Protein AF-A0A9D4IHM1-F1 (afdb_monomer)

Mean predicted aligned error: 22.04 Å

Foldseek 3Di:
DDFDWDWDDDDDDDDDDGDTDGDDDDDDDPVVQADDPDDDDDDDDDPPPNPHRPQDPVNLQVCCCPVLVWHQPWFDDPFQLQVLVLVQVVCVVVVRHDDSLRLLVLLLVLCVVCVCLCCVVPNNCVCVVPPDHPVVVSVQSNDPRRHDDVSSVLSSQQSQVAKEWEQEPPVRDIAIRHPVRDSADDPRHHYWYWYWYDDDPGIHITGIDDDPVSCVVSDVPLPHDDDDDDDDDDPVVVVVVVVVVVVVVVSVVVVVVVVVVVVVVVVVVVVVVVVVVVVVVVVVVVVVVVVVVVVVVVVVVVVVVVVVVVVVVVVVVVVVVVVVVVVVVVVVVVVVVVVVVVVVVVVVVVVVVVVCCCPVVVVVVVVVVVVVVVVVVVVVVVVVVVVVVVVVVVVVVVVVVVVVVVVVVDDPPDPDCVVVVVVVVVVVVVVVVVVPPDD

Nearest PDB structures (foldseek):
  3tmp-assembly1_A  TM=7.043E-01  e=4.354E-06  Homo sapiens
  3phw-assembly1_A  TM=7.995E-01  e=8.489E-05  Crimean-Congo hemorrhagic fever virus strain IbAr10200
  6dx2-assembly2_B  TM=6.493E-01  e=5.601E-05  Orthonairovirus khani
  4boz-assembly1_A  TM=7.228E-01  e=1.632E-04  Homo sapiens
  6k9n-assembly3_C  TM=4.729E-01  e=1.978E-03  Oryza sativa Japonica Group

Radius of gyration: 81.24 Å; Cα contacts (8 Å, |Δi|>4): 295; chains: 1; bounding box: 183×63×241 Å

InterPro domains:
  IPR003323 OTU domain [PF02338] (78-173)
  IPR003323 OTU domain [PS50802] (71-191)
  IPR038765 Papain-like cysteine peptidase superfamily [SSF54001] (73-176)
  IPR050704 Peptidase C85-like [PTHR12419] (59-204)

Solvent-accessible surface area (backbone atoms only — not comparable to full-atom values): 25709 Å² total; per-residue (Å²): 133,70,87,63,78,56,71,68,83,76,79,95,66,94,86,75,81,86,66,76,58,81,64,89,68,91,71,94,66,77,73,86,52,59,88,71,94,71,90,80,94,79,88,92,89,72,94,67,73,86,61,76,73,79,68,47,73,68,54,53,58,44,44,44,34,71,75,63,64,30,50,76,73,41,78,52,67,91,48,28,45,10,56,40,41,26,50,30,56,54,35,43,77,75,72,43,87,47,52,42,68,54,48,51,50,52,38,53,53,48,52,70,75,43,66,63,52,47,22,68,81,58,42,83,64,36,53,83,60,47,101,52,56,61,68,55,51,54,53,50,67,68,38,84,58,41,74,78,57,72,67,58,51,46,42,44,13,44,76,68,52,23,29,39,38,37,40,28,74,85,77,76,44,74,49,67,40,33,53,88,68,46,92,60,73,51,94,88,34,60,76,45,41,37,35,37,42,81,49,96,94,48,78,33,32,25,18,36,44,83,50,76,78,45,49,54,73,76,41,84,65,87,79,56,79,89,83,90,79,84,88,88,90,55,77,68,51,55,55,50,52,49,51,52,52,48,51,53,48,51,51,52,49,50,53,51,52,50,50,49,52,52,49,52,52,50,50,50,53,49,52,52,51,50,51,53,49,52,53,50,50,53,52,49,52,53,50,49,55,52,49,54,54,49,50,53,54,49,52,53,52,51,55,51,50,55,52,52,50,54,51,51,53,52,51,50,51,54,50,52,53,52,49,51,54,50,51,52,51,50,52,54,50,53,51,54,51,51,54,50,52,53,52,50,51,54,51,51,52,51,51,51,52,50,52,46,45,54,53,53,52,47,47,51,52,50,50,54,50,52,51,52,50,53,63,54,48,50,60,50,51,52,48,52,52,50,52,50,50,50,51,52,50,50,50,51,49,52,48,51,49,50,53,49,49,54,66,73,64,64,80,82,73,75,79,79,62,67,63,65,54,53,53,56,51,54,53,50,55,61,58,64,60,69,79,76,73,77,135

pLDDT: mean 74.28, std 19.89, range [27.0, 97.56]

Structure (mmCIF, N/CA/C/O backbone):
data_AF-A0A9D4IHM1-F1
#
_entry.id   AF-A0A9D4IHM1-F1
#
loop_
_atom_site.group_PDB
_atom_site.id
_atom_site.type_symbol
_atom_site.label_atom_id
_atom_site.label_alt_id
_atom_site.label_comp_id
_atom_site.label_asym_id
_atom_site.label_entity_id
_atom_site.label_seq_id
_atom_site.pdbx_PDB_ins_code
_atom_site.Cartn_x
_atom_site.Cartn_y
_atom_site.Cartn_z
_atom_site.occupancy
_atom_site.B_iso_or_equiv
_atom_site.auth_seq_id
_atom_site.auth_comp_id
_atom_site.auth_asym_id
_atom_site.auth_atom_id
_atom_site.pdbx_PDB_model_num
ATOM 1 N N . MET A 1 1 ? -9.282 -9.601 -35.706 1.00 39.19 1 MET A N 1
ATOM 2 C CA . MET A 1 1 ? -10.123 -10.309 -34.712 1.00 39.19 1 MET A CA 1
ATOM 3 C C . MET A 1 1 ? -9.171 -11.171 -33.898 1.00 39.19 1 MET A C 1
ATOM 5 O O . MET A 1 1 ? -8.484 -11.985 -34.499 1.00 39.19 1 MET A O 1
ATOM 9 N N . TYR A 1 2 ? -9.007 -10.913 -32.599 1.00 40.38 2 TYR A N 1
ATOM 10 C CA . TYR A 1 2 ? -7.868 -11.447 -31.838 1.00 40.38 2 TYR A CA 1
ATOM 11 C C . TYR A 1 2 ? -8.322 -12.399 -30.731 1.00 40.38 2 TYR A C 1
ATOM 13 O O . TYR A 1 2 ? -9.306 -12.136 -30.043 1.00 40.38 2 TYR A O 1
ATOM 21 N N . LYS A 1 3 ? -7.601 -13.514 -30.576 1.00 40.50 3 LYS A N 1
ATOM 22 C CA . LYS A 1 3 ? -7.824 -14.530 -29.541 1.00 40.50 3 LYS A CA 1
ATOM 23 C C . LYS A 1 3 ? -6.825 -14.294 -28.411 1.00 40.50 3 LYS A C 1
ATOM 25 O O . LYS A 1 3 ? -5.625 -14.281 -28.663 1.00 40.50 3 LYS A O 1
ATOM 30 N N . ILE A 1 4 ? -7.306 -14.120 -27.182 1.00 42.66 4 ILE A N 1
ATOM 31 C CA . ILE A 1 4 ? -6.452 -13.886 -26.011 1.00 42.66 4 ILE A CA 1
ATOM 32 C C . ILE A 1 4 ? -6.509 -15.124 -25.113 1.00 42.66 4 ILE A C 1
ATOM 34 O O . ILE A 1 4 ? -7.587 -15.581 -24.740 1.00 42.66 4 ILE A O 1
ATOM 38 N N . LYS A 1 5 ? -5.340 -15.666 -24.767 1.00 39.66 5 LYS A N 1
ATOM 39 C CA . LYS A 1 5 ? -5.160 -16.736 -23.781 1.00 39.66 5 LYS A CA 1
ATOM 40 C C . LYS A 1 5 ? -4.326 -16.165 -22.643 1.00 39.66 5 LYS A C 1
ATOM 42 O O . LYS A 1 5 ? -3.256 -15.628 -22.905 1.00 39.66 5 LYS A O 1
ATOM 47 N N . TYR A 1 6 ? -4.799 -16.258 -21.405 1.00 43.09 6 TYR A N 1
ATOM 48 C CA . TYR A 1 6 ? -4.047 -15.767 -20.250 1.00 43.09 6 TYR A CA 1
ATOM 49 C C . TYR A 1 6 ? -3.960 -16.825 -19.151 1.00 43.09 6 TYR A C 1
ATOM 51 O O . TYR A 1 6 ? -4.798 -17.720 -19.041 1.00 43.09 6 TYR A O 1
ATOM 59 N N . ARG A 1 7 ? -2.903 -16.727 -18.342 1.00 37.91 7 ARG A N 1
ATOM 60 C CA . ARG A 1 7 ? -2.666 -17.570 -17.169 1.00 37.91 7 ARG A CA 1
ATOM 61 C C . ARG A 1 7 ? -2.913 -16.715 -15.934 1.00 37.91 7 ARG A C 1
ATOM 63 O O . ARG A 1 7 ? -2.329 -15.642 -15.815 1.00 37.91 7 ARG A O 1
ATOM 70 N N . VAL A 1 8 ? -3.810 -17.146 -15.054 1.00 41.66 8 VAL A N 1
ATOM 71 C CA . VAL A 1 8 ? -4.070 -16.429 -13.801 1.00 41.66 8 VAL A CA 1
ATOM 72 C C . VAL A 1 8 ? -2.894 -16.701 -12.856 1.00 41.66 8 VAL A C 1
ATOM 74 O O . VAL A 1 8 ? -2.606 -17.874 -12.616 1.00 41.66 8 VAL A O 1
ATOM 77 N N . PRO A 1 9 ? -2.191 -15.675 -12.341 1.00 35.34 9 PRO A N 1
ATOM 78 C CA . PRO A 1 9 ? -1.211 -15.887 -11.289 1.00 35.34 9 PRO A CA 1
ATOM 79 C C . PRO A 1 9 ? -1.951 -16.225 -9.993 1.00 35.34 9 PRO A C 1
ATOM 81 O O . PRO A 1 9 ? -2.874 -15.517 -9.584 1.00 35.34 9 PRO A O 1
ATOM 84 N N . GLU A 1 10 ? -1.571 -17.344 -9.388 1.00 42.31 10 GLU A N 1
ATOM 85 C CA . GLU A 1 10 ? -2.156 -17.866 -8.159 1.00 42.31 10 GLU A CA 1
ATOM 86 C C . GLU A 1 10 ? -1.804 -16.944 -6.982 1.00 42.31 10 GLU A C 1
ATOM 88 O O . GLU A 1 10 ? -0.651 -16.551 -6.803 1.00 42.31 10 GLU A O 1
ATOM 93 N N . SER A 1 11 ? -2.796 -16.581 -6.167 1.00 40.78 11 SER A N 1
ATOM 94 C CA . SER A 1 11 ? -2.533 -15.987 -4.856 1.00 40.78 11 SER A CA 1
ATOM 95 C C . SER A 1 11 ? -1.820 -17.030 -3.999 1.00 40.78 11 SER A C 1
ATOM 97 O O . SER A 1 11 ? -2.350 -18.126 -3.828 1.00 40.78 11 SER A O 1
ATOM 99 N N . ALA A 1 12 ? -0.644 -16.689 -3.478 1.00 36.19 12 ALA A N 1
ATOM 100 C CA . ALA A 1 12 ? 0.241 -17.569 -2.723 1.00 36.19 12 ALA A CA 1
ATOM 101 C C . ALA A 1 12 ? -0.472 -18.378 -1.613 1.00 36.19 12 ALA A C 1
ATOM 103 O O . ALA A 1 12 ? -0.604 -17.928 -0.478 1.00 36.19 12 ALA A O 1
ATOM 104 N N . ARG A 1 13 ? -0.892 -19.608 -1.927 1.00 32.47 13 ARG A N 1
ATOM 105 C CA . ARG A 1 13 ? -1.096 -20.707 -0.974 1.00 32.47 13 ARG A CA 1
ATOM 106 C C . ARG A 1 13 ? -0.619 -21.994 -1.635 1.00 32.47 13 ARG A C 1
ATOM 108 O O . ARG A 1 13 ? -1.022 -22.322 -2.743 1.00 32.47 13 ARG A O 1
ATOM 115 N N . ALA A 1 14 ? 0.296 -22.675 -0.955 1.00 38.91 14 ALA A N 1
ATOM 116 C CA . ALA A 1 14 ? 1.036 -23.814 -1.473 1.00 38.91 14 ALA A CA 1
ATOM 117 C C . ALA A 1 14 ? 0.121 -25.000 -1.833 1.00 38.91 14 ALA A C 1
ATOM 119 O O . ALA A 1 14 ? -0.651 -25.458 -0.992 1.00 38.91 14 ALA A O 1
ATOM 120 N N . GLY A 1 15 ? 0.273 -25.533 -3.053 1.00 45.28 15 GLY A N 1
ATOM 121 C CA . GLY A 1 15 ? -0.071 -26.928 -3.353 1.00 45.28 15 GLY A CA 1
ATOM 122 C C . GLY A 1 15 ? -1.061 -27.223 -4.487 1.00 45.28 15 GLY A C 1
ATOM 123 O O . GLY A 1 15 ? -1.446 -28.382 -4.609 1.00 45.28 15 GLY A O 1
ATOM 124 N N . GLN A 1 16 ? -1.474 -26.268 -5.327 1.00 43.84 16 GLN A N 1
ATOM 125 C CA . GLN A 1 16 ? -2.323 -26.566 -6.495 1.00 43.84 16 GLN A CA 1
ATOM 126 C C . GLN A 1 16 ? -1.618 -26.244 -7.822 1.00 43.84 16 GLN A C 1
ATOM 128 O O . GLN A 1 16 ? -0.788 -25.348 -7.911 1.00 43.84 16 GLN A O 1
ATOM 133 N N . SER A 1 17 ? -1.874 -27.052 -8.857 1.00 42.81 17 SER A N 1
ATOM 134 C CA . SER A 1 17 ? -1.281 -26.866 -10.186 1.00 42.81 17 SER A CA 1
ATOM 135 C C . SER A 1 17 ? -2.024 -25.772 -10.958 1.00 42.81 17 SER A C 1
ATOM 137 O O . SER A 1 17 ? -3.235 -25.887 -11.161 1.00 42.81 17 SER A O 1
ATOM 139 N N . ALA A 1 18 ? -1.292 -24.770 -11.453 1.00 42.19 18 ALA A N 1
ATOM 140 C CA . ALA A 1 18 ? -1.814 -23.622 -12.198 1.00 42.19 18 ALA A CA 1
ATOM 141 C C . ALA A 1 18 ? -2.829 -24.001 -13.298 1.00 42.19 18 ALA A C 1
ATOM 143 O O . ALA A 1 18 ? -2.478 -24.633 -14.301 1.00 42.19 18 ALA A O 1
ATOM 144 N N . ARG A 1 19 ? -4.082 -23.554 -13.149 1.00 40.22 19 ARG A N 1
ATOM 145 C CA . ARG A 1 19 ? -5.163 -23.785 -14.119 1.00 40.22 19 ARG A CA 1
ATOM 146 C C . ARG A 1 19 ? -5.193 -22.667 -15.167 1.00 40.22 19 ARG A C 1
ATOM 148 O O . ARG A 1 19 ? -5.276 -21.490 -14.831 1.00 40.22 19 ARG A O 1
ATOM 155 N N . SER A 1 20 ? -5.121 -23.023 -16.450 1.00 42.88 20 SER A N 1
ATOM 156 C CA . SER A 1 20 ? -5.312 -22.076 -17.558 1.00 42.88 20 SER A CA 1
ATOM 157 C C . SER A 1 20 ? -6.798 -21.944 -17.896 1.00 42.88 20 SER A C 1
ATOM 159 O O . SER A 1 20 ? -7.443 -22.958 -18.161 1.00 42.88 20 SER A O 1
ATOM 161 N N . GLU A 1 21 ? -7.324 -20.721 -17.937 1.00 41.19 21 GLU A N 1
ATOM 162 C CA . GLU A 1 21 ? -8.679 -20.435 -18.422 1.00 41.19 21 GLU A CA 1
ATOM 163 C C . GLU A 1 21 ? -8.629 -19.766 -19.803 1.00 41.19 21 GLU A C 1
ATOM 165 O O . GLU A 1 21 ? -7.783 -18.913 -20.066 1.00 41.19 21 GLU A O 1
ATOM 170 N N . GLU A 1 22 ? -9.551 -20.143 -20.692 1.00 43.69 22 GLU A N 1
ATOM 171 C CA . GLU A 1 22 ? -9.725 -19.515 -22.004 1.00 43.69 22 GLU A CA 1
ATOM 172 C C . GLU A 1 22 ? -11.050 -18.743 -22.016 1.00 43.69 22 GLU A C 1
ATOM 174 O O . GLU A 1 22 ? -12.114 -19.323 -21.791 1.00 43.69 22 GLU A O 1
ATOM 179 N N . LYS A 1 23 ? -10.999 -17.429 -22.267 1.00 40.69 23 LYS A N 1
ATOM 180 C CA . LYS A 1 23 ? -12.190 -16.574 -22.396 1.00 40.69 23 LYS A CA 1
ATOM 181 C C . LYS A 1 23 ? -12.124 -15.719 -23.655 1.00 40.69 23 LYS A C 1
ATOM 183 O O . LYS A 1 23 ? -11.059 -15.268 -24.065 1.00 40.69 23 LYS A O 1
ATOM 188 N N . TRP A 1 24 ? -13.293 -15.501 -24.250 1.00 43.12 24 TRP A N 1
ATOM 189 C CA . TRP A 1 24 ? -13.465 -14.812 -25.526 1.00 43.12 24 TRP A CA 1
ATOM 190 C C . TRP A 1 24 ? -13.892 -13.361 -25.304 1.00 43.12 24 TRP A C 1
ATOM 192 O O . TRP A 1 24 ? -14.873 -13.112 -24.607 1.00 43.12 24 TRP A O 1
ATOM 202 N N . TYR A 1 25 ? -13.186 -12.417 -25.931 1.00 43.12 25 TYR A N 1
ATOM 203 C CA . TYR A 1 25 ? -13.532 -10.995 -25.903 1.00 43.12 25 TYR A CA 1
ATOM 204 C C . TYR A 1 25 ? -13.477 -10.392 -27.306 1.00 43.12 25 TYR A C 1
ATOM 206 O O . TYR A 1 25 ? -12.630 -10.754 -28.121 1.00 43.12 25 TYR A O 1
ATOM 214 N N . HIS A 1 26 ? -14.388 -9.457 -27.573 1.00 38.94 26 HIS A N 1
ATOM 215 C CA . HIS A 1 26 ? -14.489 -8.737 -28.838 1.00 38.94 26 HIS A CA 1
ATOM 216 C C . HIS A 1 26 ? -13.795 -7.376 -28.691 1.00 38.94 26 HIS A C 1
ATOM 218 O O . HIS A 1 26 ? -14.210 -6.577 -27.855 1.00 38.94 26 HIS A O 1
ATOM 224 N N . ILE A 1 27 ? -12.736 -7.107 -29.464 1.00 46.62 27 ILE A N 1
ATOM 225 C CA . ILE A 1 27 ? -12.002 -5.829 -29.410 1.00 46.62 27 ILE A CA 1
ATOM 226 C C . ILE A 1 27 ? -11.672 -5.366 -30.834 1.00 46.62 27 ILE A C 1
ATOM 228 O O . ILE A 1 27 ? -11.233 -6.163 -31.666 1.00 46.62 27 ILE A O 1
ATOM 232 N N . SER A 1 28 ? -11.913 -4.081 -31.107 1.00 39.09 28 SER A N 1
ATOM 233 C CA . SER A 1 28 ? -11.763 -3.426 -32.413 1.00 39.09 28 SER A CA 1
ATOM 234 C C . SER A 1 28 ? -10.382 -2.799 -32.659 1.00 39.09 28 SER A C 1
ATOM 236 O O . SER A 1 28 ? -10.038 -2.594 -33.818 1.00 39.09 28 SER A O 1
ATOM 238 N N . ASN A 1 29 ? -9.575 -2.529 -31.622 1.00 37.06 29 ASN A N 1
ATOM 239 C CA . ASN A 1 29 ? -8.208 -2.004 -31.761 1.00 37.06 29 ASN A CA 1
ATOM 240 C C . ASN A 1 29 ? -7.306 -2.411 -30.568 1.00 37.06 29 ASN A C 1
ATOM 242 O O . ASN A 1 29 ? -7.711 -2.268 -29.416 1.00 37.06 29 ASN A O 1
ATOM 246 N N . LEU A 1 30 ? -6.099 -2.927 -30.845 1.00 43.28 30 LEU A N 1
ATOM 247 C CA . LEU A 1 30 ? -5.105 -3.397 -29.859 1.00 43.28 30 LEU A CA 1
ATOM 248 C C . LEU A 1 30 ? -4.355 -2.258 -29.146 1.00 43.28 30 LEU A C 1
ATOM 250 O O . LEU A 1 30 ? -3.851 -2.467 -28.044 1.00 43.28 30 LEU A O 1
ATOM 254 N N . THR A 1 31 ? -4.302 -1.058 -29.733 1.00 40.88 31 THR A N 1
ATOM 255 C CA . THR A 1 31 ? -3.504 0.068 -29.212 1.00 40.88 31 THR A CA 1
ATOM 256 C C . THR A 1 31 ? -4.117 0.767 -28.001 1.00 40.88 31 THR A C 1
ATOM 258 O O . THR A 1 31 ? -3.448 1.558 -27.348 1.00 40.88 31 THR A O 1
ATOM 261 N N . GLN A 1 32 ? -5.363 0.457 -27.626 1.00 39.66 32 GLN A N 1
ATOM 262 C CA . GLN A 1 32 ? -5.984 1.040 -26.426 1.00 39.66 32 GLN A CA 1
ATOM 263 C C . GLN A 1 32 ? -5.416 0.497 -25.101 1.00 39.66 32 GLN A C 1
ATOM 265 O O . GLN A 1 32 ? -5.790 0.989 -24.037 1.00 39.66 32 GLN A O 1
ATOM 270 N N . TYR A 1 33 ? -4.534 -0.510 -25.146 1.00 37.91 33 TYR A N 1
ATOM 271 C CA . TYR A 1 33 ? -3.974 -1.155 -23.952 1.00 37.91 33 TYR A CA 1
ATOM 272 C C . TYR A 1 33 ? -2.464 -1.448 -24.032 1.00 37.91 33 TYR A C 1
ATOM 274 O O . TYR A 1 33 ? -1.927 -2.104 -23.142 1.00 37.91 33 TYR A O 1
ATOM 282 N N . THR A 1 34 ? -1.752 -0.951 -25.047 1.00 34.50 34 THR A N 1
ATOM 283 C CA . THR A 1 34 ? -0.281 -0.901 -25.022 1.00 34.50 34 THR A CA 1
ATOM 284 C C . THR A 1 34 ? 0.152 0.199 -24.053 1.00 34.50 34 THR A C 1
ATOM 286 O O . THR A 1 34 ? -0.230 1.351 -24.234 1.00 34.50 34 THR A O 1
ATOM 289 N N . CYS A 1 35 ? 0.896 -0.155 -22.999 1.00 33.19 35 CYS A N 1
ATOM 290 C CA . CYS A 1 35 ? 1.454 0.804 -22.042 1.00 33.19 35 CYS A CA 1
ATOM 291 C C . CYS A 1 35 ? 2.308 1.853 -22.768 1.00 33.19 35 CYS A C 1
ATOM 293 O O . CYS A 1 35 ? 3.453 1.581 -23.108 1.00 33.19 35 CYS A O 1
ATOM 295 N N . THR A 1 36 ? 1.781 3.061 -22.937 1.00 27.08 36 THR A N 1
ATOM 296 C CA . THR A 1 36 ? 2.586 4.280 -23.018 1.00 27.08 36 THR A CA 1
ATOM 297 C C . THR A 1 36 ? 2.454 4.971 -21.671 1.00 27.08 36 THR A C 1
ATOM 299 O O . THR A 1 36 ? 1.378 5.454 -21.314 1.00 27.08 36 THR A O 1
ATOM 302 N N . SER A 1 37 ? 3.517 4.946 -20.872 1.00 32.78 37 SER A N 1
ATOM 303 C CA . SER A 1 37 ? 3.585 5.711 -19.632 1.00 32.78 37 SER A CA 1
ATOM 304 C C . SER A 1 37 ? 3.861 7.176 -19.958 1.00 32.78 37 SER A C 1
ATOM 306 O O . SER A 1 37 ? 5.013 7.588 -20.001 1.00 32.78 37 SER A O 1
ATOM 308 N N . THR A 1 38 ? 2.810 7.963 -20.165 1.00 27.52 38 THR A N 1
ATOM 309 C CA . THR A 1 38 ? 2.845 9.419 -19.975 1.00 27.52 38 THR A CA 1
ATOM 310 C C . THR A 1 38 ? 1.546 9.844 -19.286 1.00 27.52 38 THR A C 1
ATOM 312 O O . THR A 1 38 ? 0.471 9.308 -19.553 1.00 27.52 38 THR A O 1
ATOM 315 N N . GLY A 1 39 ? 1.694 10.674 -18.252 1.00 35.34 39 GLY A N 1
ATOM 316 C CA . GLY A 1 39 ? 0.800 10.730 -17.096 1.00 35.34 39 GLY A CA 1
ATOM 317 C C . GLY A 1 39 ? -0.610 11.285 -17.315 1.00 35.34 39 GLY A C 1
ATOM 318 O O . GLY A 1 39 ? -0.887 12.043 -18.238 1.00 35.34 39 GLY A O 1
ATOM 319 N N . ALA A 1 40 ? -1.496 10.944 -16.376 1.00 27.00 40 ALA A N 1
ATOM 320 C CA . ALA A 1 40 ? -2.689 11.723 -16.062 1.00 27.00 40 ALA A CA 1
ATOM 321 C C . ALA A 1 40 ? -3.128 11.453 -14.614 1.00 27.00 40 ALA A C 1
ATOM 323 O O . ALA A 1 40 ? -3.485 10.335 -14.235 1.00 27.00 40 ALA A O 1
ATOM 324 N N . SER A 1 41 ? -3.097 12.512 -13.810 1.00 36.06 41 SER A N 1
ATOM 325 C CA . SER A 1 41 ? -3.634 12.582 -12.455 1.00 36.06 41 SER A CA 1
ATOM 326 C C . SER A 1 41 ? -5.166 12.469 -12.470 1.00 36.06 41 SER A C 1
ATOM 328 O O . SER A 1 41 ? -5.829 13.281 -13.112 1.00 36.06 41 SER A O 1
ATOM 330 N N . ASN A 1 42 ? -5.733 11.455 -11.799 1.00 32.09 42 ASN A N 1
ATOM 331 C CA . ASN A 1 42 ? -6.858 11.588 -10.853 1.00 32.09 42 ASN A CA 1
ATOM 332 C C . ASN A 1 42 ? -7.406 10.230 -10.363 1.00 32.09 42 ASN A C 1
ATOM 334 O O . ASN A 1 42 ? -7.562 9.260 -11.104 1.00 32.09 42 ASN A O 1
ATOM 338 N N . LYS A 1 43 ? -7.703 10.184 -9.060 1.00 39.84 43 LYS A N 1
ATOM 339 C CA . LYS A 1 43 ? -8.084 9.012 -8.255 1.00 39.84 43 LYS A CA 1
ATOM 340 C C . LYS A 1 43 ? -9.495 8.461 -8.564 1.00 39.84 43 LYS A C 1
ATOM 342 O O . LYS A 1 43 ? -10.437 9.209 -8.789 1.00 39.84 43 LYS A O 1
ATOM 347 N N . LYS A 1 44 ? -9.627 7.138 -8.350 1.00 36.19 44 LYS A N 1
ATOM 348 C CA . LYS A 1 44 ? -10.843 6.321 -8.082 1.00 36.19 44 LYS A CA 1
ATOM 349 C C . LYS A 1 44 ? -11.748 5.928 -9.265 1.00 36.19 44 LYS A C 1
ATOM 351 O O . LYS A 1 44 ? -12.803 6.511 -9.475 1.00 36.19 44 LYS A O 1
ATOM 356 N N . ARG A 1 45 ? -11.409 4.788 -9.889 1.00 29.48 45 ARG A N 1
ATOM 357 C CA . ARG A 1 45 ? -12.289 3.623 -10.207 1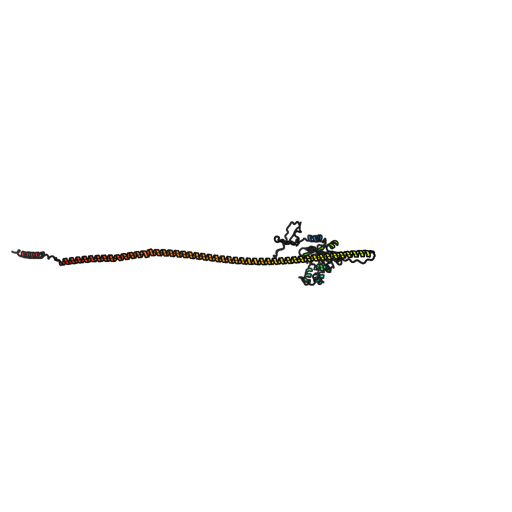.00 29.48 45 ARG A CA 1
ATOM 358 C C . ARG A 1 45 ? -11.782 2.874 -11.436 1.00 29.48 45 ARG A C 1
ATOM 360 O O . ARG A 1 45 ? -12.491 2.777 -12.425 1.00 29.48 45 ARG A O 1
ATOM 367 N N . LEU A 1 46 ? -10.595 2.282 -11.371 1.00 28.28 46 LEU A N 1
ATOM 368 C CA . LEU A 1 46 ? -10.275 1.121 -12.200 1.00 28.28 46 LEU A CA 1
ATOM 369 C C . LEU A 1 46 ? -9.130 0.366 -11.541 1.00 28.28 46 LEU A C 1
ATOM 371 O O . LEU A 1 46 ? -7.971 0.747 -11.620 1.00 28.28 46 LEU A O 1
ATOM 375 N N . HIS A 1 47 ? -9.487 -0.748 -10.917 1.00 29.02 47 HIS A N 1
ATOM 376 C CA . HIS A 1 47 ? -8.606 -1.874 -10.657 1.00 29.02 47 HIS A CA 1
ATOM 377 C C . HIS A 1 47 ? -8.165 -2.479 -12.015 1.00 29.02 47 HIS A C 1
ATOM 379 O O . HIS A 1 47 ? -8.471 -3.626 -12.342 1.00 29.02 47 HIS A O 1
ATOM 385 N N . ARG A 1 48 ? -7.505 -1.678 -12.867 1.00 32.75 48 ARG A N 1
ATOM 386 C CA . ARG A 1 48 ? -6.775 -2.149 -14.045 1.00 32.75 48 ARG A CA 1
ATOM 387 C C . ARG A 1 48 ? -5.436 -2.631 -13.516 1.00 32.75 48 ARG A C 1
ATOM 389 O O . ARG A 1 48 ? -4.477 -1.873 -13.440 1.00 32.75 48 ARG A O 1
ATOM 396 N N . LYS A 1 49 ? -5.392 -3.909 -13.135 1.00 33.00 49 LYS A N 1
ATOM 397 C CA . LYS A 1 49 ? -4.149 -4.680 -13.213 1.00 33.00 49 LYS A CA 1
ATOM 398 C C . LYS A 1 49 ? -3.512 -4.330 -14.564 1.00 33.00 49 LYS A C 1
ATOM 400 O O . LYS A 1 49 ? -4.213 -4.379 -15.573 1.00 33.00 49 LYS A O 1
ATOM 405 N N . GLN A 1 50 ? -2.257 -3.890 -14.572 1.00 31.52 50 GLN A N 1
ATOM 406 C CA . GLN A 1 50 ? -1.489 -3.687 -15.798 1.00 31.52 50 GLN A CA 1
ATOM 407 C C . GLN A 1 50 ? -1.518 -5.001 -16.584 1.00 31.52 50 GLN A C 1
ATOM 409 O O . GLN A 1 50 ? -0.854 -5.970 -16.228 1.00 31.52 50 GLN A O 1
ATOM 414 N N . TYR A 1 51 ? -2.363 -5.074 -17.606 1.00 34.09 51 TYR A N 1
ATOM 415 C CA . TYR A 1 51 ? -2.366 -6.184 -18.540 1.00 34.09 51 TYR A CA 1
ATOM 416 C C . TYR A 1 51 ? -1.411 -5.793 -19.659 1.00 34.09 51 TYR A C 1
ATOM 418 O O . TYR A 1 51 ? -1.830 -5.203 -20.650 1.00 34.09 51 TYR A O 1
ATOM 426 N N . CYS A 1 52 ? -0.121 -6.090 -19.488 1.00 35.25 52 CYS A N 1
ATOM 427 C CA . CYS A 1 52 ? 0.793 -6.127 -20.621 1.00 35.25 52 CYS A CA 1
ATOM 428 C C . CYS A 1 52 ? 0.237 -7.180 -21.582 1.00 35.25 52 CYS A C 1
ATOM 430 O O . CYS A 1 52 ? 0.163 -8.363 -21.239 1.00 35.25 52 CYS A O 1
ATOM 432 N N . ILE A 1 53 ? -0.229 -6.754 -22.753 1.00 39.81 53 ILE A N 1
ATOM 433 C CA . ILE A 1 53 ? -0.599 -7.688 -23.810 1.00 39.81 53 ILE A CA 1
ATOM 434 C C . ILE A 1 53 ? 0.696 -8.402 -24.179 1.00 39.81 53 ILE A C 1
ATOM 436 O O . ILE A 1 53 ? 1.589 -7.788 -24.753 1.00 39.81 53 ILE A O 1
ATOM 440 N N . ALA A 1 54 ? 0.820 -9.674 -23.799 1.00 43.31 54 ALA A N 1
ATOM 441 C CA . ALA A 1 54 ? 1.900 -10.521 -24.273 1.00 43.31 54 ALA A CA 1
ATOM 442 C C . ALA A 1 54 ? 1.755 -10.603 -25.795 1.00 43.31 54 ALA A C 1
ATOM 444 O O . ALA A 1 54 ? 0.883 -11.300 -26.321 1.00 43.31 54 ALA A O 1
ATOM 445 N N . THR A 1 55 ? 2.543 -9.801 -26.501 1.00 57.25 55 THR A N 1
ATOM 446 C CA . THR A 1 55 ? 2.638 -9.829 -27.951 1.00 57.25 55 THR A CA 1
ATOM 447 C C . THR A 1 55 ? 3.041 -11.238 -28.350 1.00 57.25 55 THR A C 1
ATOM 449 O O . THR A 1 55 ? 4.008 -11.808 -27.850 1.00 57.25 55 THR A O 1
ATOM 452 N N . THR A 1 56 ? 2.227 -11.850 -29.206 1.00 67.75 56 THR A N 1
ATOM 453 C CA . THR A 1 56 ? 2.511 -13.201 -29.699 1.00 67.75 56 THR A CA 1
ATOM 454 C C . THR A 1 56 ? 3.851 -13.217 -30.434 1.00 67.75 56 THR A C 1
ATOM 456 O O . THR A 1 56 ? 4.213 -12.215 -31.053 1.00 67.75 56 THR A O 1
ATOM 459 N N . LYS A 1 57 ? 4.548 -14.361 -30.432 1.00 74.38 57 LYS A N 1
ATOM 460 C CA . LYS A 1 57 ? 5.783 -14.572 -31.206 1.00 74.38 57 LYS A CA 1
ATOM 461 C C . LYS A 1 57 ? 5.654 -14.045 -32.641 1.00 74.38 57 LYS A C 1
ATOM 463 O O . LYS A 1 57 ? 6.492 -13.294 -33.118 1.00 74.38 57 LYS A O 1
ATOM 468 N N . SER A 1 58 ? 4.534 -14.347 -33.297 1.00 72.75 58 SER A N 1
ATOM 469 C CA . SER A 1 58 ? 4.231 -13.877 -34.652 1.00 72.75 58 SER A CA 1
ATOM 470 C C . SER A 1 58 ? 4.168 -12.352 -34.770 1.00 72.75 58 SER A C 1
ATOM 472 O O . SER A 1 58 ? 4.649 -11.808 -35.753 1.00 72.75 58 SER A O 1
ATOM 474 N N . SER A 1 59 ? 3.625 -11.655 -33.770 1.00 73.69 59 SER A N 1
ATOM 475 C CA . SER A 1 59 ? 3.598 -10.187 -33.741 1.00 73.69 59 SER A CA 1
ATOM 476 C C . SER A 1 59 ? 4.988 -9.588 -33.536 1.00 73.69 59 SER A C 1
ATOM 478 O O . SER A 1 59 ? 5.277 -8.544 -34.100 1.00 73.69 59 SER A O 1
ATOM 480 N N . GLN A 1 60 ? 5.847 -10.242 -32.749 1.00 77.88 60 GLN A N 1
ATOM 481 C CA . GLN A 1 60 ? 7.226 -9.795 -32.533 1.00 77.88 60 GLN A CA 1
ATOM 482 C C . GLN A 1 60 ? 8.067 -9.934 -33.804 1.00 77.88 60 GLN A C 1
ATOM 484 O O . GLN A 1 60 ? 8.789 -9.017 -34.188 1.00 77.88 60 GLN A O 1
ATOM 489 N N . LEU A 1 61 ? 7.918 -11.061 -34.502 1.00 77.81 61 LEU A N 1
ATOM 490 C CA . LEU A 1 61 ? 8.562 -11.291 -35.793 1.00 77.81 61 LEU A CA 1
ATOM 491 C C . LEU A 1 61 ? 8.050 -10.328 -36.871 1.00 77.81 61 LEU A C 1
ATOM 493 O O . LEU A 1 61 ? 8.832 -9.896 -37.715 1.00 77.81 61 LEU A O 1
ATOM 497 N N . GLU A 1 62 ? 6.760 -9.983 -36.843 1.00 77.50 62 GLU A N 1
ATOM 498 C CA . GLU A 1 62 ? 6.193 -8.996 -37.761 1.00 77.50 62 GLU A CA 1
ATOM 499 C C . GLU A 1 62 ? 6.738 -7.595 -37.472 1.00 77.50 62 GLU A C 1
ATOM 501 O O . GLU A 1 62 ? 7.142 -6.924 -38.412 1.00 77.50 62 GLU A O 1
ATOM 506 N N . ASN A 1 63 ? 6.872 -7.194 -36.202 1.00 74.94 63 ASN A N 1
ATOM 507 C CA . ASN A 1 63 ? 7.477 -5.908 -35.834 1.00 74.94 63 ASN A CA 1
ATOM 508 C C . ASN A 1 63 ? 8.923 -5.793 -36.341 1.00 74.94 63 ASN A C 1
ATOM 510 O O . ASN A 1 63 ? 9.275 -4.792 -36.959 1.00 74.94 63 ASN A O 1
ATOM 514 N N . LEU A 1 64 ? 9.743 -6.842 -36.186 1.00 75.25 64 LEU A N 1
ATOM 515 C CA . LEU A 1 64 ? 11.109 -6.867 -36.739 1.00 75.25 64 LEU A CA 1
ATOM 516 C C . LEU A 1 64 ? 11.130 -6.645 -38.262 1.00 75.25 64 LEU A C 1
ATOM 518 O O . LEU A 1 64 ? 12.032 -5.994 -38.789 1.00 75.25 64 LEU A O 1
ATOM 522 N N . ARG A 1 65 ? 10.113 -7.150 -38.968 1.00 76.38 65 ARG A N 1
ATOM 523 C CA . ARG A 1 65 ? 9.979 -7.002 -40.421 1.00 76.38 65 ARG A CA 1
ATOM 524 C C . ARG A 1 65 ? 9.419 -5.642 -40.826 1.00 76.38 65 ARG A C 1
ATOM 526 O O . ARG A 1 65 ? 9.914 -5.063 -41.785 1.00 76.38 65 ARG A O 1
ATOM 533 N N . SER A 1 66 ? 8.390 -5.147 -40.145 1.00 73.06 66 SER A N 1
ATOM 534 C CA . SER A 1 66 ? 7.660 -3.941 -40.542 1.00 73.06 66 SER A CA 1
ATOM 535 C C . SER A 1 66 ? 8.315 -2.653 -40.056 1.00 73.06 66 SER A C 1
ATOM 537 O O . SER A 1 66 ? 8.266 -1.651 -40.760 1.00 73.06 66 SER A O 1
ATOM 539 N N . GLU A 1 67 ? 8.910 -2.670 -38.863 1.00 70.94 67 GLU A N 1
ATOM 540 C CA . GLU A 1 67 ? 9.506 -1.491 -38.225 1.00 70.94 67 GLU A CA 1
ATOM 541 C C . GLU A 1 67 ? 10.947 -1.278 -38.695 1.00 70.94 67 GLU A C 1
ATOM 543 O O . GLU A 1 67 ? 11.302 -0.189 -39.138 1.00 70.94 67 GLU A O 1
ATOM 548 N N . PHE A 1 68 ? 11.750 -2.346 -38.696 1.00 70.44 68 PHE A N 1
ATOM 549 C CA . PHE A 1 68 ? 13.166 -2.284 -39.071 1.00 70.44 68 PHE A CA 1
ATOM 550 C C . PHE A 1 68 ? 13.437 -2.706 -40.519 1.00 70.44 68 PHE A C 1
ATOM 552 O O . PHE A 1 68 ? 14.549 -2.543 -41.008 1.00 70.44 68 PHE A O 1
ATOM 559 N N . GLY A 1 69 ? 12.454 -3.263 -41.235 1.00 74.31 69 GLY A N 1
ATOM 560 C CA . GLY A 1 69 ? 12.669 -3.750 -42.603 1.00 74.31 69 GLY A CA 1
ATOM 561 C C . GLY A 1 69 ? 13.606 -4.962 -42.689 1.00 74.31 69 GLY A C 1
ATOM 562 O O . GLY A 1 69 ? 14.117 -5.260 -43.771 1.00 74.31 69 GLY A O 1
ATOM 563 N N . LEU A 1 70 ? 13.862 -5.653 -41.572 1.00 79.81 70 LEU A N 1
ATOM 564 C CA . LEU A 1 70 ? 14.810 -6.763 -41.501 1.00 79.81 70 LEU A CA 1
ATOM 565 C C . LEU A 1 70 ? 14.088 -8.111 -41.650 1.00 79.81 70 LEU A C 1
ATOM 567 O O . LEU A 1 70 ? 13.277 -8.486 -40.796 1.00 79.81 70 LEU A O 1
ATOM 571 N N . PRO A 1 71 ? 14.362 -8.892 -42.713 1.00 83.44 71 PRO A N 1
ATOM 572 C CA . PRO A 1 71 ? 13.778 -10.216 -42.852 1.00 83.44 71 PRO A CA 1
ATOM 573 C C . PRO A 1 71 ? 14.354 -11.180 -41.811 1.00 83.44 71 PRO A C 1
ATOM 575 O O . PRO A 1 71 ? 15.562 -11.382 -41.716 1.00 83.44 71 PRO A O 1
ATOM 578 N N . VAL A 1 72 ? 13.475 -11.852 -41.072 1.00 86.69 72 VAL A N 1
ATOM 579 C CA . VAL A 1 72 ? 13.860 -12.985 -40.218 1.00 86.69 72 VAL A CA 1
ATOM 580 C C . VAL A 1 72 ? 14.258 -14.157 -41.115 1.00 86.69 72 VAL A C 1
ATOM 582 O O . VAL A 1 72 ? 13.400 -14.712 -41.806 1.00 86.69 72 VAL A O 1
ATOM 585 N N . VAL A 1 73 ? 15.543 -14.519 -41.102 1.00 88.06 73 VAL A N 1
ATOM 586 C CA . VAL A 1 73 ? 16.117 -15.596 -41.933 1.00 88.06 73 VAL A CA 1
ATOM 587 C C . VAL A 1 73 ? 16.188 -16.932 -41.196 1.00 88.06 73 VAL A C 1
ATOM 589 O O . VAL A 1 73 ? 16.133 -17.979 -41.834 1.00 88.06 73 VAL A O 1
ATOM 592 N N . MET A 1 74 ? 16.248 -16.913 -39.863 1.00 88.88 74 MET A N 1
ATOM 593 C CA . MET A 1 74 ? 16.135 -18.110 -39.030 1.00 88.88 74 MET A CA 1
ATOM 594 C C . MET A 1 74 ? 15.466 -17.762 -37.700 1.00 88.88 74 MET A C 1
ATOM 596 O O . MET A 1 74 ? 15.903 -16.855 -36.996 1.00 88.88 74 MET A O 1
ATOM 600 N N . ASP A 1 75 ? 14.436 -18.525 -37.344 1.00 89.38 75 ASP A N 1
ATOM 601 C CA . ASP A 1 75 ? 13.803 -18.493 -36.027 1.00 89.38 75 ASP A CA 1
ATOM 602 C C . ASP A 1 75 ? 14.074 -19.833 -35.320 1.00 89.38 75 ASP A C 1
ATOM 604 O O . ASP A 1 75 ? 13.442 -20.838 -35.662 1.00 89.38 75 ASP A O 1
ATOM 608 N N . PRO A 1 76 ? 15.061 -19.896 -34.408 1.00 86.56 76 PRO A N 1
ATOM 609 C CA . PRO A 1 76 ? 15.368 -21.118 -33.680 1.00 86.56 76 PRO A CA 1
ATOM 610 C C . PRO A 1 76 ? 14.255 -21.476 -32.686 1.00 86.56 76 PRO A C 1
ATOM 612 O O . PRO A 1 76 ? 13.329 -20.709 -32.418 1.00 86.56 76 PRO A O 1
ATOM 615 N N . ILE A 1 77 ? 14.334 -22.678 -32.117 1.00 81.25 77 ILE A N 1
ATOM 616 C CA . ILE A 1 77 ? 13.420 -23.088 -31.047 1.00 81.25 77 ILE A CA 1
ATOM 617 C C . ILE A 1 77 ? 13.684 -22.195 -29.826 1.00 81.25 77 ILE A C 1
ATOM 619 O O . ILE A 1 77 ? 14.838 -21.997 -29.452 1.00 81.25 77 ILE A O 1
ATOM 623 N N . GLY A 1 78 ? 12.621 -21.666 -29.210 1.00 73.25 78 GLY A N 1
ATOM 624 C CA . GLY A 1 78 ? 12.678 -20.809 -28.018 1.00 73.25 78 GLY A CA 1
ATOM 625 C C . GLY A 1 78 ? 13.053 -21.567 -26.749 1.00 73.25 78 GLY A C 1
ATOM 626 O O . GLY A 1 78 ? 12.245 -21.744 -25.843 1.00 73.25 78 GLY A O 1
ATOM 627 N N . ASN A 1 79 ? 14.283 -22.065 -26.718 1.00 76.75 79 ASN A N 1
ATOM 628 C CA . ASN A 1 79 ? 14.947 -22.636 -25.557 1.00 76.75 79 ASN A CA 1
ATOM 629 C C . ASN A 1 79 ? 16.225 -21.821 -25.274 1.00 76.75 79 ASN A C 1
ATOM 631 O O . ASN A 1 79 ? 16.598 -20.950 -26.063 1.00 76.75 79 ASN A O 1
ATOM 635 N N . GLY A 1 80 ? 16.934 -22.086 -24.175 1.00 78.75 80 GLY A N 1
ATOM 636 C CA . GLY A 1 80 ? 18.136 -21.308 -23.846 1.00 78.75 80 GLY A CA 1
ATOM 637 C C . GLY A 1 80 ? 19.303 -21.435 -24.838 1.00 78.75 80 GLY A C 1
ATOM 638 O O . GLY A 1 80 ? 20.326 -20.801 -24.627 1.00 78.75 80 GLY A O 1
ATOM 639 N N . ASN A 1 81 ? 19.188 -22.207 -25.929 1.00 84.44 81 ASN A N 1
ATOM 640 C CA . ASN A 1 81 ? 20.189 -22.259 -27.002 1.00 84.44 81 ASN A CA 1
ATOM 641 C C . ASN A 1 81 ? 19.877 -21.322 -28.183 1.00 84.44 81 ASN A C 1
ATOM 643 O O . ASN A 1 81 ? 20.711 -21.205 -29.082 1.00 84.44 81 ASN A O 1
ATOM 647 N N . CYS A 1 82 ? 18.729 -20.631 -28.199 1.00 88.31 82 CYS A N 1
ATOM 648 C CA . CYS A 1 82 ? 18.299 -19.793 -29.328 1.00 88.31 82 CYS A CA 1
ATOM 649 C C . CYS A 1 82 ? 19.367 -18.784 -29.796 1.00 88.31 82 CYS A C 1
ATOM 651 O O . CYS A 1 82 ? 19.553 -18.589 -30.996 1.00 88.31 82 CYS A O 1
ATOM 653 N N . GLN A 1 83 ? 20.131 -18.201 -28.868 1.00 90.31 83 GLN A N 1
ATOM 654 C CA . GLN A 1 83 ? 21.215 -17.273 -29.188 1.00 90.31 83 GLN A CA 1
ATOM 655 C C . GLN A 1 83 ? 22.352 -17.953 -29.968 1.00 90.31 83 GLN A C 1
ATOM 657 O O . GLN A 1 83 ? 22.748 -17.478 -31.033 1.00 90.31 83 GLN A O 1
ATOM 662 N N . PHE A 1 84 ? 22.832 -19.103 -29.488 1.00 91.50 84 PHE A N 1
ATOM 663 C CA . PHE A 1 84 ? 23.864 -19.891 -30.166 1.00 91.50 84 PHE A CA 1
ATOM 664 C C . PHE A 1 84 ? 23.383 -20.421 -31.523 1.00 91.50 84 PHE A C 1
ATOM 666 O O . PHE A 1 84 ? 24.165 -20.486 -32.468 1.00 91.50 84 PHE A O 1
ATOM 673 N N . ALA A 1 85 ? 22.099 -20.762 -31.643 1.00 91.00 85 ALA A N 1
ATOM 674 C CA . ALA A 1 85 ? 21.479 -21.204 -32.891 1.00 91.00 85 ALA A CA 1
ATOM 675 C C . ALA A 1 85 ? 21.473 -20.106 -33.956 1.00 91.00 85 ALA A C 1
ATOM 677 O O . ALA A 1 85 ? 21.928 -20.330 -35.081 1.00 91.00 85 ALA A O 1
ATOM 678 N N . ALA A 1 86 ? 21.029 -18.905 -33.584 1.00 92.19 86 ALA A N 1
ATOM 679 C CA . ALA A 1 86 ? 20.994 -17.761 -34.485 1.00 92.19 86 ALA A CA 1
ATOM 680 C C . ALA A 1 86 ? 22.406 -17.355 -34.949 1.00 92.19 86 ALA A C 1
ATOM 682 O O . ALA A 1 86 ? 22.623 -17.096 -36.133 1.00 92.19 86 ALA A O 1
ATOM 683 N N . VAL A 1 87 ? 23.390 -17.371 -34.044 1.00 92.12 87 VAL A N 1
ATOM 684 C CA . VAL A 1 87 ? 24.789 -17.075 -34.391 1.00 92.12 87 VAL A CA 1
ATOM 685 C C . VAL A 1 87 ? 25.412 -18.193 -35.230 1.00 92.12 87 VAL A C 1
ATOM 687 O O . VAL A 1 87 ? 26.052 -17.908 -36.239 1.00 92.12 87 VAL A O 1
ATOM 690 N N . SER A 1 88 ? 25.185 -19.465 -34.884 1.00 93.00 88 SER A N 1
ATOM 691 C CA . SER A 1 88 ? 25.637 -20.622 -35.676 1.00 93.00 88 SER A CA 1
ATOM 692 C C . SER A 1 88 ? 25.146 -20.539 -37.120 1.00 93.00 88 SER A C 1
ATOM 694 O O . SER A 1 88 ? 25.902 -20.829 -38.047 1.00 93.00 88 SER A O 1
ATOM 696 N N . TYR A 1 89 ? 23.900 -20.112 -37.333 1.00 94.00 89 TYR A N 1
ATOM 697 C CA . TYR A 1 89 ? 23.351 -19.924 -38.671 1.00 94.00 89 TYR A CA 1
ATOM 698 C C . TYR A 1 89 ? 24.121 -18.882 -39.483 1.00 94.00 89 TYR A C 1
ATOM 700 O O . TYR A 1 89 ? 24.470 -19.155 -40.632 1.00 94.00 89 TYR A O 1
ATOM 708 N N . HIS A 1 90 ? 24.431 -17.728 -38.889 1.00 92.94 90 HIS A N 1
ATOM 709 C CA . HIS A 1 90 ? 25.218 -16.685 -39.549 1.00 92.94 90 HIS A CA 1
ATOM 710 C C . HIS A 1 90 ? 26.664 -17.114 -39.795 1.00 92.94 90 HIS A C 1
ATOM 712 O O . HIS A 1 90 ? 27.177 -16.937 -40.896 1.00 92.94 90 HIS A O 1
ATOM 718 N N . LEU A 1 91 ? 27.302 -17.769 -38.823 1.00 91.38 91 LEU A N 1
ATOM 719 C CA . LEU A 1 91 ? 28.656 -18.312 -38.973 1.00 91.38 91 LEU A CA 1
ATOM 720 C C . LEU A 1 91 ? 28.757 -19.292 -40.149 1.00 91.38 91 LEU A C 1
ATOM 722 O O . LEU A 1 91 ? 29.736 -19.258 -40.896 1.00 91.38 91 LEU A O 1
ATOM 726 N N . ARG A 1 92 ? 27.719 -20.106 -40.385 1.00 91.44 92 ARG A N 1
ATOM 727 C CA . ARG A 1 92 ? 27.666 -20.994 -41.559 1.00 91.44 92 ARG A CA 1
ATOM 728 C C . ARG A 1 92 ? 27.663 -20.226 -42.879 1.00 91.44 92 ARG A C 1
ATOM 730 O O . ARG A 1 92 ? 28.234 -20.734 -43.839 1.00 91.44 92 ARG A O 1
ATOM 737 N N . GLN A 1 93 ? 27.076 -19.027 -42.937 1.00 87.44 93 GLN A N 1
ATOM 738 C CA . GLN A 1 93 ? 27.115 -18.182 -44.141 1.00 87.44 93 GLN A CA 1
ATOM 739 C C . GLN A 1 93 ? 28.537 -17.693 -44.449 1.00 87.44 93 GLN A C 1
ATOM 741 O O . GLN A 1 93 ? 28.884 -17.502 -45.610 1.00 87.44 93 GLN A O 1
ATOM 746 N N . TYR A 1 94 ? 29.383 -17.574 -43.422 1.00 86.44 94 TYR A N 1
ATOM 747 C CA . TYR A 1 94 ? 30.810 -17.263 -43.547 1.00 86.44 94 TYR A CA 1
ATOM 748 C C . TYR A 1 94 ? 31.706 -18.510 -43.671 1.00 86.44 94 TYR A C 1
ATOM 750 O O . TYR A 1 94 ? 32.928 -18.404 -43.590 1.00 86.44 94 TYR A O 1
ATOM 758 N N . GLY A 1 95 ? 31.129 -19.703 -43.858 1.00 88.25 95 GLY A N 1
ATOM 759 C CA . GLY A 1 95 ? 31.875 -20.962 -43.994 1.00 88.25 95 GLY A CA 1
ATOM 760 C C . GLY A 1 95 ? 32.378 -21.561 -42.674 1.00 88.25 95 GLY A C 1
ATOM 761 O O . GLY A 1 95 ? 33.140 -22.528 -42.682 1.00 88.25 95 GLY A O 1
ATOM 762 N N . ILE A 1 96 ? 31.948 -21.026 -41.528 1.00 90.88 96 ILE A N 1
ATOM 763 C CA . ILE A 1 96 ? 32.323 -21.518 -40.200 1.00 90.88 96 ILE A CA 1
ATOM 764 C C . ILE A 1 96 ? 31.226 -22.458 -39.691 1.00 90.88 96 ILE A C 1
ATOM 766 O O . ILE A 1 96 ? 30.149 -22.047 -39.261 1.00 90.88 96 ILE A O 1
ATOM 770 N N . HIS A 1 97 ? 31.504 -23.761 -39.720 1.00 90.69 97 HIS A N 1
ATOM 771 C CA . HIS A 1 97 ? 30.556 -24.788 -39.291 1.00 90.69 97 HIS A CA 1
ATOM 772 C C . HIS A 1 97 ? 30.772 -25.165 -37.818 1.00 90.69 97 HIS A C 1
ATOM 774 O O . HIS A 1 97 ? 31.656 -25.955 -37.471 1.00 90.69 97 HIS A O 1
ATOM 780 N N . ARG A 1 98 ? 29.937 -24.602 -36.942 1.00 90.94 98 ARG A N 1
ATOM 781 C CA . ARG A 1 98 ? 29.874 -24.920 -35.507 1.00 90.94 98 ARG A CA 1
ATOM 782 C C . ARG A 1 98 ? 28.435 -25.232 -35.111 1.00 90.94 98 ARG A C 1
ATOM 784 O O . ARG A 1 98 ? 27.531 -24.505 -35.514 1.00 90.94 98 ARG A O 1
ATOM 791 N N . SER A 1 99 ? 28.205 -26.321 -34.374 1.00 91.69 99 SER A N 1
ATOM 792 C CA . SER A 1 99 ? 26.888 -26.585 -33.772 1.00 91.69 99 SER A CA 1
ATOM 793 C C . SER A 1 99 ? 26.637 -25.630 -32.603 1.00 91.69 99 SER A C 1
ATOM 795 O O . SER A 1 99 ? 27.575 -25.019 -32.099 1.00 91.69 99 SER A O 1
ATOM 797 N N . GLU A 1 100 ? 25.387 -25.519 -32.163 1.00 90.38 100 GLU A N 1
ATOM 798 C CA . GLU A 1 100 ? 24.985 -24.708 -31.003 1.00 90.38 100 GLU A CA 1
ATOM 799 C C . GLU A 1 100 ? 25.758 -25.107 -29.738 1.00 90.38 100 GLU A C 1
ATOM 801 O O . GLU A 1 100 ? 26.304 -24.257 -29.041 1.00 90.38 100 GLU A O 1
ATOM 806 N N . GLU A 1 101 ? 25.878 -26.414 -29.503 1.00 89.25 101 GLU A N 1
ATOM 807 C CA . GLU A 1 101 ? 26.633 -27.007 -28.394 1.00 89.25 101 GLU A CA 1
ATOM 808 C C . GLU A 1 101 ? 28.134 -26.707 -28.493 1.00 89.25 101 GLU A C 1
ATOM 810 O O . GLU A 1 101 ? 28.758 -26.300 -27.514 1.00 89.25 101 GLU A O 1
ATOM 815 N N . THR A 1 102 ? 28.717 -26.856 -29.690 1.00 91.00 102 THR A N 1
ATOM 816 C CA . THR A 1 102 ? 30.148 -26.582 -29.899 1.00 91.00 102 THR A CA 1
ATOM 817 C C . THR A 1 102 ? 30.438 -25.097 -29.706 1.00 91.00 102 THR A C 1
ATOM 819 O O . THR A 1 102 ? 31.407 -24.739 -29.050 1.00 91.00 102 THR A O 1
ATOM 822 N N . LEU A 1 103 ? 29.567 -24.230 -30.229 1.00 92.00 103 LEU A N 1
ATOM 823 C CA . LEU A 1 103 ? 29.681 -22.783 -30.090 1.00 92.00 103 LEU A CA 1
ATOM 824 C C . LEU A 1 103 ? 29.586 -22.355 -28.617 1.00 92.00 103 LEU A C 1
ATOM 826 O O . LEU A 1 103 ? 30.386 -21.539 -28.161 1.00 92.00 103 LEU A O 1
ATOM 830 N N . ARG A 1 104 ? 28.661 -22.952 -27.852 1.00 91.31 104 ARG A N 1
ATOM 831 C CA . ARG A 1 104 ? 28.551 -22.763 -26.398 1.00 91.31 104 ARG A CA 1
ATOM 832 C C . ARG A 1 104 ? 29.842 -23.153 -25.688 1.00 91.31 104 ARG A C 1
ATOM 834 O O . ARG A 1 104 ? 30.362 -22.373 -24.889 1.00 91.31 104 ARG A O 1
ATOM 841 N N . GLN A 1 105 ? 30.395 -24.317 -26.014 1.00 90.88 105 GLN A N 1
ATOM 842 C CA . GLN A 1 105 ? 31.632 -24.794 -25.405 1.00 90.88 105 GLN A CA 1
ATOM 843 C C . GLN A 1 105 ? 32.844 -23.921 -25.761 1.00 90.88 105 GLN A C 1
ATOM 845 O O . GLN A 1 105 ? 33.664 -23.637 -24.880 1.00 90.88 105 GLN A O 1
ATOM 850 N N . ASP A 1 106 ? 32.946 -23.463 -27.011 1.00 91.50 106 ASP A N 1
ATOM 851 C CA . ASP A 1 106 ? 34.013 -22.569 -27.468 1.00 91.50 106 ASP A CA 1
ATOM 852 C C . ASP A 1 106 ? 33.965 -21.241 -26.684 1.00 91.50 106 ASP A C 1
ATOM 854 O O . ASP A 1 106 ? 34.984 -20.796 -26.151 1.00 91.50 106 ASP A O 1
ATOM 858 N N . VAL A 1 107 ? 32.771 -20.662 -26.504 1.00 89.69 107 VAL A N 1
ATOM 859 C CA . VAL A 1 107 ? 32.553 -19.432 -25.719 1.00 89.69 107 VAL A CA 1
ATOM 860 C C . VAL A 1 107 ? 32.931 -19.608 -24.248 1.00 89.69 107 VAL A C 1
ATOM 862 O O . VAL A 1 107 ? 33.635 -18.773 -23.683 1.00 89.69 107 VAL A O 1
ATOM 865 N N . ILE A 1 108 ? 32.514 -20.702 -23.609 1.00 88.88 108 ILE A N 1
ATOM 866 C CA . ILE A 1 108 ? 32.856 -20.969 -22.202 1.00 88.88 108 ILE A CA 1
ATOM 867 C C . ILE A 1 108 ? 34.362 -21.174 -22.038 1.00 88.88 108 ILE A C 1
ATOM 869 O O . ILE A 1 108 ? 34.954 -20.708 -21.062 1.00 88.88 108 ILE A O 1
ATOM 873 N N . THR A 1 109 ? 34.989 -21.879 -22.979 1.00 90.25 109 THR A N 1
ATOM 874 C CA . THR A 1 109 ? 36.437 -22.111 -22.975 1.00 90.25 109 THR A CA 1
ATOM 875 C C . THR A 1 109 ? 37.191 -20.795 -23.131 1.00 90.25 109 THR A C 1
ATOM 877 O O . THR A 1 109 ? 38.123 -20.535 -22.371 1.00 90.25 109 THR A O 1
ATOM 880 N N . PHE A 1 110 ? 36.734 -19.934 -24.039 1.00 88.19 110 PHE A N 1
ATOM 881 C CA . PHE A 1 110 ? 37.266 -18.590 -24.225 1.00 88.19 110 PHE A CA 1
ATOM 882 C C . PHE A 1 110 ? 37.138 -17.737 -22.953 1.00 88.19 110 PHE A C 1
ATOM 884 O O . PHE A 1 110 ? 38.127 -17.187 -22.477 1.00 88.19 110 PHE A O 1
ATOM 891 N N . LEU A 1 111 ? 35.962 -17.703 -22.319 1.00 84.56 111 LEU A N 1
ATOM 892 C CA . LEU A 1 111 ? 35.748 -16.957 -21.072 1.00 84.56 111 LEU A CA 1
ATOM 893 C C . LEU A 1 111 ? 36.588 -17.488 -19.896 1.00 84.56 111 LEU A C 1
ATOM 895 O O . LEU A 1 111 ? 37.000 -16.715 -19.032 1.00 84.56 111 LEU A O 1
ATOM 899 N N . ARG A 1 112 ? 36.887 -18.796 -19.859 1.00 83.56 112 ARG A N 1
ATOM 900 C CA . ARG A 1 112 ? 37.814 -19.388 -18.874 1.00 83.56 112 ARG A CA 1
ATOM 901 C C . ARG A 1 112 ? 39.257 -18.933 -19.079 1.00 83.56 112 ARG A C 1
ATOM 903 O O . ARG A 1 112 ? 39.984 -18.793 -18.098 1.00 83.56 112 ARG A O 1
ATOM 910 N N . GLN A 1 113 ? 39.676 -18.762 -20.330 1.00 82.69 113 GLN A N 1
ATOM 911 C CA . GLN A 1 113 ? 41.046 -18.391 -20.694 1.00 82.69 113 GLN A CA 1
ATOM 912 C C . GLN A 1 113 ? 41.278 -16.877 -20.647 1.00 82.69 113 GLN A C 1
ATOM 914 O O . GLN A 1 113 ? 42.412 -16.448 -20.435 1.00 82.69 113 GLN A O 1
ATOM 919 N N . THR A 1 114 ? 40.213 -16.079 -20.758 1.00 72.75 114 THR A N 1
ATOM 920 C CA . THR A 1 114 ? 40.296 -14.617 -20.861 1.00 72.75 114 THR A CA 1
ATOM 921 C C . THR A 1 114 ? 39.498 -13.906 -19.747 1.00 72.75 114 THR A C 1
ATOM 923 O O . THR A 1 114 ? 38.551 -13.168 -20.026 1.00 72.75 114 THR A O 1
ATOM 926 N N . PRO A 1 115 ? 39.870 -14.066 -18.457 1.00 62.91 115 PRO A N 1
ATOM 927 C CA . PRO A 1 115 ? 39.122 -13.511 -17.318 1.00 62.91 115 PRO A CA 1
ATOM 928 C C . PRO A 1 115 ? 39.100 -11.971 -17.263 1.00 62.91 115 PRO A C 1
ATOM 930 O O . PRO A 1 115 ? 38.282 -11.391 -16.556 1.00 62.91 115 PRO A O 1
ATOM 933 N N . VAL A 1 116 ? 39.974 -11.294 -18.016 1.00 54.84 116 VAL A N 1
ATOM 934 C CA . VAL A 1 116 ? 40.041 -9.822 -18.094 1.00 54.84 116 VAL A CA 1
ATOM 935 C C . VAL A 1 116 ? 38.868 -9.233 -18.889 1.00 54.84 116 VAL A C 1
ATOM 937 O O . VAL A 1 116 ? 38.482 -8.094 -18.648 1.00 54.84 116 VAL A O 1
ATOM 940 N N . LEU A 1 117 ? 38.231 -10.004 -19.776 1.00 55.62 117 LEU A N 1
ATOM 941 C CA . LEU A 1 117 ? 37.070 -9.532 -20.541 1.00 55.62 117 LEU A CA 1
ATOM 942 C C . LEU A 1 117 ? 35.874 -9.227 -19.652 1.00 55.62 117 LEU A C 1
ATOM 944 O O . LEU A 1 117 ? 35.205 -8.219 -19.846 1.00 55.62 117 LEU A O 1
ATOM 948 N N . GLY A 1 118 ? 35.680 -10.028 -18.609 1.00 52.62 118 GLY A N 1
ATOM 949 C CA . GLY A 1 118 ? 34.715 -9.743 -17.557 1.00 52.62 118 GLY A CA 1
ATOM 950 C C . GLY A 1 118 ? 34.864 -8.367 -16.915 1.00 52.62 118 GLY A C 1
ATOM 951 O O . GLY A 1 118 ? 33.879 -7.716 -16.586 1.00 52.62 118 GLY A O 1
ATOM 952 N N . ASN A 1 119 ? 36.111 -7.919 -16.772 1.00 49.81 119 ASN A N 1
ATOM 953 C CA . ASN A 1 119 ? 36.468 -6.619 -16.212 1.00 49.81 119 ASN A CA 1
ATOM 954 C C . ASN A 1 119 ? 36.379 -5.479 -17.238 1.00 49.81 119 ASN A C 1
ATOM 956 O O . ASN A 1 119 ? 36.236 -4.325 -16.848 1.00 49.81 119 ASN A O 1
ATOM 960 N N . MET A 1 120 ? 36.477 -5.773 -18.536 1.00 47.44 120 MET A N 1
ATOM 961 C CA . MET A 1 120 ? 36.460 -4.762 -19.600 1.00 47.44 120 MET A CA 1
ATOM 962 C C . MET A 1 120 ? 35.040 -4.461 -20.091 1.00 47.44 120 MET A C 1
ATOM 964 O O . MET A 1 120 ? 34.712 -3.311 -20.351 1.00 47.44 120 MET A O 1
ATOM 968 N N . ILE A 1 121 ? 34.183 -5.481 -20.149 1.00 50.81 121 ILE A N 1
ATOM 969 C CA . ILE A 1 121 ? 32.780 -5.370 -20.576 1.00 50.81 121 ILE A CA 1
ATOM 970 C C . ILE A 1 121 ? 31.929 -4.718 -19.481 1.00 50.81 121 ILE A C 1
ATOM 972 O O . ILE A 1 121 ? 30.934 -4.060 -19.768 1.00 50.81 121 ILE A O 1
ATOM 976 N N . CYS A 1 122 ? 32.339 -4.882 -18.221 1.00 48.12 122 CYS A N 1
ATOM 977 C CA . CYS A 1 122 ? 31.498 -4.557 -17.078 1.00 48.12 122 CYS A CA 1
ATOM 978 C C . CYS A 1 122 ? 32.160 -3.651 -16.024 1.00 48.12 122 CYS A C 1
ATOM 980 O O . CYS A 1 122 ? 31.616 -3.466 -14.937 1.00 48.12 122 CYS A O 1
ATOM 982 N N . GLY A 1 123 ? 33.331 -3.084 -16.323 1.00 47.50 123 GLY A N 1
ATOM 983 C CA . GLY A 1 123 ? 34.134 -2.310 -15.375 1.00 47.50 123 GLY A CA 1
ATOM 984 C C . GLY A 1 123 ? 35.016 -3.192 -14.482 1.00 47.50 123 GLY A C 1
ATOM 985 O O . GLY A 1 123 ? 34.641 -4.295 -14.080 1.00 47.50 123 GLY A O 1
ATOM 986 N N . ALA A 1 124 ? 36.214 -2.691 -14.153 1.00 46.34 124 ALA A N 1
ATOM 987 C CA . ALA A 1 124 ? 37.334 -3.462 -13.592 1.00 46.34 124 ALA A CA 1
ATOM 988 C C . ALA A 1 124 ? 37.075 -4.162 -12.238 1.00 46.34 124 ALA A C 1
ATOM 990 O O . ALA A 1 124 ? 37.903 -4.950 -11.782 1.00 46.34 124 ALA A O 1
ATOM 991 N N . ASN A 1 125 ? 35.923 -3.904 -11.614 1.00 50.16 125 ASN A N 1
ATOM 992 C CA . ASN A 1 125 ? 35.551 -4.387 -10.286 1.00 50.16 125 ASN A CA 1
ATOM 993 C C . ASN A 1 125 ? 34.328 -5.324 -10.306 1.00 50.16 125 ASN A C 1
ATOM 995 O O . ASN A 1 125 ? 33.936 -5.824 -9.254 1.00 50.16 125 ASN A O 1
ATOM 999 N N . TRP A 1 126 ? 33.707 -5.564 -11.468 1.00 48.16 126 TRP A N 1
ATOM 1000 C CA . TRP A 1 126 ? 32.409 -6.248 -11.554 1.00 48.16 126 TRP A CA 1
ATOM 1001 C C . TRP A 1 126 ? 32.510 -7.768 -11.676 1.00 48.16 126 TRP A C 1
ATOM 1003 O O . TRP A 1 126 ? 31.683 -8.478 -11.112 1.00 48.16 126 TRP A O 1
ATOM 1013 N N . TRP A 1 127 ? 33.574 -8.296 -12.294 1.00 50.94 127 TRP A N 1
ATOM 1014 C CA . TRP A 1 127 ? 33.835 -9.744 -12.333 1.00 50.94 127 TRP A CA 1
ATOM 1015 C C . TRP A 1 127 ? 34.011 -10.348 -10.928 1.00 50.94 127 TRP A C 1
ATOM 1017 O O . TRP A 1 127 ? 33.676 -11.507 -10.698 1.00 50.94 127 TRP A O 1
ATOM 1027 N N . ASN A 1 128 ? 34.479 -9.541 -9.968 1.00 51.72 128 ASN A N 1
ATOM 1028 C CA . ASN A 1 128 ? 34.568 -9.902 -8.550 1.00 51.72 128 ASN A CA 1
ATOM 1029 C C . ASN A 1 128 ? 33.289 -9.571 -7.742 1.00 51.72 128 ASN A C 1
ATOM 1031 O O . ASN A 1 128 ? 33.183 -10.024 -6.605 1.00 51.72 128 ASN A O 1
ATOM 1035 N N . SER A 1 129 ? 32.344 -8.806 -8.309 1.00 49.06 129 SER A N 1
ATOM 1036 C CA . SER A 1 129 ? 31.129 -8.275 -7.652 1.00 49.06 129 SER A CA 1
ATOM 1037 C C . SER A 1 129 ? 29.809 -8.816 -8.216 1.00 49.06 129 SER A C 1
ATOM 1039 O O . SER A 1 129 ? 28.744 -8.337 -7.826 1.00 49.06 129 SER A O 1
ATOM 1041 N N . LEU A 1 130 ? 29.828 -9.811 -9.110 1.00 50.50 130 LEU A N 1
ATOM 1042 C CA . LEU A 1 130 ? 28.608 -10.556 -9.424 1.00 50.50 130 LEU A CA 1
ATOM 1043 C C . LEU A 1 130 ? 27.992 -11.081 -8.112 1.00 50.50 130 LEU A C 1
ATOM 1045 O O . LEU A 1 130 ? 28.703 -11.587 -7.243 1.00 50.50 130 LEU A O 1
ATOM 1049 N N . LEU A 1 131 ? 26.658 -11.075 -8.017 1.00 48.50 131 LEU A N 1
ATOM 1050 C CA . LEU A 1 131 ? 25.895 -11.819 -6.997 1.00 48.50 131 LEU A CA 1
ATOM 1051 C C . LEU A 1 131 ? 26.226 -13.340 -6.993 1.00 48.50 131 LEU A C 1
ATOM 1053 O O . LEU A 1 131 ? 25.721 -14.084 -6.156 1.00 48.50 131 LEU A O 1
ATOM 1057 N N . GLU A 1 132 ? 27.077 -13.800 -7.921 1.00 55.22 132 GLU A N 1
ATOM 1058 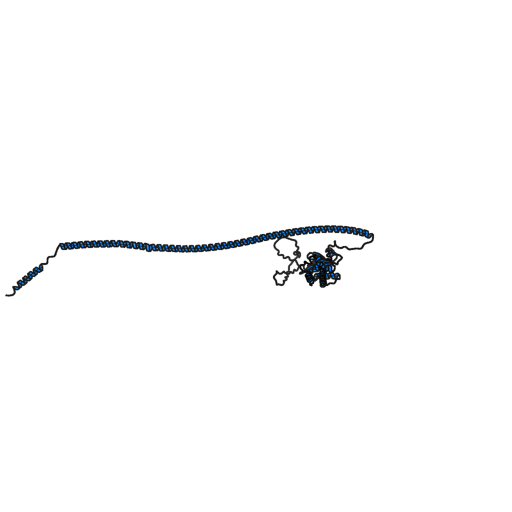C CA . GLU A 1 132 ? 27.493 -15.171 -8.194 1.00 55.22 132 GLU A CA 1
ATOM 1059 C C . GLU A 1 132 ? 28.989 -15.220 -8.621 1.00 55.22 132 GLU A C 1
ATOM 1061 O O . GLU A 1 132 ? 29.411 -14.501 -9.518 1.00 55.22 132 GLU A O 1
ATOM 1066 N N . GLN A 1 133 ? 29.832 -16.069 -8.011 1.00 65.00 133 GLN A N 1
ATOM 1067 C CA . GLN A 1 133 ? 31.268 -16.145 -8.362 1.00 65.00 133 GLN A CA 1
ATOM 1068 C C . GLN A 1 133 ? 31.486 -16.533 -9.847 1.00 65.00 133 GLN A C 1
ATOM 1070 O O . GLN A 1 133 ? 30.742 -17.377 -10.350 1.00 65.00 133 GLN A O 1
ATOM 1075 N N . PRO A 1 134 ? 32.554 -16.070 -10.537 1.00 69.19 134 PRO A N 1
ATOM 1076 C CA . PRO A 1 134 ? 32.815 -16.385 -11.954 1.00 69.19 134 PRO A CA 1
ATOM 1077 C C . PRO A 1 134 ? 32.780 -17.879 -12.309 1.00 69.19 134 PRO A C 1
ATOM 1079 O O . PRO A 1 134 ? 32.369 -18.267 -13.401 1.00 69.19 134 PRO A O 1
ATOM 1082 N N . ARG A 1 135 ? 33.180 -18.750 -11.373 1.00 73.31 135 ARG A N 1
ATOM 1083 C CA . ARG A 1 135 ? 33.092 -20.209 -11.549 1.00 73.31 135 ARG A CA 1
ATOM 1084 C C . ARG A 1 135 ? 31.652 -20.715 -11.616 1.00 73.31 135 ARG A C 1
ATOM 1086 O O . ARG A 1 135 ? 31.381 -21.623 -12.395 1.00 73.31 135 ARG A O 1
ATOM 1093 N N . ASN A 1 136 ? 30.756 -20.135 -10.826 1.00 80.19 136 ASN A N 1
ATOM 1094 C CA . ASN A 1 136 ? 29.345 -20.505 -10.792 1.00 80.19 136 ASN A CA 1
ATOM 1095 C C . ASN A 1 136 ? 28.646 -20.041 -12.073 1.00 80.19 136 ASN A C 1
ATOM 1097 O O . ASN A 1 136 ? 27.971 -20.845 -12.707 1.00 80.19 136 ASN A O 1
ATOM 1101 N N . TYR A 1 137 ? 28.938 -18.820 -12.538 1.00 81.75 137 TYR A N 1
ATOM 1102 C CA . TYR A 1 137 ? 28.471 -18.328 -13.837 1.00 81.75 137 TYR A CA 1
ATOM 1103 C C . TYR A 1 137 ? 28.896 -19.250 -14.992 1.00 81.75 137 TYR A C 1
ATOM 1105 O O . TYR A 1 137 ? 28.064 -19.699 -15.777 1.00 81.75 137 TYR A O 1
ATOM 1113 N N . LEU A 1 138 ? 30.185 -19.605 -15.068 1.00 83.44 138 LEU A N 1
ATOM 1114 C CA . LEU A 1 138 ? 30.693 -20.505 -16.111 1.00 83.44 138 LEU A CA 1
ATOM 1115 C C . LEU A 1 138 ? 30.109 -21.920 -16.007 1.00 83.44 138 LEU A C 1
ATOM 1117 O O . LEU A 1 138 ? 29.933 -22.579 -17.029 1.00 83.44 138 LEU A O 1
ATOM 1121 N N . SER A 1 139 ? 29.817 -22.393 -14.793 1.00 84.75 139 SER A N 1
ATOM 1122 C CA . SER A 1 139 ? 29.141 -23.674 -14.571 1.00 84.75 139 SER A CA 1
ATOM 1123 C C . SER A 1 139 ? 27.690 -23.626 -15.053 1.00 84.75 139 SER A C 1
ATOM 1125 O O . SER A 1 139 ? 27.242 -24.541 -15.743 1.00 84.75 139 SER A O 1
ATOM 1127 N N . ARG A 1 140 ? 26.969 -22.544 -14.751 1.00 86.69 140 ARG A N 1
ATOM 1128 C CA . ARG A 1 140 ? 25.589 -22.320 -15.190 1.00 86.69 140 ARG A CA 1
ATOM 1129 C C . ARG A 1 140 ? 25.512 -22.219 -16.713 1.00 86.69 140 ARG A C 1
ATOM 1131 O O . ARG A 1 140 ? 24.807 -23.007 -17.332 1.00 86.69 140 ARG A O 1
ATOM 1138 N N . MET A 1 141 ? 26.349 -21.380 -17.326 1.00 83.81 141 MET A N 1
ATOM 1139 C CA . MET A 1 141 ? 26.410 -21.216 -18.785 1.00 83.81 141 MET A CA 1
ATOM 1140 C C . MET A 1 141 ? 26.863 -22.478 -19.534 1.00 83.81 141 MET A C 1
ATOM 1142 O O . MET A 1 141 ? 26.516 -22.642 -20.704 1.00 83.81 141 MET A O 1
ATOM 1146 N N . SER A 1 142 ? 27.586 -23.392 -18.871 1.00 86.00 142 SER A N 1
ATOM 1147 C CA . SER A 1 142 ? 27.921 -24.714 -19.427 1.00 86.00 142 SER A CA 1
ATOM 1148 C C . SER A 1 142 ? 26.772 -25.709 -19.465 1.00 86.00 142 SER A C 1
ATOM 1150 O O . SER A 1 142 ? 26.879 -26.724 -20.147 1.00 86.00 142 SER A O 1
ATOM 1152 N N . THR A 1 143 ? 25.668 -25.412 -18.785 1.00 87.12 143 THR A N 1
ATOM 1153 C CA . THR A 1 143 ? 24.466 -26.238 -18.843 1.00 87.12 143 THR A CA 1
ATOM 1154 C C . THR A 1 143 ? 23.722 -25.950 -20.145 1.00 87.12 143 THR A C 1
ATOM 1156 O O . THR A 1 143 ? 23.501 -24.793 -20.511 1.00 87.12 143 THR A O 1
ATOM 1159 N N . GLU A 1 144 ? 23.344 -27.001 -20.871 1.00 79.06 144 GLU A N 1
ATOM 1160 C CA . GLU A 1 144 ? 22.499 -26.857 -22.057 1.00 79.06 144 GLU A CA 1
ATOM 1161 C C . GLU A 1 144 ? 21.152 -26.223 -21.694 1.00 79.06 144 GLU A C 1
ATOM 1163 O O . GLU A 1 144 ? 20.616 -26.455 -20.611 1.00 79.06 144 GLU A O 1
ATOM 1168 N N . TYR A 1 145 ? 20.589 -25.443 -22.622 1.00 80.12 145 TYR A N 1
ATOM 1169 C CA . TYR A 1 145 ? 19.303 -24.753 -22.456 1.00 80.12 145 TYR A CA 1
ATOM 1170 C C . TYR A 1 145 ? 19.273 -23.664 -21.379 1.00 80.12 145 TYR A C 1
ATOM 1172 O O . TYR A 1 145 ? 18.203 -23.115 -21.112 1.00 80.12 145 TYR A O 1
ATOM 1180 N N . GLU A 1 146 ? 20.425 -23.293 -20.822 1.00 83.75 146 GLU A N 1
ATOM 1181 C CA . GLU A 1 146 ? 20.544 -22.099 -19.996 1.00 83.75 146 GLU A CA 1
ATOM 1182 C C . GLU A 1 146 ? 20.522 -20.845 -20.876 1.00 83.75 146 GLU A C 1
ATOM 1184 O O . GLU A 1 146 ? 21.277 -20.763 -21.854 1.00 83.75 146 GLU A O 1
ATOM 1189 N N . TYR A 1 147 ? 19.670 -19.879 -20.516 1.00 81.00 147 TYR A N 1
ATOM 1190 C CA . TYR A 1 147 ? 19.539 -18.614 -21.236 1.00 81.00 147 TYR A CA 1
ATOM 1191 C C . TYR A 1 147 ? 20.828 -17.801 -21.175 1.00 81.00 147 TYR A C 1
ATOM 1193 O O . TYR A 1 147 ? 21.440 -17.623 -20.122 1.00 81.00 147 TYR A O 1
ATOM 1201 N N . CYS A 1 148 ? 21.207 -17.301 -22.341 1.00 77.94 148 CYS A N 1
ATOM 1202 C CA . CYS A 1 148 ? 22.426 -16.550 -22.557 1.00 77.94 148 CYS A CA 1
ATOM 1203 C C . CYS A 1 148 ? 22.220 -15.057 -22.296 1.00 77.94 148 CYS A C 1
ATOM 1205 O O . CYS A 1 148 ? 21.093 -14.572 -22.210 1.00 77.94 148 CYS A O 1
ATOM 1207 N N . ASP A 1 149 ? 23.322 -14.323 -22.211 1.00 81.56 149 ASP A N 1
ATOM 1208 C CA . ASP A 1 149 ? 23.330 -12.893 -21.925 1.00 81.56 149 ASP A CA 1
ATOM 1209 C C . ASP A 1 149 ? 24.271 -12.128 -22.873 1.00 81.56 149 ASP A C 1
ATOM 1211 O O . ASP A 1 149 ? 24.810 -12.664 -23.848 1.00 81.56 149 ASP A O 1
ATOM 1215 N N . GLN A 1 150 ? 24.471 -10.843 -22.601 1.00 79.00 150 GLN A N 1
ATOM 1216 C CA . GLN A 1 150 ? 25.345 -9.991 -23.403 1.00 79.00 150 GLN A CA 1
ATOM 1217 C C . GLN A 1 150 ? 26.830 -10.390 -23.305 1.00 79.00 150 GLN A C 1
ATOM 1219 O O . GLN A 1 150 ? 27.577 -10.189 -24.263 1.00 79.00 150 GLN A O 1
ATOM 1224 N N . ILE A 1 151 ? 27.260 -11.016 -22.201 1.00 80.62 151 ILE A N 1
ATOM 1225 C CA . ILE A 1 151 ? 28.645 -11.476 -22.008 1.00 80.62 151 ILE A CA 1
ATOM 1226 C C . ILE A 1 151 ? 28.957 -12.576 -23.020 1.00 80.62 151 ILE A C 1
ATOM 1228 O O . ILE A 1 151 ? 30.011 -12.566 -23.658 1.00 80.62 151 ILE A O 1
ATOM 1232 N N . THR A 1 152 ? 28.024 -13.511 -23.206 1.00 86.50 152 THR A N 1
ATOM 1233 C CA . THR A 1 152 ? 28.184 -14.577 -24.202 1.00 86.50 152 THR A CA 1
ATOM 1234 C C . THR A 1 152 ? 28.256 -14.048 -25.640 1.00 86.50 152 THR A C 1
ATOM 1236 O O . THR A 1 152 ? 29.071 -14.549 -26.413 1.00 86.50 152 THR A O 1
ATOM 1239 N N . LEU A 1 153 ? 27.516 -12.988 -25.993 1.00 88.31 153 LEU A N 1
ATOM 1240 C CA . LEU A 1 153 ? 27.611 -12.355 -27.319 1.00 88.31 153 LEU A CA 1
ATOM 1241 C C . LEU A 1 153 ? 28.935 -11.627 -27.532 1.00 88.31 153 LEU A C 1
ATOM 1243 O O . LEU A 1 153 ? 29.543 -11.775 -28.590 1.00 88.31 153 LEU A O 1
ATOM 1247 N N . GLN A 1 154 ? 29.420 -10.889 -26.534 1.00 85.75 154 GLN A N 1
ATOM 1248 C CA . GLN A 1 154 ? 30.730 -10.246 -26.621 1.00 85.75 154 GLN A CA 1
ATOM 1249 C C . GLN A 1 154 ? 31.858 -11.278 -26.753 1.00 85.75 154 GLN A C 1
ATOM 1251 O O . GLN A 1 154 ? 32.785 -11.097 -27.542 1.00 85.75 154 GLN A O 1
ATOM 1256 N N . ALA A 1 155 ? 31.760 -12.395 -26.030 1.00 87.06 155 ALA A N 1
ATOM 1257 C CA . ALA A 1 155 ? 32.700 -13.498 -26.169 1.00 87.06 155 ALA A CA 1
ATOM 1258 C C . ALA A 1 155 ? 32.683 -14.100 -27.583 1.00 87.06 155 ALA A C 1
ATOM 1260 O O . ALA A 1 155 ? 33.747 -14.340 -28.146 1.00 87.06 155 ALA A O 1
ATOM 1261 N N . MET A 1 156 ? 31.505 -14.296 -28.191 1.00 90.31 156 MET A N 1
ATOM 1262 C CA . MET A 1 156 ? 31.397 -14.750 -29.587 1.00 90.31 156 MET A CA 1
ATOM 1263 C C . MET A 1 156 ? 31.972 -13.734 -30.570 1.00 90.31 156 MET A C 1
ATOM 1265 O O . MET A 1 156 ? 32.692 -14.116 -31.490 1.00 90.31 156 MET A O 1
ATOM 1269 N N . SER A 1 157 ? 31.654 -12.453 -30.373 1.00 89.50 157 SER A N 1
ATOM 1270 C CA . SER A 1 157 ? 32.145 -11.345 -31.189 1.00 89.50 157 SER A CA 1
ATOM 1271 C C . SER A 1 157 ? 33.673 -11.369 -31.272 1.00 89.50 157 SER A C 1
ATOM 1273 O O . SER A 1 157 ? 34.237 -11.361 -32.363 1.00 89.50 157 SER A O 1
ATOM 1275 N N . GLN A 1 158 ? 34.352 -11.535 -30.139 1.00 88.00 158 GLN A N 1
ATOM 1276 C CA . GLN A 1 158 ? 35.812 -11.625 -30.085 1.00 88.00 158 GLN A CA 1
ATOM 1277 C C . GLN A 1 158 ? 36.377 -12.945 -30.594 1.00 88.00 158 GLN A C 1
ATOM 1279 O O . GLN A 1 158 ? 37.341 -12.948 -31.356 1.00 88.00 158 GLN A O 1
ATOM 1284 N N . LEU A 1 159 ? 35.777 -14.065 -30.193 1.00 90.31 159 LEU A N 1
ATOM 1285 C CA . LEU A 1 159 ? 36.243 -15.398 -30.564 1.00 90.31 159 LEU A CA 1
ATOM 1286 C C . LEU A 1 159 ? 36.230 -15.615 -32.086 1.00 90.31 159 LEU A C 1
ATOM 1288 O O . LEU A 1 159 ? 37.139 -16.249 -32.618 1.00 90.31 159 LEU A O 1
ATOM 1292 N N . TYR A 1 160 ? 35.220 -15.081 -32.779 1.00 91.31 160 TYR A N 1
ATOM 1293 C CA . TYR A 1 160 ? 35.079 -15.189 -34.236 1.00 91.31 160 TYR A CA 1
ATOM 1294 C C . TYR A 1 160 ? 35.408 -13.892 -34.980 1.00 91.31 160 TYR A C 1
ATOM 1296 O O . TYR A 1 160 ? 35.228 -13.831 -36.194 1.00 91.31 160 TYR A O 1
ATOM 1304 N N . ASN A 1 161 ? 35.919 -12.880 -34.272 1.00 89.62 161 ASN A N 1
ATOM 1305 C CA . ASN A 1 161 ? 36.327 -11.592 -34.824 1.00 89.62 161 ASN A CA 1
ATOM 1306 C C . ASN A 1 161 ? 35.240 -10.941 -35.701 1.00 89.62 161 ASN A C 1
ATOM 1308 O O . ASN A 1 161 ? 35.491 -10.562 -36.844 1.00 89.62 161 ASN A O 1
ATOM 1312 N N . MET A 1 162 ? 34.019 -10.861 -35.171 1.00 89.94 162 MET A N 1
ATOM 1313 C CA . MET A 1 162 ? 32.818 -10.400 -35.869 1.00 89.94 162 MET A CA 1
ATOM 1314 C C . MET A 1 162 ? 32.047 -9.360 -35.055 1.00 89.94 162 MET A C 1
ATOM 1316 O O . MET A 1 162 ? 32.051 -9.384 -33.825 1.00 89.94 162 MET A O 1
ATOM 1320 N N . GLN A 1 163 ? 31.337 -8.476 -35.743 1.00 88.06 163 GLN A N 1
ATOM 1321 C CA . GLN A 1 163 ? 30.422 -7.510 -35.144 1.00 88.06 163 GLN A CA 1
ATOM 1322 C C . GLN A 1 163 ? 29.013 -8.087 -35.073 1.00 88.06 163 GLN A C 1
ATOM 1324 O O . GLN A 1 163 ? 28.550 -8.731 -36.015 1.00 88.06 163 GLN A O 1
ATOM 1329 N N . ILE A 1 164 ? 28.322 -7.839 -33.964 1.00 89.94 164 ILE A N 1
ATOM 1330 C CA . ILE A 1 164 ? 26.953 -8.299 -33.732 1.00 89.94 164 ILE A CA 1
ATOM 1331 C C . ILE A 1 164 ? 26.071 -7.081 -33.480 1.00 89.94 164 ILE A C 1
ATOM 1333 O O . ILE A 1 164 ? 26.200 -6.417 -32.454 1.00 89.94 164 ILE A O 1
ATOM 1337 N N . LEU A 1 165 ? 25.157 -6.803 -34.405 1.00 88.00 165 LEU A N 1
ATOM 1338 C CA . LEU A 1 165 ? 24.114 -5.800 -34.226 1.00 88.00 165 LEU A CA 1
ATOM 1339 C C . LEU A 1 165 ? 22.854 -6.473 -33.680 1.00 88.00 165 LEU A C 1
ATOM 1341 O O . LEU A 1 165 ? 22.300 -7.380 -34.300 1.00 88.00 165 LEU A O 1
ATOM 1345 N N . ILE A 1 166 ? 22.396 -6.030 -32.518 1.00 86.81 166 ILE A N 1
ATOM 1346 C CA . ILE A 1 166 ? 21.192 -6.529 -31.857 1.00 86.81 166 ILE A CA 1
ATOM 1347 C C . ILE A 1 166 ? 20.077 -5.517 -32.065 1.00 86.81 166 ILE A C 1
ATOM 1349 O O . ILE A 1 166 ? 20.251 -4.341 -31.759 1.00 86.81 166 ILE A O 1
ATOM 1353 N N . VAL A 1 167 ? 18.924 -5.981 -32.535 1.00 84.81 167 VAL A N 1
ATOM 1354 C CA . VAL A 1 167 ? 17.711 -5.176 -32.695 1.00 84.81 167 VAL A CA 1
ATOM 1355 C C . VAL A 1 167 ? 16.648 -5.699 -31.739 1.00 84.81 167 VAL A C 1
ATOM 1357 O O . VAL A 1 167 ? 16.201 -6.841 -31.861 1.00 84.81 167 VAL A O 1
ATOM 1360 N N . SER A 1 168 ? 16.255 -4.880 -30.766 1.00 81.06 168 SER A N 1
ATOM 1361 C CA . SER A 1 168 ? 15.299 -5.260 -29.727 1.00 81.06 168 SER A CA 1
ATOM 1362 C C . SER A 1 168 ? 13.913 -4.697 -30.007 1.00 81.06 168 SER A C 1
ATOM 1364 O O . SER A 1 168 ? 13.744 -3.486 -30.134 1.00 81.06 168 SER A O 1
ATOM 1366 N N . THR A 1 169 ? 12.891 -5.553 -29.996 1.00 73.38 169 THR A N 1
ATOM 1367 C CA . THR A 1 169 ? 11.490 -5.115 -30.143 1.00 73.38 169 THR A CA 1
ATOM 1368 C C . THR A 1 169 ? 10.875 -4.582 -28.849 1.00 73.38 169 THR A C 1
ATOM 1370 O O . THR A 1 169 ? 9.738 -4.115 -28.857 1.00 73.38 169 THR A O 1
ATOM 1373 N N . ARG A 1 170 ? 11.581 -4.677 -27.710 1.00 65.19 170 ARG A N 1
ATOM 1374 C CA . ARG A 1 170 ? 11.060 -4.218 -26.411 1.00 65.19 170 ARG A CA 1
ATOM 1375 C C . ARG A 1 170 ? 11.035 -2.689 -26.321 1.00 65.19 170 ARG A C 1
ATOM 1377 O O . ARG A 1 170 ? 10.064 -2.144 -25.812 1.00 65.19 170 ARG A O 1
ATOM 1384 N N . ASN A 1 171 ? 12.079 -2.033 -26.836 1.00 59.59 171 ASN A N 1
ATOM 1385 C CA . ASN A 1 171 ? 12.275 -0.578 -26.757 1.00 59.59 171 ASN A CA 1
ATOM 1386 C C . ASN A 1 171 ? 12.619 0.046 -28.124 1.00 59.59 171 ASN A C 1
ATOM 1388 O O . ASN A 1 171 ? 13.107 1.170 -28.167 1.00 59.59 171 ASN A O 1
ATOM 1392 N N . SER A 1 172 ? 12.479 -0.716 -29.213 1.00 66.50 172 SER A N 1
ATOM 1393 C CA . SER A 1 172 ? 12.959 -0.346 -30.553 1.00 66.50 172 SER A CA 1
ATOM 1394 C C . SER A 1 172 ? 14.439 0.074 -30.588 1.00 66.50 172 SER A C 1
ATOM 1396 O O . SER A 1 172 ? 14.856 0.881 -31.412 1.00 66.50 172 SER A O 1
ATOM 1398 N N . ALA A 1 173 ? 15.241 -0.474 -29.670 1.00 66.62 173 ALA A N 1
ATOM 1399 C CA . ALA A 1 173 ? 16.634 -0.101 -29.471 1.00 66.62 173 ALA A CA 1
ATOM 1400 C C . ALA A 1 173 ? 17.577 -1.025 -30.244 1.00 66.62 173 ALA A C 1
ATOM 1402 O O . ALA A 1 173 ? 17.376 -2.245 -30.296 1.00 66.62 173 ALA A O 1
ATOM 1403 N N . THR A 1 174 ? 18.643 -0.439 -30.782 1.00 77.06 174 THR A N 1
ATOM 1404 C CA . THR A 1 174 ? 19.746 -1.147 -31.430 1.00 77.06 174 THR A CA 1
ATOM 1405 C C . THR A 1 174 ? 20.987 -1.118 -30.550 1.00 77.06 174 THR A C 1
ATOM 1407 O O . THR A 1 174 ? 21.306 -0.098 -29.943 1.00 77.06 174 THR A O 1
ATOM 1410 N N . SER A 1 175 ? 21.715 -2.225 -30.473 1.00 81.75 175 SER A N 1
ATOM 1411 C CA . SER A 1 175 ? 22.974 -2.299 -29.726 1.00 81.75 175 SER A CA 1
ATOM 1412 C C . SER A 1 175 ? 24.031 -3.003 -30.558 1.00 81.75 175 SER A C 1
ATOM 1414 O O . SER A 1 175 ? 23.783 -4.091 -31.072 1.00 81.75 175 SER A O 1
ATOM 1416 N N . LEU A 1 176 ? 25.202 -2.385 -30.692 1.00 84.25 176 LEU A N 1
ATOM 1417 C CA . LEU A 1 176 ? 26.330 -2.955 -31.418 1.00 84.25 176 LEU A CA 1
ATOM 1418 C C . LEU A 1 176 ? 27.338 -3.552 -30.436 1.00 84.25 176 LEU A C 1
ATOM 1420 O O . LEU A 1 176 ? 27.708 -2.928 -29.445 1.00 84.25 176 LEU A O 1
ATOM 1424 N N . ILE A 1 177 ? 27.775 -4.767 -30.738 1.00 84.31 177 ILE A N 1
ATOM 1425 C CA . ILE A 1 177 ? 28.808 -5.498 -30.013 1.00 84.31 177 ILE A CA 1
ATOM 1426 C C . ILE A 1 177 ? 29.951 -5.732 -30.995 1.00 84.31 177 ILE A C 1
ATOM 1428 O O . ILE A 1 177 ? 29.822 -6.534 -31.925 1.00 84.31 177 ILE A O 1
ATOM 1432 N N . SER A 1 178 ? 31.056 -5.021 -30.787 1.00 84.25 178 SER A N 1
ATOM 1433 C CA . SER A 1 178 ? 32.272 -5.149 -31.591 1.00 84.25 178 SER A CA 1
ATOM 1434 C C . SER A 1 178 ? 33.377 -5.900 -30.837 1.00 84.25 178 SER A C 1
ATOM 1436 O O . SER A 1 178 ? 33.475 -5.782 -29.608 1.00 84.25 178 SER A O 1
ATOM 1438 N N . PRO A 1 179 ? 34.268 -6.624 -31.545 1.00 83.81 179 PRO A N 1
ATOM 1439 C CA . PRO A 1 179 ? 35.344 -7.390 -30.912 1.00 83.81 179 PRO A CA 1
ATOM 1440 C C . PRO A 1 179 ? 36.268 -6.525 -30.044 1.00 83.81 179 PRO A C 1
ATOM 1442 O O . PRO A 1 179 ? 36.686 -6.922 -28.957 1.00 83.81 179 PRO A O 1
ATOM 1445 N N . ASP A 1 180 ? 36.553 -5.315 -30.509 1.00 79.19 180 ASP A N 1
ATOM 1446 C CA . ASP A 1 180 ? 37.412 -4.324 -29.858 1.00 79.19 180 ASP A CA 1
ATOM 1447 C C . ASP A 1 180 ? 36.656 -3.377 -28.910 1.00 79.19 180 ASP A C 1
ATOM 1449 O O . ASP A 1 180 ? 37.267 -2.487 -28.322 1.00 79.19 180 ASP A O 1
ATOM 1453 N N . GLY A 1 181 ? 35.345 -3.574 -28.736 1.00 73.75 181 GLY A N 1
ATOM 1454 C CA . GLY A 1 181 ? 34.495 -2.706 -27.920 1.00 73.75 181 GLY A CA 1
ATOM 1455 C C . GLY A 1 181 ? 34.168 -1.363 -28.574 1.00 73.75 181 GLY A C 1
ATOM 1456 O O . GLY A 1 181 ? 33.658 -0.473 -27.898 1.00 73.75 181 GLY A O 1
ATOM 1457 N N . SER A 1 182 ? 34.450 -1.199 -29.870 1.00 74.25 182 SER A N 1
ATOM 1458 C CA . SER A 1 182 ? 34.022 -0.017 -30.614 1.00 74.25 182 SER A CA 1
ATOM 1459 C C . SER A 1 182 ? 32.494 0.090 -30.657 1.00 74.25 182 SER A C 1
ATOM 1461 O O . SER A 1 182 ? 31.779 -0.889 -30.861 1.00 74.25 182 SER A O 1
ATOM 1463 N N . SER A 1 183 ? 31.978 1.308 -30.506 1.00 70.75 183 SER A N 1
ATOM 1464 C CA . SER A 1 183 ? 30.549 1.631 -30.639 1.00 70.75 183 SER A CA 1
ATOM 1465 C C . SER A 1 183 ? 30.108 1.780 -32.102 1.00 70.75 183 SER A C 1
ATOM 1467 O O . SER A 1 183 ? 29.093 2.401 -32.403 1.00 70.75 183 SER A O 1
ATOM 1469 N N . CYS A 1 184 ? 30.915 1.264 -33.025 1.00 70.56 184 CYS A N 1
ATOM 1470 C CA . CYS A 1 184 ? 31.053 1.768 -34.377 1.00 70.56 184 CYS A CA 1
ATOM 1471 C C . CYS A 1 184 ? 31.137 0.624 -35.378 1.00 70.56 184 CYS A C 1
ATOM 1473 O O . CYS A 1 184 ? 31.926 -0.295 -35.163 1.00 70.56 184 CYS A O 1
ATOM 1475 N N . LEU A 1 185 ? 30.380 0.682 -36.478 1.00 76.50 185 LEU A N 1
ATOM 1476 C CA . LEU A 1 185 ? 30.534 -0.314 -37.536 1.00 76.50 185 LEU A CA 1
ATOM 1477 C C . LEU A 1 185 ? 31.883 -0.134 -38.234 1.00 76.50 185 LEU A C 1
ATOM 1479 O O . LEU A 1 185 ? 32.187 0.934 -38.749 1.00 76.50 185 LEU A O 1
ATOM 1483 N N . SER A 1 186 ? 32.663 -1.205 -38.301 1.00 75.12 186 SER A N 1
ATOM 1484 C CA . SER A 1 186 ? 33.920 -1.258 -39.042 1.00 75.12 186 SER A CA 1
ATOM 1485 C C . SER A 1 186 ? 33.822 -2.221 -40.221 1.00 75.12 186 SER A C 1
ATOM 1487 O O . SER A 1 186 ? 33.339 -3.341 -40.076 1.00 75.12 186 SER A O 1
ATOM 1489 N N . SER A 1 187 ? 34.367 -1.848 -41.379 1.00 76.25 187 SER A N 1
ATOM 1490 C CA . SER A 1 187 ? 34.545 -2.773 -42.510 1.00 76.25 187 SER A CA 1
ATOM 1491 C C . SER A 1 187 ? 35.568 -3.884 -42.223 1.00 76.25 187 SER A C 1
ATOM 1493 O O . SER A 1 187 ? 35.635 -4.868 -42.957 1.00 76.25 187 SER A O 1
ATOM 1495 N N . ARG A 1 188 ? 36.347 -3.753 -41.138 1.00 79.69 188 ARG A N 1
ATOM 1496 C CA . ARG A 1 188 ? 37.373 -4.714 -40.714 1.00 79.69 188 ARG A CA 1
ATOM 1497 C C . ARG A 1 188 ? 36.797 -6.049 -40.246 1.00 79.69 188 ARG A C 1
ATOM 1499 O O . ARG A 1 188 ? 37.480 -7.066 -40.356 1.00 79.69 188 ARG A O 1
ATOM 1506 N N . TYR A 1 189 ? 35.576 -6.054 -39.713 1.00 82.25 189 TYR A N 1
ATOM 1507 C CA . TYR A 1 189 ? 34.959 -7.248 -39.138 1.00 82.25 189 TYR A CA 1
ATOM 1508 C C . TYR A 1 189 ? 33.637 -7.574 -39.848 1.00 82.25 189 TYR A C 1
ATOM 1510 O O . TYR A 1 189 ? 32.833 -6.666 -40.071 1.00 82.25 189 TYR A O 1
ATOM 1518 N N . PRO A 1 190 ? 33.351 -8.852 -40.160 1.00 87.06 190 PRO A N 1
ATOM 1519 C CA . PRO A 1 190 ? 32.048 -9.259 -40.680 1.00 87.06 190 PRO A CA 1
ATOM 1520 C C . PRO A 1 190 ? 30.927 -8.890 -39.699 1.00 87.06 190 PRO A C 1
ATOM 1522 O O . PRO A 1 190 ? 31.113 -8.980 -38.486 1.00 87.06 190 PRO A O 1
ATOM 1525 N N . LEU A 1 191 ? 29.769 -8.485 -40.224 1.00 87.31 191 LEU A N 1
ATOM 1526 C CA . LEU A 1 191 ? 28.609 -8.055 -39.442 1.00 87.31 191 LEU A CA 1
ATOM 1527 C C . LEU A 1 191 ? 27.501 -9.108 -39.478 1.00 87.31 191 LEU A C 1
ATOM 1529 O O . LEU A 1 191 ? 27.050 -9.504 -40.550 1.00 87.31 191 LEU A O 1
ATOM 1533 N N . ILE A 1 192 ? 26.998 -9.483 -38.306 1.00 90.62 192 ILE A N 1
ATOM 1534 C CA . ILE A 1 192 ? 25.782 -10.284 -38.161 1.00 90.62 192 ILE A CA 1
ATOM 1535 C C . ILE A 1 192 ? 24.701 -9.482 -37.448 1.00 90.62 192 ILE A C 1
ATOM 1537 O O . ILE A 1 192 ? 25.003 -8.643 -36.600 1.00 90.62 192 ILE A O 1
ATOM 1541 N N . ILE A 1 193 ? 23.435 -9.762 -37.766 1.00 89.94 193 ILE A N 1
ATOM 1542 C CA . ILE A 1 193 ? 22.298 -9.100 -37.123 1.00 89.94 193 ILE A CA 1
ATOM 1543 C C . ILE A 1 193 ? 21.419 -10.121 -36.410 1.00 89.94 193 ILE A C 1
ATOM 1545 O O . ILE A 1 193 ? 21.013 -11.137 -36.989 1.00 89.94 193 ILE A O 1
ATOM 1549 N N . LEU A 1 194 ? 21.113 -9.830 -35.150 1.00 90.62 194 LEU A N 1
ATOM 1550 C CA . LEU A 1 194 ? 20.238 -10.619 -34.297 1.00 90.62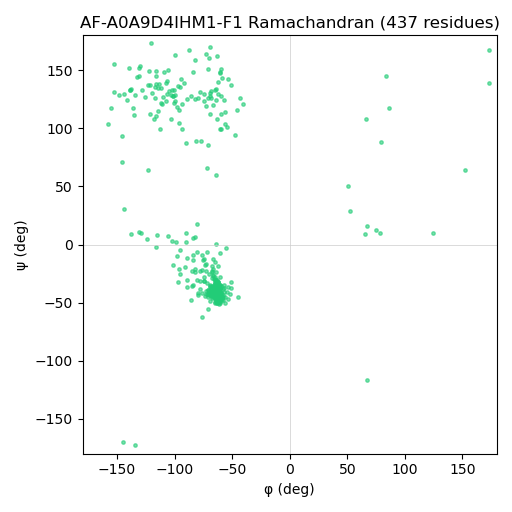 194 LEU A CA 1
ATOM 1551 C C . LEU A 1 194 ? 19.012 -9.797 -33.899 1.00 90.62 194 LEU A C 1
ATOM 1553 O O . LEU A 1 194 ? 19.122 -8.633 -33.525 1.00 90.62 194 LEU A O 1
ATOM 1557 N N . GLY A 1 195 ? 17.839 -10.416 -33.963 1.00 88.06 195 GLY A N 1
ATOM 1558 C CA . GLY A 1 195 ? 16.604 -9.869 -33.415 1.00 88.06 195 GLY A CA 1
ATOM 1559 C C . GLY A 1 195 ? 16.375 -10.421 -32.018 1.00 88.06 195 GLY A C 1
ATOM 1560 O O . GLY A 1 195 ? 16.532 -11.622 -31.816 1.00 88.06 195 GLY A O 1
ATOM 1561 N N . HIS A 1 196 ? 15.987 -9.567 -31.080 1.00 86.12 196 HIS A N 1
ATOM 1562 C CA . HIS A 1 196 ? 15.814 -9.915 -29.674 1.00 86.12 196 HIS A CA 1
ATOM 1563 C C . HIS A 1 196 ? 14.415 -9.529 -29.183 1.00 86.12 196 HIS A C 1
ATOM 1565 O O . HIS A 1 196 ? 14.000 -8.373 -29.314 1.00 86.12 196 HIS A O 1
ATOM 1571 N N . TYR A 1 197 ? 13.688 -10.480 -28.593 1.00 83.19 197 TYR A N 1
ATOM 1572 C CA . TYR A 1 197 ? 12.375 -10.228 -27.997 1.00 83.19 197 TYR A CA 1
ATOM 1573 C C . TYR A 1 197 ? 12.045 -11.206 -26.858 1.00 83.19 197 TYR A C 1
ATOM 1575 O O . TYR A 1 197 ? 12.533 -12.335 -26.855 1.00 83.19 197 TYR A O 1
ATOM 1583 N N . PRO A 1 198 ? 11.169 -10.820 -25.912 1.00 75.44 198 PRO A N 1
ATOM 1584 C CA . PRO A 1 198 ? 10.753 -11.718 -24.839 1.00 75.44 198 PRO A CA 1
ATOM 1585 C C . PRO A 1 198 ? 9.887 -12.873 -25.356 1.00 75.44 198 PRO A C 1
ATOM 1587 O O . PRO A 1 198 ? 8.868 -12.638 -26.013 1.00 75.44 198 PRO A O 1
ATOM 1590 N N . GLU A 1 199 ? 10.221 -14.111 -24.982 1.00 70.81 199 GLU A N 1
ATOM 1591 C CA . GLU A 1 199 ? 9.404 -15.298 -25.256 1.00 70.81 199 GLU A CA 1
ATOM 1592 C C . GLU A 1 199 ? 9.315 -16.200 -24.012 1.00 70.81 199 GLU A C 1
ATOM 1594 O O . GLU A 1 199 ? 10.298 -16.747 -23.515 1.00 70.81 199 GLU A O 1
ATOM 1599 N N . GLY A 1 200 ? 8.100 -16.378 -23.484 1.00 67.81 200 GLY A N 1
ATOM 1600 C CA . GLY A 1 200 ? 7.876 -17.213 -22.303 1.00 67.81 200 GLY A CA 1
ATOM 1601 C C . GLY A 1 200 ? 8.509 -16.630 -21.034 1.00 67.81 200 GLY A C 1
ATOM 1602 O O . GLY A 1 200 ? 8.074 -15.585 -20.560 1.00 67.81 200 GLY A O 1
ATOM 1603 N N . ALA A 1 201 ? 9.474 -17.349 -20.452 1.00 54.25 201 ALA A N 1
ATOM 1604 C CA . ALA A 1 201 ? 10.166 -16.970 -19.213 1.00 54.25 201 ALA A CA 1
ATOM 1605 C C . ALA A 1 201 ? 11.576 -16.390 -19.446 1.00 54.25 201 ALA A C 1
ATOM 1607 O O . ALA A 1 201 ? 12.268 -16.100 -18.473 1.00 54.25 201 ALA A O 1
ATOM 1608 N N . GLY A 1 202 ? 12.004 -16.238 -20.703 1.00 65.88 202 GLY A N 1
ATOM 1609 C CA . GLY A 1 202 ? 13.332 -15.740 -21.053 1.00 65.88 202 GLY A CA 1
ATOM 1610 C C . GLY A 1 202 ? 13.332 -14.876 -22.312 1.00 65.88 202 GLY A C 1
ATOM 1611 O O . GLY A 1 202 ? 12.284 -14.473 -22.822 1.00 65.88 202 GLY A O 1
ATOM 1612 N N . GLU A 1 203 ? 14.534 -14.572 -22.787 1.00 76.44 203 GLU A N 1
ATOM 1613 C CA . GLU A 1 203 ? 14.765 -13.780 -23.993 1.00 76.44 203 GLU A CA 1
ATOM 1614 C C . GLU A 1 203 ? 15.018 -14.708 -25.191 1.00 76.44 203 GLU A C 1
ATOM 1616 O O . GLU A 1 203 ? 15.761 -15.688 -25.078 1.00 76.44 203 GLU A O 1
ATOM 1621 N N . HIS A 1 204 ? 14.406 -14.404 -26.337 1.00 85.31 204 HIS A N 1
ATOM 1622 C CA . HIS A 1 204 ? 14.534 -15.176 -27.571 1.00 85.31 204 HIS A CA 1
ATOM 1623 C C . HIS A 1 204 ? 15.295 -14.396 -28.633 1.00 85.31 204 HIS A C 1
ATOM 1625 O O . HIS A 1 204 ? 15.027 -13.217 -28.873 1.00 85.31 204 HIS A O 1
ATOM 1631 N N . ASN A 1 205 ? 16.236 -15.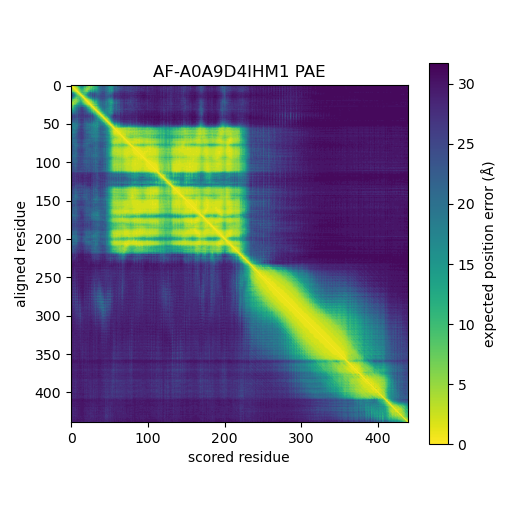079 -29.285 1.00 88.69 205 ASN A N 1
ATOM 1632 C CA . ASN A 1 205 ? 17.072 -14.503 -30.330 1.00 88.69 205 ASN A CA 1
ATOM 1633 C C . ASN A 1 205 ? 16.784 -15.161 -31.679 1.00 88.69 205 ASN A C 1
ATOM 1635 O O . ASN A 1 205 ? 16.731 -16.385 -31.787 1.00 88.69 205 ASN A O 1
ATOM 1639 N N . VAL A 1 206 ? 16.649 -14.338 -32.715 1.00 90.31 206 VAL A N 1
ATOM 1640 C CA . VAL A 1 206 ? 16.436 -14.768 -34.102 1.00 90.31 206 VAL A CA 1
ATOM 1641 C C . VAL A 1 206 ? 17.528 -14.221 -35.007 1.00 90.31 206 VAL A C 1
ATOM 1643 O O . VAL A 1 206 ? 18.060 -13.139 -34.767 1.00 90.31 206 VAL A O 1
ATOM 1646 N N . ALA A 1 207 ? 17.860 -14.948 -36.071 1.00 90.81 207 ALA A N 1
ATOM 1647 C CA . ALA A 1 207 ? 18.796 -14.457 -37.072 1.00 90.81 207 ALA A CA 1
ATOM 1648 C C . ALA A 1 207 ? 18.055 -13.536 -38.047 1.00 90.81 207 ALA A C 1
ATOM 1650 O O . ALA A 1 207 ? 17.052 -13.934 -38.656 1.00 90.81 207 ALA A O 1
ATOM 1651 N N . LEU A 1 208 ? 18.561 -12.316 -38.210 1.00 89.12 208 LEU A N 1
ATOM 1652 C CA . LEU A 1 208 ? 18.038 -11.339 -39.157 1.00 89.12 208 LEU A CA 1
ATOM 1653 C C . LEU A 1 208 ? 18.966 -11.236 -40.364 1.00 89.12 208 LEU A C 1
ATOM 1655 O O . LEU A 1 208 ? 20.184 -11.139 -40.229 1.00 89.12 208 LEU A O 1
ATOM 1659 N N . GLY A 1 209 ? 18.377 -11.279 -41.553 1.00 83.19 209 GLY A N 1
ATOM 1660 C CA . GLY A 1 209 ? 19.057 -10.915 -42.785 1.00 83.19 209 GLY A CA 1
ATOM 1661 C C . GLY A 1 209 ? 19.031 -9.406 -42.961 1.00 83.19 209 GLY A C 1
ATOM 1662 O O . GLY A 1 209 ? 18.171 -8.722 -42.406 1.00 83.19 209 GLY A O 1
ATOM 1663 N N . TYR A 1 210 ? 19.950 -8.890 -43.766 1.00 77.44 210 TYR A N 1
ATOM 1664 C CA . TYR A 1 210 ? 19.988 -7.474 -44.088 1.00 77.44 210 TYR A CA 1
ATOM 1665 C C . TYR A 1 210 ? 20.310 -7.238 -45.551 1.00 77.44 210 TYR A C 1
ATOM 1667 O O . TYR A 1 210 ? 21.004 -8.020 -46.197 1.00 77.44 210 TYR A O 1
ATOM 1675 N N . ASN A 1 211 ? 19.811 -6.112 -46.047 1.00 69.25 211 ASN A N 1
ATOM 1676 C CA . ASN A 1 211 ? 20.250 -5.511 -47.294 1.00 69.25 211 ASN A CA 1
ATOM 1677 C C . ASN A 1 211 ? 21.023 -4.239 -46.954 1.00 69.25 211 ASN A C 1
ATOM 1679 O O . ASN A 1 211 ? 20.707 -3.571 -45.970 1.00 69.25 211 ASN A O 1
ATOM 1683 N N . ARG A 1 212 ? 22.010 -3.884 -47.778 1.00 66.19 212 ARG A N 1
ATOM 1684 C CA . ARG A 1 212 ? 22.874 -2.714 -47.552 1.00 66.19 212 ARG A CA 1
ATOM 1685 C C . ARG A 1 212 ? 22.078 -1.423 -47.293 1.00 66.19 212 ARG A C 1
ATOM 1687 O O . ARG A 1 212 ? 22.355 -0.735 -46.325 1.00 66.19 212 ARG A O 1
ATOM 1694 N N . HIS A 1 213 ? 21.010 -1.187 -48.055 1.00 62.59 213 HIS A N 1
ATOM 1695 C CA . HIS A 1 213 ? 20.131 -0.018 -47.887 1.00 62.59 213 HIS A CA 1
ATOM 1696 C C . HIS A 1 213 ? 19.314 -0.022 -46.583 1.00 62.59 213 HIS A C 1
ATOM 1698 O O . HIS A 1 213 ? 18.837 1.018 -46.145 1.00 62.59 213 HIS A O 1
ATOM 1704 N N . VAL A 1 214 ? 19.095 -1.191 -45.971 1.00 65.31 214 VAL A N 1
ATOM 1705 C CA . VAL A 1 214 ? 18.400 -1.302 -44.677 1.00 65.31 214 VAL A CA 1
ATOM 1706 C C . VAL A 1 214 ? 19.384 -1.066 -43.531 1.00 65.31 214 VAL A C 1
ATOM 1708 O O . VAL A 1 214 ? 19.019 -0.428 -42.551 1.00 65.31 214 VAL A O 1
ATOM 1711 N N . LEU A 1 215 ? 20.644 -1.494 -43.675 1.00 67.81 215 LEU A N 1
ATOM 1712 C CA . LEU A 1 215 ? 21.706 -1.164 -42.718 1.00 67.81 215 LEU A CA 1
ATOM 1713 C C . LEU A 1 215 ? 21.933 0.347 -42.600 1.00 67.81 215 LEU A C 1
ATOM 1715 O O . LEU A 1 215 ? 22.037 0.837 -41.484 1.00 67.81 215 LEU A O 1
ATOM 1719 N N . GLU A 1 216 ? 21.928 1.067 -43.724 1.00 63.66 216 GLU A N 1
ATOM 1720 C CA . GLU A 1 216 ? 22.062 2.537 -43.796 1.00 63.66 216 GLU A CA 1
ATOM 1721 C C . GLU A 1 216 ? 20.935 3.303 -43.090 1.00 63.66 216 GLU A C 1
ATOM 1723 O O . GLU A 1 216 ? 21.105 4.470 -42.766 1.00 63.66 216 GLU A O 1
ATOM 1728 N N . ARG A 1 217 ? 19.789 2.658 -42.829 1.00 65.00 217 ARG A N 1
ATOM 1729 C CA . ARG A 1 217 ? 18.667 3.247 -42.078 1.00 65.00 217 ARG A CA 1
ATOM 1730 C C . ARG A 1 217 ? 18.659 2.891 -40.594 1.00 65.00 217 ARG A C 1
ATOM 1732 O O . ARG A 1 217 ? 17.948 3.531 -39.829 1.00 65.00 217 ARG A O 1
ATOM 1739 N N . ILE A 1 218 ? 19.342 1.811 -40.219 1.00 63.28 218 ILE A N 1
ATOM 1740 C CA . ILE A 1 218 ? 19.367 1.280 -38.847 1.00 63.28 218 ILE A CA 1
ATOM 1741 C C . ILE A 1 218 ? 20.607 1.770 -38.107 1.00 63.28 218 ILE A C 1
ATOM 1743 O O . ILE A 1 218 ? 20.573 1.964 -36.896 1.00 63.28 218 ILE A O 1
ATOM 1747 N N . VAL A 1 219 ? 21.703 1.955 -38.832 1.00 62.72 219 VAL A N 1
ATOM 1748 C CA . VAL A 1 219 ? 22.920 2.574 -38.334 1.00 62.72 219 VAL A CA 1
ATOM 1749 C C . VAL A 1 219 ? 23.038 3.905 -39.059 1.00 62.72 219 VAL A C 1
ATOM 1751 O O . VAL A 1 219 ? 23.051 3.906 -40.286 1.00 62.72 219 VAL A O 1
ATOM 1754 N N . ASP A 1 220 ? 23.092 5.023 -38.333 1.00 54.22 220 ASP A N 1
ATOM 1755 C CA . ASP A 1 220 ? 23.439 6.321 -38.923 1.00 54.22 220 ASP A CA 1
ATOM 1756 C C . ASP A 1 220 ? 24.850 6.207 -39.523 1.00 54.22 220 ASP A C 1
ATOM 1758 O O . ASP A 1 220 ? 25.861 6.201 -38.818 1.00 54.22 220 ASP A O 1
ATOM 1762 N N . ILE A 1 221 ? 24.915 6.002 -40.842 1.00 44.84 221 ILE A N 1
ATOM 1763 C CA . ILE A 1 221 ? 26.143 5.664 -41.577 1.00 44.84 221 ILE A CA 1
ATOM 1764 C C . ILE A 1 221 ? 26.999 6.900 -41.917 1.00 44.84 221 ILE A C 1
ATOM 1766 O O . ILE A 1 221 ? 28.037 6.763 -42.556 1.00 44.84 221 ILE A O 1
ATOM 1770 N N . SER A 1 222 ? 26.670 8.102 -41.436 1.00 42.50 222 SER A N 1
ATOM 1771 C CA . SER A 1 222 ? 27.478 9.297 -41.730 1.00 42.50 222 SER A CA 1
ATOM 1772 C C . SER A 1 222 ? 28.823 9.361 -40.995 1.00 42.50 222 SER A C 1
ATOM 1774 O O . SER A 1 222 ? 29.700 10.094 -41.434 1.00 42.50 222 SER A O 1
ATOM 1776 N N . ALA A 1 223 ? 29.059 8.588 -39.928 1.00 42.25 223 ALA A N 1
ATOM 1777 C CA . ALA A 1 223 ? 30.247 8.828 -39.100 1.00 42.25 223 ALA A CA 1
ATOM 1778 C C . ALA A 1 223 ? 31.456 7.885 -39.316 1.00 42.25 223 ALA A C 1
ATOM 1780 O O . ALA A 1 223 ? 32.525 8.197 -38.793 1.00 42.25 223 ALA A O 1
ATOM 1781 N N . GLN A 1 224 ? 31.344 6.696 -39.946 1.00 42.25 224 GLN A N 1
ATOM 1782 C CA . GLN A 1 224 ? 32.275 5.590 -39.581 1.00 42.25 224 GLN A CA 1
ATOM 1783 C C . GLN A 1 224 ? 32.774 4.639 -40.687 1.00 42.25 224 GLN A C 1
ATOM 1785 O O . GLN A 1 224 ? 33.070 3.478 -40.401 1.00 42.25 224 GLN A O 1
ATOM 1790 N N . VAL A 1 225 ? 32.922 5.076 -41.942 1.00 38.75 225 VAL A N 1
ATOM 1791 C CA . VAL A 1 225 ? 33.554 4.239 -42.986 1.00 38.75 225 VAL A CA 1
ATOM 1792 C C . VAL A 1 225 ? 34.557 5.052 -43.804 1.00 38.75 225 VAL A C 1
ATOM 1794 O O . VAL A 1 225 ? 34.157 5.890 -44.600 1.00 38.75 225 VAL A O 1
ATOM 1797 N N . THR A 1 226 ? 35.855 4.763 -43.668 1.00 37.47 226 THR A N 1
ATOM 1798 C CA . THR A 1 226 ? 36.886 5.216 -44.616 1.00 37.47 226 THR A CA 1
ATOM 1799 C C . THR A 1 226 ? 37.260 4.066 -45.554 1.00 37.47 226 THR A C 1
ATOM 1801 O O . THR A 1 226 ? 37.545 2.948 -45.117 1.00 37.47 226 THR A O 1
ATOM 1804 N N . TRP A 1 227 ? 37.208 4.317 -46.860 1.00 37.59 227 TRP A N 1
ATOM 1805 C CA . TRP A 1 227 ? 37.719 3.430 -47.906 1.00 37.59 227 TRP A CA 1
ATOM 1806 C C . TRP A 1 227 ? 39.057 3.997 -48.394 1.00 37.59 227 TRP A C 1
ATOM 1808 O O . TRP A 1 227 ? 39.187 5.195 -48.607 1.00 37.59 227 TRP A O 1
ATOM 1818 N N . GLU A 1 228 ? 40.075 3.149 -48.504 1.00 40.31 228 GLU A N 1
ATOM 1819 C CA . GLU A 1 228 ? 41.438 3.543 -48.875 1.00 40.31 228 GLU A CA 1
ATOM 1820 C C . GLU A 1 228 ? 41.643 3.220 -50.367 1.00 40.31 228 GLU A C 1
ATOM 1822 O O . GLU A 1 228 ? 41.458 2.069 -50.772 1.00 40.31 228 GLU A O 1
ATOM 1827 N N . THR A 1 229 ? 41.970 4.220 -51.194 1.00 43.59 229 THR A N 1
ATOM 1828 C CA . THR A 1 229 ? 42.282 4.050 -52.629 1.00 43.59 229 THR A CA 1
ATOM 1829 C C . THR A 1 229 ? 43.672 4.598 -52.976 1.00 43.59 229 THR A C 1
ATOM 1831 O O . THR A 1 229 ? 44.064 5.660 -52.500 1.00 43.59 229 THR A O 1
ATOM 1834 N N . ASP A 1 230 ? 44.400 3.837 -53.802 1.00 38.38 230 ASP A N 1
ATOM 1835 C CA . ASP A 1 230 ? 45.780 4.039 -54.290 1.00 38.38 230 ASP A CA 1
ATOM 1836 C C . ASP A 1 230 ? 45.989 5.317 -55.157 1.00 38.38 230 ASP A C 1
ATOM 1838 O O . ASP A 1 230 ? 45.012 5.864 -55.671 1.00 38.38 230 ASP A O 1
ATOM 1842 N N . PRO A 1 231 ? 47.240 5.810 -55.364 1.00 44.19 231 PRO A N 1
ATOM 1843 C CA . PRO A 1 231 ? 47.498 7.173 -55.853 1.00 44.19 231 PRO A CA 1
ATOM 1844 C C . PRO A 1 231 ? 47.424 7.331 -57.393 1.00 44.19 231 PRO A C 1
ATOM 1846 O O . PRO A 1 231 ? 47.831 6.412 -58.111 1.00 44.19 231 PRO A O 1
ATOM 1849 N N . PRO A 1 232 ? 47.000 8.504 -57.921 1.00 44.12 232 PRO A N 1
ATOM 1850 C CA . PRO A 1 232 ? 46.783 8.713 -59.356 1.00 44.12 232 PRO A CA 1
ATOM 1851 C C . PRO A 1 232 ? 47.950 9.440 -60.068 1.00 44.12 232 PRO A C 1
ATOM 1853 O O . PRO A 1 232 ? 48.810 10.054 -59.431 1.00 44.12 232 PRO A O 1
ATOM 1856 N N . THR A 1 233 ? 48.005 9.360 -61.407 1.00 45.66 233 THR A N 1
ATOM 1857 C CA . THR A 1 233 ? 49.053 9.973 -62.253 1.00 45.66 233 THR A CA 1
ATOM 1858 C C . THR A 1 233 ? 48.512 10.455 -63.617 1.00 45.66 233 THR A C 1
ATOM 1860 O O . THR A 1 233 ? 48.538 9.670 -64.566 1.00 45.66 233 THR A O 1
ATOM 1863 N N . SER A 1 234 ? 48.102 11.731 -63.750 1.00 52.16 234 SER A N 1
ATOM 1864 C CA . SER A 1 234 ? 47.966 12.534 -64.998 1.00 52.16 234 SER A CA 1
ATOM 1865 C C . SER A 1 234 ? 47.293 13.911 -64.753 1.00 52.16 234 SER A C 1
ATOM 1867 O O . SER A 1 234 ? 46.739 14.134 -63.690 1.00 52.16 234 SER A O 1
ATOM 1869 N N . ASP A 1 235 ? 47.325 14.852 -65.713 1.00 52.41 235 ASP A N 1
ATOM 1870 C CA . ASP A 1 235 ? 46.751 16.217 -65.572 1.00 52.41 235 ASP A CA 1
ATOM 1871 C C . ASP A 1 235 ? 45.205 16.265 -65.456 1.00 52.41 235 ASP A C 1
ATOM 1873 O O . ASP A 1 235 ? 44.678 17.230 -64.904 1.00 52.41 235 ASP A O 1
ATOM 1877 N N . ASP A 1 236 ? 44.474 15.232 -65.901 1.00 53.88 236 ASP A N 1
ATOM 1878 C CA . ASP A 1 236 ? 43.043 15.071 -65.568 1.00 53.88 236 ASP A C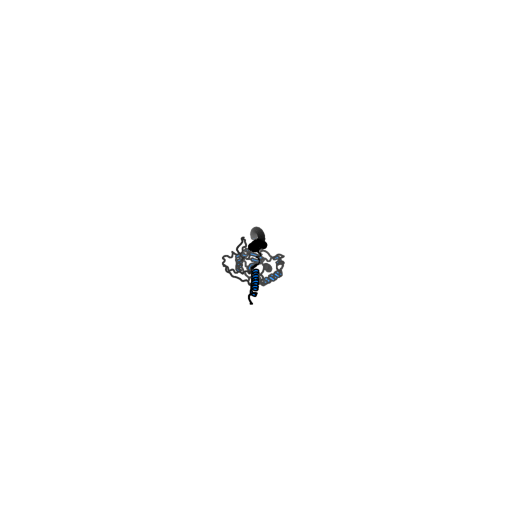A 1
ATOM 1879 C C . ASP A 1 236 ? 42.861 14.809 -64.057 1.00 53.88 236 ASP A C 1
ATOM 1881 O O . ASP A 1 236 ? 41.886 15.273 -63.469 1.00 53.88 236 ASP A O 1
ATOM 1885 N N . ASP A 1 237 ? 43.845 14.188 -63.391 1.00 47.38 237 ASP A N 1
ATOM 1886 C CA . ASP A 1 237 ? 43.839 13.954 -61.938 1.00 47.38 237 ASP A CA 1
ATOM 1887 C C . ASP A 1 237 ? 44.104 15.230 -61.122 1.00 47.38 237 ASP A C 1
ATOM 1889 O O . ASP A 1 237 ? 43.798 15.266 -59.936 1.00 47.38 237 ASP A O 1
ATOM 1893 N N . LEU A 1 238 ? 44.654 16.297 -61.718 1.00 51.00 238 LEU A N 1
ATOM 1894 C CA . LEU A 1 238 ? 44.787 17.594 -61.035 1.00 51.00 238 LEU A CA 1
ATOM 1895 C C . LEU A 1 238 ? 43.466 18.365 -61.006 1.00 51.00 238 LEU A C 1
ATOM 1897 O O . LEU A 1 238 ? 43.224 19.114 -60.062 1.00 51.00 238 LEU A O 1
ATOM 1901 N N . ASN A 1 239 ? 42.625 18.191 -62.028 1.00 57.00 239 ASN A N 1
ATOM 1902 C CA . ASN A 1 239 ? 41.296 18.791 -62.066 1.00 57.00 239 ASN A CA 1
ATOM 1903 C C . ASN A 1 239 ? 40.315 17.968 -61.216 1.00 57.00 239 ASN A C 1
ATOM 1905 O O . ASN A 1 239 ? 39.610 18.543 -60.398 1.00 57.00 239 ASN A O 1
ATOM 1909 N N . VAL A 1 240 ? 40.382 16.631 -61.301 1.00 58.62 240 VAL A N 1
ATOM 1910 C CA . VAL A 1 240 ? 39.679 15.720 -60.377 1.00 58.62 240 VAL A CA 1
ATOM 1911 C C . VAL A 1 240 ? 40.146 15.932 -58.937 1.00 58.62 240 VAL A C 1
ATOM 1913 O O . VAL A 1 240 ? 39.319 16.041 -58.051 1.00 58.62 240 VAL A O 1
ATOM 1916 N N . GLY A 1 241 ? 41.446 16.111 -58.689 1.00 60.25 241 GLY A N 1
ATOM 1917 C CA . GLY A 1 241 ? 41.960 16.418 -57.352 1.00 60.25 241 GLY A CA 1
ATOM 1918 C C . GLY A 1 241 ? 41.548 17.798 -56.825 1.00 60.25 241 GLY A C 1
ATOM 1919 O O . GLY A 1 241 ? 41.537 18.004 -55.615 1.00 60.25 241 GLY A O 1
ATOM 1920 N N . GLY A 1 242 ? 41.217 18.746 -57.709 1.00 68.44 242 GLY A N 1
ATOM 1921 C CA . GLY A 1 242 ? 40.621 20.034 -57.348 1.00 68.44 242 GLY A CA 1
ATOM 1922 C C . GLY A 1 242 ? 39.139 19.910 -56.992 1.00 68.44 242 GLY A C 1
ATOM 1923 O O . GLY A 1 242 ? 38.711 20.503 -56.002 1.00 68.44 242 GLY A O 1
ATOM 1924 N N . ASP A 1 243 ? 38.397 19.106 -57.754 1.00 72.56 243 ASP A N 1
ATOM 1925 C CA . ASP A 1 243 ? 37.003 18.757 -57.467 1.00 72.56 243 ASP A CA 1
ATOM 1926 C C . ASP A 1 243 ? 36.909 17.948 -56.155 1.00 72.56 243 ASP A C 1
ATOM 1928 O O . ASP A 1 243 ? 36.151 18.329 -55.272 1.00 72.56 243 ASP A O 1
ATOM 1932 N N . ASP A 1 244 ? 37.785 16.961 -55.931 1.00 69.31 244 ASP A N 1
ATOM 1933 C CA . ASP A 1 244 ? 37.886 16.181 -54.684 1.00 69.31 244 ASP A CA 1
ATOM 1934 C C . ASP A 1 244 ? 38.222 17.060 -53.462 1.00 69.31 244 ASP A C 1
ATOM 1936 O O . ASP A 1 244 ? 37.766 16.805 -52.347 1.00 69.31 244 ASP A O 1
ATOM 1940 N N . LEU A 1 245 ? 39.038 18.106 -53.642 1.00 70.69 245 LEU A N 1
ATOM 1941 C CA . LEU A 1 245 ? 39.350 19.077 -52.583 1.00 70.69 245 LEU A CA 1
ATOM 1942 C C . LEU A 1 245 ? 38.164 19.994 -52.273 1.00 70.69 245 LEU A C 1
ATOM 1944 O O . LEU A 1 245 ? 38.010 20.412 -51.124 1.00 70.69 245 LEU A O 1
ATOM 1948 N N . SER A 1 246 ? 37.358 20.324 -53.285 1.00 76.00 246 SER A N 1
ATOM 1949 C CA . SER A 1 246 ? 36.110 21.067 -53.109 1.00 76.00 246 SER A CA 1
ATOM 1950 C C . SER A 1 246 ? 35.076 20.208 -52.388 1.00 76.00 246 SER A C 1
ATOM 1952 O O . SER A 1 246 ? 34.543 20.645 -51.372 1.00 76.00 246 SER A O 1
ATOM 1954 N N . ASP A 1 247 ? 34.876 18.972 -52.845 1.00 77.00 247 ASP A N 1
ATOM 1955 C CA . ASP A 1 247 ? 33.967 17.999 -52.241 1.00 77.00 247 ASP A CA 1
ATOM 1956 C C . ASP A 1 247 ? 34.382 17.698 -50.792 1.00 77.00 247 ASP A C 1
ATOM 1958 O O . ASP A 1 247 ? 33.559 17.752 -49.884 1.00 77.00 247 ASP A O 1
ATOM 1962 N N . GLY A 1 248 ? 35.681 17.518 -50.528 1.00 77.56 248 GLY A N 1
ATOM 1963 C CA . GLY A 1 248 ? 36.201 17.363 -49.167 1.00 77.56 248 GLY A CA 1
ATOM 1964 C C . GLY A 1 248 ? 36.025 18.609 -48.284 1.00 77.56 248 GLY A C 1
ATOM 1965 O O . GLY A 1 248 ? 35.926 18.496 -47.061 1.00 77.56 248 GLY A O 1
ATOM 1966 N N . GLY A 1 249 ? 35.982 19.805 -48.880 1.00 81.81 249 GLY A N 1
ATOM 1967 C CA . GLY A 1 249 ? 35.663 21.054 -48.187 1.00 81.81 249 GLY A CA 1
ATOM 1968 C C . GLY A 1 249 ? 34.180 21.164 -47.826 1.00 81.81 249 GLY A C 1
ATOM 1969 O O . GLY A 1 249 ? 33.855 21.554 -46.701 1.00 81.81 249 GLY A O 1
ATOM 1970 N N . ASP A 1 250 ? 33.300 20.775 -48.746 1.00 85.62 250 ASP A N 1
ATOM 1971 C CA . ASP A 1 250 ? 31.854 20.723 -48.531 1.00 85.62 250 ASP A CA 1
ATOM 1972 C C . ASP A 1 250 ? 31.488 19.649 -47.492 1.00 85.62 250 ASP A C 1
ATOM 1974 O O . ASP A 1 250 ? 30.715 19.927 -46.572 1.00 85.62 250 ASP A O 1
ATOM 1978 N N . ASP A 1 251 ? 32.127 18.478 -47.544 1.00 80.44 251 ASP A N 1
ATOM 1979 C CA . ASP A 1 251 ? 31.984 17.407 -46.549 1.00 80.44 251 ASP A CA 1
ATOM 1980 C C . ASP A 1 251 ? 32.440 17.853 -45.153 1.00 80.44 251 ASP A C 1
ATOM 1982 O O . ASP A 1 251 ? 31.791 17.551 -44.149 1.00 80.44 251 ASP A O 1
ATOM 1986 N N . LEU A 1 252 ? 33.542 18.608 -45.060 1.00 81.81 252 LEU A N 1
ATOM 1987 C CA . LEU A 1 252 ? 34.009 19.156 -43.785 1.00 81.81 252 LEU A CA 1
ATOM 1988 C C . LEU A 1 252 ? 33.032 20.199 -43.225 1.00 81.81 252 LEU A C 1
ATOM 1990 O O . LEU A 1 252 ? 32.817 20.245 -42.011 1.00 81.81 252 LEU A O 1
ATOM 1994 N N . SER A 1 253 ? 32.441 21.027 -44.090 1.00 86.56 253 SER A N 1
ATOM 1995 C CA . SER A 1 253 ? 31.405 21.984 -43.691 1.00 86.56 253 SER A CA 1
ATOM 1996 C C . SER A 1 253 ? 30.153 21.263 -43.193 1.00 86.56 253 SER A C 1
ATOM 1998 O O . SER A 1 253 ? 29.658 21.591 -42.117 1.00 86.56 253 SER A O 1
ATOM 2000 N N . ALA A 1 254 ? 29.686 20.247 -43.923 1.00 84.69 254 ALA A N 1
ATOM 2001 C CA . ALA A 1 254 ? 28.547 19.425 -43.527 1.00 84.69 254 ALA A CA 1
ATOM 2002 C C . ALA A 1 254 ? 28.807 18.699 -42.197 1.00 84.69 254 ALA A C 1
ATOM 2004 O O . ALA A 1 254 ? 27.974 18.744 -41.296 1.00 84.69 254 ALA A O 1
ATOM 2005 N N . GLY A 1 255 ? 30.000 18.124 -42.015 1.00 85.38 255 GLY A N 1
ATOM 2006 C CA . GLY A 1 255 ? 30.403 17.517 -40.745 1.00 85.38 255 GLY A CA 1
ATOM 2007 C C . GLY A 1 255 ? 30.468 18.521 -39.586 1.00 85.38 255 GLY A C 1
ATOM 2008 O O . GLY A 1 255 ? 30.181 18.168 -38.442 1.00 85.38 255 GLY A O 1
ATOM 2009 N N . GLY A 1 256 ? 30.814 19.782 -39.864 1.00 87.69 256 GLY A N 1
ATOM 2010 C CA . GLY A 1 256 ? 30.761 20.876 -38.892 1.00 87.69 256 GLY A CA 1
ATOM 2011 C C . GLY A 1 256 ? 29.332 21.244 -38.480 1.00 87.69 256 GLY A C 1
ATOM 2012 O O . GLY A 1 256 ? 29.068 21.434 -37.290 1.00 87.69 256 GLY A O 1
ATOM 2013 N N . ASP A 1 257 ? 28.409 21.298 -39.439 1.00 90.88 257 ASP A N 1
ATOM 2014 C CA . ASP A 1 257 ? 26.986 21.542 -39.183 1.00 90.88 257 ASP A CA 1
ATOM 2015 C C . ASP A 1 257 ? 26.348 20.383 -38.402 1.00 90.88 257 ASP A C 1
ATOM 2017 O O . ASP A 1 257 ? 25.628 20.621 -37.429 1.00 90.88 257 ASP A O 1
ATOM 2021 N N . ASP A 1 258 ? 26.688 19.137 -38.740 1.00 87.31 258 ASP A N 1
ATOM 2022 C CA . ASP A 1 258 ? 26.245 17.941 -38.017 1.00 87.31 258 ASP A CA 1
ATOM 2023 C C . ASP A 1 258 ? 26.766 17.916 -36.574 1.00 87.31 258 ASP A C 1
ATOM 2025 O O . ASP A 1 258 ? 26.028 17.571 -35.647 1.00 87.31 258 ASP A O 1
ATOM 2029 N N . LEU A 1 259 ? 28.023 18.318 -36.348 1.00 86.81 259 LEU A N 1
ATOM 2030 C CA . LEU A 1 259 ? 28.587 18.427 -35.001 1.00 86.81 259 LEU A CA 1
ATOM 2031 C C . LEU A 1 259 ? 27.842 19.481 -34.169 1.00 86.81 259 LEU A C 1
ATOM 2033 O O . LEU A 1 259 ? 27.540 19.235 -33.000 1.00 86.81 259 LEU A O 1
ATOM 2037 N N . ASN A 1 260 ? 27.527 20.636 -34.764 1.00 89.12 260 ASN A N 1
ATOM 2038 C CA . ASN A 1 260 ? 26.739 21.676 -34.103 1.00 89.12 260 ASN A CA 1
ATOM 2039 C C . ASN A 1 260 ? 25.328 21.174 -33.773 1.00 89.12 260 ASN A C 1
ATOM 2041 O O . ASN A 1 260 ? 24.895 21.306 -32.631 1.00 89.12 260 ASN A O 1
ATOM 2045 N N . ALA A 1 261 ? 24.651 20.517 -34.719 1.00 89.38 261 ALA A N 1
ATOM 2046 C CA . ALA A 1 261 ? 23.336 19.922 -34.488 1.00 89.38 261 ALA A CA 1
ATOM 2047 C C . ALA A 1 261 ? 23.374 18.840 -33.392 1.00 89.38 261 ALA A C 1
ATOM 2049 O O . ALA A 1 261 ? 22.480 18.763 -32.548 1.00 89.38 261 ALA A O 1
ATOM 2050 N N . GLY A 1 262 ? 24.432 18.025 -33.356 1.00 87.81 262 GLY A N 1
ATOM 2051 C CA . GLY A 1 262 ? 24.682 17.065 -32.282 1.00 87.81 262 GLY A CA 1
ATOM 2052 C C . GLY A 1 262 ? 24.894 17.736 -30.922 1.00 87.81 262 GLY A C 1
ATOM 2053 O O . GLY A 1 262 ? 24.372 17.258 -29.914 1.00 87.81 262 GLY A O 1
ATOM 2054 N N . GLY A 1 263 ? 25.611 18.863 -30.892 1.00 89.19 263 GLY A N 1
ATOM 2055 C CA . GLY A 1 263 ? 25.796 19.694 -29.702 1.00 89.19 263 GLY A CA 1
ATOM 2056 C C . GLY A 1 263 ? 24.486 20.290 -29.184 1.00 89.19 263 GLY A C 1
ATOM 2057 O O . GLY A 1 263 ? 24.203 20.187 -27.989 1.00 89.19 263 GLY A O 1
ATOM 2058 N N . ASP A 1 264 ? 23.657 20.832 -30.076 1.00 93.25 264 ASP A N 1
ATOM 2059 C CA . ASP A 1 264 ? 22.341 21.382 -29.738 1.00 93.25 264 ASP A CA 1
ATOM 2060 C C . ASP A 1 264 ? 21.403 20.294 -29.194 1.00 93.25 264 ASP A C 1
ATOM 2062 O O . ASP A 1 264 ? 20.756 20.485 -28.163 1.00 93.25 264 ASP A O 1
ATOM 2066 N N . ASN A 1 265 ? 21.388 19.113 -29.822 1.00 89.50 265 ASN A N 1
ATOM 2067 C CA . ASN A 1 265 ? 20.611 17.966 -29.346 1.00 89.50 265 ASN A CA 1
ATOM 2068 C C . ASN A 1 265 ? 21.081 17.472 -27.972 1.00 89.50 265 ASN A C 1
ATOM 2070 O O . ASN A 1 265 ? 20.256 17.119 -27.129 1.00 89.50 265 ASN A O 1
ATOM 2074 N N . LEU A 1 266 ? 22.395 17.450 -27.722 1.00 88.31 266 LEU A N 1
ATOM 2075 C CA . LEU A 1 266 ? 22.939 17.085 -26.415 1.00 88.31 266 LEU A CA 1
ATOM 2076 C C . LEU A 1 266 ? 22.556 18.112 -25.343 1.00 88.31 266 LEU A C 1
ATOM 2078 O O . LEU A 1 266 ? 22.210 17.719 -24.229 1.00 88.31 266 LEU A O 1
ATOM 2082 N N . SER A 1 267 ? 22.586 19.405 -25.679 1.00 92.44 267 SER A N 1
ATOM 2083 C CA . SER A 1 267 ? 22.133 20.473 -24.783 1.00 92.44 267 SER A CA 1
ATOM 2084 C C . SER A 1 267 ? 20.650 20.317 -24.449 1.00 92.44 267 SER A C 1
ATOM 2086 O O . SER A 1 267 ? 20.298 20.308 -23.274 1.00 92.44 267 SER A O 1
ATOM 2088 N N . ALA A 1 268 ? 19.798 20.102 -25.457 1.00 91.00 268 ALA A N 1
ATOM 2089 C CA . ALA A 1 268 ? 18.369 19.871 -25.259 1.00 91.00 268 ALA A CA 1
ATOM 2090 C C . ALA A 1 268 ? 18.100 18.621 -24.402 1.00 91.00 268 ALA A C 1
ATOM 2092 O O . ALA A 1 268 ? 17.296 18.666 -23.477 1.00 91.00 268 ALA A O 1
ATOM 2093 N N . GLY A 1 269 ? 18.829 17.525 -24.641 1.00 88.75 269 GLY A N 1
ATOM 2094 C CA . GLY A 1 269 ? 18.743 16.327 -23.802 1.00 88.75 269 GLY A CA 1
ATOM 2095 C C . GLY A 1 269 ? 19.205 16.563 -22.357 1.00 88.75 269 GLY A C 1
ATOM 2096 O O . GLY A 1 269 ? 18.670 15.954 -21.431 1.00 88.75 269 GLY A O 1
ATOM 2097 N N . GLY A 1 270 ? 20.177 17.456 -22.149 1.00 90.62 270 GLY A N 1
ATOM 2098 C CA . GLY A 1 270 ? 20.603 17.909 -20.824 1.00 90.62 270 GLY A CA 1
ATOM 2099 C C . GLY A 1 270 ? 19.521 18.713 -20.099 1.00 90.62 270 GLY A C 1
ATOM 2100 O O . GLY A 1 270 ? 19.268 18.462 -18.920 1.00 90.62 270 GLY A O 1
ATOM 2101 N N . ASP A 1 271 ? 18.849 19.619 -20.810 1.00 95.12 271 ASP A N 1
ATOM 2102 C CA . ASP A 1 271 ? 17.732 20.406 -20.280 1.00 95.12 271 ASP A CA 1
ATOM 2103 C C . ASP A 1 271 ? 16.536 19.507 -19.922 1.00 95.12 271 ASP A C 1
ATOM 2105 O O . ASP A 1 271 ? 15.985 19.624 -18.825 1.00 95.12 271 ASP A O 1
ATOM 2109 N N . ASP A 1 272 ? 16.192 18.545 -20.786 1.00 91.38 272 ASP A N 1
ATOM 2110 C CA . ASP A 1 272 ? 15.140 17.552 -20.530 1.00 91.38 272 ASP A CA 1
ATOM 2111 C C . ASP A 1 272 ? 15.460 16.682 -19.305 1.00 91.38 272 ASP A C 1
ATOM 2113 O O . ASP A 1 272 ? 14.583 16.396 -18.485 1.00 91.38 272 ASP A O 1
ATOM 2117 N N . LEU A 1 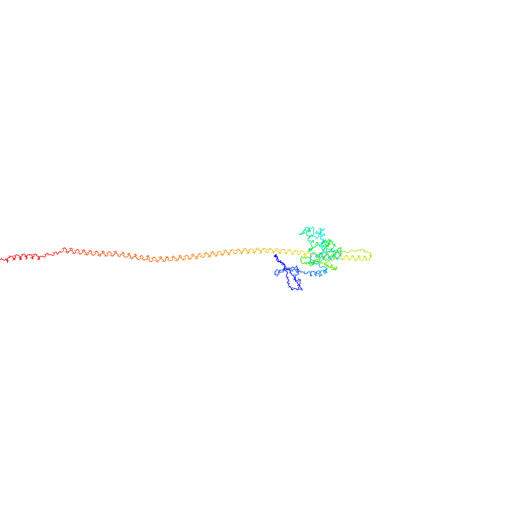273 ? 16.723 16.270 -19.145 1.00 89.06 273 LEU A N 1
ATOM 2118 C CA . LEU A 1 273 ? 17.161 15.508 -17.976 1.00 89.06 273 LEU A CA 1
ATOM 2119 C C . LEU A 1 273 ? 17.084 16.348 -16.695 1.00 89.06 273 LEU A C 1
ATOM 2121 O O . LEU A 1 273 ? 16.671 15.828 -15.657 1.00 89.06 273 LEU A O 1
ATOM 2125 N N . SER A 1 274 ? 17.455 17.630 -16.762 1.00 93.00 274 SER A N 1
ATOM 2126 C CA . SER A 1 274 ? 17.323 18.557 -15.635 1.00 93.00 274 SER A CA 1
ATOM 2127 C C . SER A 1 274 ? 15.858 18.734 -15.238 1.00 93.00 274 SER A C 1
ATOM 2129 O O . SER A 1 274 ? 15.529 18.584 -14.064 1.00 93.00 274 SER A O 1
ATOM 2131 N N . ALA A 1 275 ? 14.969 18.960 -16.210 1.00 92.38 275 ALA A N 1
ATOM 2132 C CA . ALA A 1 275 ? 13.532 19.073 -15.973 1.00 92.38 275 ALA A CA 1
ATOM 2133 C C . ALA A 1 275 ? 12.947 17.783 -15.374 1.00 92.38 275 ALA A C 1
ATOM 2135 O O . ALA A 1 275 ? 12.184 17.833 -14.412 1.00 92.38 275 ALA A O 1
ATOM 2136 N N . GLY A 1 276 ? 13.361 16.613 -15.874 1.00 90.94 276 GLY A N 1
ATOM 2137 C CA . GLY A 1 276 ? 12.976 15.325 -15.293 1.00 90.94 276 GLY A CA 1
ATOM 2138 C C . GLY A 1 276 ? 13.482 15.128 -13.857 1.00 90.94 276 GLY A C 1
ATOM 2139 O O . GLY A 1 276 ? 12.804 14.498 -13.044 1.00 90.94 276 GLY A O 1
ATOM 2140 N N . GLY A 1 277 ? 14.655 15.677 -13.527 1.00 91.81 277 GLY A N 1
ATOM 2141 C CA . GLY A 1 277 ? 15.194 15.713 -12.167 1.00 91.81 277 GLY A CA 1
ATOM 2142 C C . GLY A 1 277 ? 14.367 16.591 -11.226 1.00 91.81 277 GLY A C 1
ATOM 2143 O O . GLY A 1 277 ? 14.044 16.157 -10.117 1.00 91.81 277 GLY A O 1
ATOM 2144 N N . ASP A 1 278 ? 13.968 17.777 -11.685 1.00 96.06 278 ASP A N 1
ATOM 2145 C CA . ASP A 1 278 ? 13.111 18.697 -10.931 1.00 96.06 278 ASP A CA 1
ATOM 2146 C C . ASP A 1 278 ? 11.716 18.095 -10.691 1.00 96.06 278 ASP A C 1
ATOM 2148 O O . ASP A 1 278 ? 11.218 18.110 -9.561 1.00 96.06 278 ASP A O 1
ATOM 2152 N N . ASP A 1 279 ? 11.121 17.469 -11.712 1.00 94.31 279 ASP A N 1
ATOM 2153 C CA . ASP A 1 279 ? 9.843 16.753 -11.605 1.00 94.31 279 ASP A CA 1
ATOM 2154 C C . ASP A 1 279 ? 9.920 15.590 -10.605 1.00 94.31 279 ASP A C 1
ATOM 2156 O O . ASP A 1 279 ? 8.995 15.367 -9.816 1.00 94.31 279 ASP A O 1
ATOM 2160 N N . LEU A 1 280 ? 11.030 14.841 -10.608 1.00 91.19 280 LEU A N 1
ATOM 2161 C CA . LEU A 1 280 ? 11.252 13.756 -9.654 1.00 91.19 280 LEU A CA 1
ATOM 2162 C C . LEU A 1 280 ? 11.392 14.289 -8.223 1.00 91.19 280 LEU A C 1
ATOM 2164 O O . LEU A 1 280 ? 10.828 13.694 -7.303 1.00 91.19 280 LEU A O 1
ATOM 2168 N N . SER A 1 281 ? 12.103 15.406 -8.036 1.00 94.38 281 SER A N 1
ATOM 2169 C CA . SER A 1 281 ? 12.236 16.065 -6.733 1.00 94.38 281 SER A CA 1
ATOM 2170 C C . SER A 1 281 ? 10.876 16.529 -6.211 1.00 94.38 281 SER A C 1
ATOM 2172 O O . SER A 1 281 ? 10.498 16.174 -5.097 1.00 94.38 281 SER A O 1
ATOM 2174 N N . ALA A 1 282 ? 10.090 17.222 -7.041 1.00 94.06 282 ALA A N 1
ATOM 2175 C CA . ALA A 1 282 ? 8.744 17.666 -6.684 1.00 94.06 282 ALA A CA 1
ATOM 2176 C C . ALA A 1 282 ? 7.804 16.485 -6.378 1.00 94.06 282 ALA A C 1
ATOM 2178 O O . ALA A 1 282 ? 6.990 16.538 -5.453 1.00 94.06 282 ALA A O 1
ATOM 2179 N N . GLY A 1 283 ? 7.929 15.381 -7.123 1.00 92.75 283 GLY A N 1
ATOM 2180 C CA . GLY A 1 283 ? 7.222 14.134 -6.832 1.00 92.75 283 GLY A CA 1
ATOM 2181 C C . GLY A 1 283 ? 7.613 13.523 -5.481 1.00 92.75 283 GLY A C 1
ATOM 2182 O O . GLY A 1 283 ? 6.748 12.997 -4.776 1.00 92.75 283 GLY A O 1
ATOM 2183 N N . GLY A 1 284 ? 8.893 13.615 -5.108 1.00 93.69 284 GLY A N 1
ATOM 2184 C CA . GLY A 1 284 ? 9.410 13.217 -3.799 1.00 93.69 284 GLY A CA 1
ATOM 2185 C C . GLY A 1 284 ? 8.832 14.055 -2.659 1.00 93.69 284 GLY A C 1
ATOM 2186 O O . GLY A 1 284 ? 8.327 13.485 -1.690 1.00 93.69 284 GLY A O 1
ATOM 2187 N N . ASP A 1 285 ? 8.815 15.379 -2.811 1.00 96.25 285 ASP A N 1
ATOM 2188 C CA . ASP A 1 285 ? 8.244 16.306 -1.827 1.00 96.25 285 ASP A CA 1
ATOM 2189 C C . ASP A 1 285 ? 6.744 16.043 -1.623 1.00 96.25 285 ASP A C 1
ATOM 2191 O O . ASP A 1 285 ? 6.283 15.858 -0.497 1.00 96.25 285 ASP A O 1
ATOM 2195 N N . HIS A 1 286 ? 5.984 15.878 -2.712 1.00 94.62 286 HIS A N 1
ATOM 2196 C CA . HIS A 1 286 ? 4.564 15.517 -2.636 1.00 94.62 286 HIS A CA 1
ATOM 2197 C C . HIS A 1 286 ? 4.308 14.174 -1.945 1.00 94.62 286 HIS A C 1
ATOM 2199 O O . HIS A 1 286 ? 3.278 14.001 -1.284 1.00 94.62 286 HIS A O 1
ATOM 2205 N N . LEU A 1 287 ? 5.205 13.199 -2.118 1.00 91.88 287 LEU A N 1
ATOM 2206 C CA . LEU A 1 287 ? 5.097 11.918 -1.431 1.00 91.88 287 LEU A CA 1
ATOM 2207 C C . LEU A 1 287 ? 5.372 12.068 0.069 1.00 91.88 287 LEU A C 1
ATOM 2209 O O . LEU A 1 287 ? 4.662 11.452 0.865 1.00 91.88 287 LEU A O 1
ATOM 2213 N N . SER A 1 288 ? 6.354 12.894 0.439 1.00 95.19 288 SER A N 1
ATOM 2214 C CA . SER A 1 288 ? 6.671 13.217 1.833 1.00 95.19 288 SER A CA 1
ATOM 2215 C C . SER A 1 288 ? 5.493 13.906 2.523 1.00 95.19 288 SER A C 1
ATOM 2217 O O . SER A 1 288 ? 5.007 13.397 3.531 1.00 95.19 288 SER A O 1
ATOM 2219 N N . ASP A 1 289 ? 4.943 14.964 1.919 1.00 94.88 289 ASP A N 1
ATOM 2220 C CA . ASP A 1 289 ? 3.760 15.673 2.428 1.00 94.88 289 ASP A CA 1
ATOM 2221 C C . ASP A 1 289 ? 2.560 14.727 2.594 1.00 94.88 289 ASP A C 1
ATOM 2223 O O . ASP A 1 289 ? 1.813 14.776 3.575 1.00 94.88 289 ASP A O 1
ATOM 2227 N N . GLY A 1 290 ? 2.366 13.822 1.628 1.00 94.00 290 GLY A N 1
ATOM 2228 C CA . GLY A 1 290 ? 1.338 12.789 1.700 1.00 94.00 290 GLY A CA 1
ATOM 2229 C C . GLY A 1 290 ? 1.548 11.813 2.863 1.00 94.00 290 GLY A C 1
ATOM 2230 O O . GLY A 1 290 ? 0.570 11.393 3.484 1.00 94.00 290 GLY A O 1
ATOM 2231 N N . GLY A 1 291 ? 2.801 11.462 3.164 1.00 94.44 291 GLY A N 1
ATOM 2232 C CA . GLY A 1 291 ? 3.180 10.650 4.321 1.00 94.44 291 GLY A CA 1
ATOM 2233 C C . GLY A 1 291 ? 2.894 11.355 5.646 1.00 94.44 291 GLY A C 1
ATOM 2234 O O . GLY A 1 291 ? 2.275 10.761 6.529 1.00 94.44 291 GLY A O 1
ATOM 2235 N N . ASP A 1 292 ? 3.245 12.635 5.753 1.00 96.44 292 ASP A N 1
ATOM 2236 C CA . ASP A 1 292 ? 2.995 13.441 6.951 1.00 96.44 292 ASP A CA 1
ATOM 2237 C C . ASP A 1 292 ? 1.494 13.613 7.216 1.00 96.44 292 ASP A C 1
ATOM 2239 O O . ASP A 1 292 ? 1.029 13.417 8.341 1.00 96.44 292 ASP A O 1
ATOM 2243 N N . HIS A 1 293 ? 0.695 13.866 6.175 1.00 95.19 293 HIS A N 1
ATOM 2244 C CA . HIS A 1 293 ? -0.764 13.906 6.298 1.00 95.19 293 HIS A CA 1
ATOM 2245 C C . HIS A 1 293 ? -1.373 12.573 6.752 1.00 95.19 293 HIS A C 1
ATOM 2247 O O . HIS A 1 293 ? -2.352 12.570 7.502 1.00 95.19 293 HIS A O 1
ATOM 2253 N N . LEU A 1 294 ? -0.825 11.440 6.301 1.00 92.88 294 LEU A N 1
ATOM 2254 C CA . LEU A 1 294 ? -1.278 10.122 6.748 1.00 92.88 294 LEU A CA 1
ATOM 2255 C C . LEU A 1 294 ? -0.926 9.865 8.215 1.00 92.88 294 LEU A C 1
ATOM 2257 O O . LEU A 1 294 ? -1.754 9.294 8.921 1.00 92.88 294 LEU A O 1
ATOM 2261 N N . ASN A 1 295 ? 0.248 10.306 8.674 1.00 94.94 295 ASN A N 1
ATOM 2262 C CA . ASN A 1 295 ? 0.638 10.201 10.080 1.00 94.94 295 ASN A CA 1
ATOM 2263 C C . ASN A 1 295 ? -0.303 11.014 10.977 1.00 94.94 295 ASN A C 1
ATOM 2265 O O . ASN A 1 295 ? -0.869 10.454 11.909 1.00 94.94 295 ASN A O 1
ATOM 2269 N N . VAL A 1 296 ? -0.569 12.280 10.629 1.00 95.81 296 VAL A N 1
ATOM 2270 C CA . VAL A 1 296 ? -1.527 13.126 11.367 1.00 95.81 296 VAL A CA 1
ATOM 2271 C C . VAL A 1 296 ? -2.916 12.482 11.411 1.00 95.81 296 VAL A C 1
ATOM 2273 O O . VAL A 1 296 ? -3.527 12.392 12.471 1.00 95.81 296 VAL A O 1
ATOM 2276 N N . GLY A 1 297 ? -3.404 11.963 10.279 1.00 94.25 297 GLY A N 1
ATOM 2277 C CA . GLY A 1 297 ? -4.686 11.256 10.246 1.00 94.25 297 GLY A CA 1
ATOM 2278 C C . GLY A 1 297 ? -4.699 9.971 11.087 1.00 94.25 297 GLY A C 1
ATOM 2279 O O . GLY A 1 297 ? -5.742 9.606 11.626 1.00 94.25 297 GLY A O 1
ATOM 2280 N N . GLY A 1 298 ? -3.561 9.283 11.210 1.00 94.88 298 GLY A N 1
ATOM 2281 C CA . GLY A 1 298 ? -3.394 8.134 12.101 1.00 94.88 298 GLY A CA 1
ATOM 2282 C C . GLY A 1 298 ? -3.486 8.521 13.577 1.00 94.88 298 GLY A C 1
ATOM 2283 O O . GLY A 1 298 ? -4.214 7.870 14.329 1.00 94.88 298 GLY A O 1
ATOM 2284 N N . ASP A 1 299 ? -2.816 9.607 13.965 1.00 96.38 299 ASP A N 1
ATOM 2285 C CA . ASP A 1 299 ? -2.845 10.145 15.329 1.00 96.38 299 ASP A CA 1
ATOM 2286 C C . ASP A 1 299 ? -4.261 10.601 15.724 1.00 96.38 299 ASP A C 1
ATOM 2288 O O . ASP A 1 299 ? -4.746 10.250 16.803 1.00 96.38 299 ASP A O 1
ATOM 2292 N N . ASP A 1 300 ? -4.973 11.289 14.823 1.00 96.50 300 ASP A N 1
ATOM 2293 C CA . ASP A 1 300 ? -6.364 11.718 15.033 1.00 96.50 300 ASP A CA 1
ATOM 2294 C C . ASP A 1 300 ? -7.310 10.527 15.264 1.00 96.50 300 ASP A C 1
ATOM 2296 O O . ASP A 1 300 ? -8.183 10.564 16.136 1.00 96.50 300 ASP A O 1
ATOM 2300 N N . VAL A 1 301 ? -7.140 9.442 14.497 1.00 94.88 301 VAL A N 1
ATOM 2301 C CA . VAL A 1 301 ? -7.934 8.214 14.667 1.00 94.88 301 VAL A CA 1
ATOM 2302 C C . VAL A 1 301 ? -7.628 7.545 16.006 1.00 94.88 301 VAL A C 1
ATOM 2304 O O . VAL A 1 301 ? -8.561 7.094 16.673 1.00 94.88 301 VAL A O 1
ATOM 2307 N N . SER A 1 302 ? -6.358 7.501 16.418 1.00 95.62 302 SER A N 1
ATOM 2308 C CA . SER A 1 302 ? -5.966 6.956 17.723 1.00 95.62 302 SER A CA 1
ATOM 2309 C C . SER A 1 302 ? -6.604 7.750 18.863 1.00 95.62 302 SER A C 1
ATOM 2311 O O . SER A 1 302 ? -7.274 7.168 19.713 1.00 95.62 302 SER A O 1
ATOM 2313 N N . ALA A 1 303 ? -6.497 9.082 18.826 1.00 95.00 303 ALA A N 1
ATOM 2314 C CA . ALA A 1 303 ? -7.109 9.961 19.820 1.00 95.00 303 ALA A CA 1
ATOM 2315 C C . ALA A 1 303 ? -8.644 9.831 19.849 1.00 95.00 303 ALA A C 1
ATOM 2317 O O . ALA A 1 303 ? -9.265 9.858 20.914 1.00 95.00 303 ALA A O 1
ATOM 2318 N N . GLY A 1 304 ? -9.278 9.653 18.685 1.00 95.81 304 GLY A N 1
ATOM 2319 C CA . GLY A 1 304 ? -10.707 9.353 18.589 1.00 95.81 304 GLY A CA 1
ATOM 2320 C C . GLY A 1 304 ? -11.090 8.024 19.250 1.00 95.81 304 GLY A C 1
ATOM 2321 O O . GLY A 1 304 ? -12.121 7.951 19.921 1.00 95.81 304 GLY A O 1
ATOM 2322 N N . GLY A 1 305 ? -10.255 6.991 19.098 1.00 95.81 305 GLY A N 1
ATOM 2323 C CA . GLY A 1 305 ? -10.419 5.697 19.763 1.00 95.81 305 GLY A CA 1
ATOM 2324 C C . GLY A 1 305 ? -10.329 5.798 21.287 1.00 95.81 305 GLY A C 1
ATOM 2325 O O . GLY A 1 305 ? -11.207 5.285 21.982 1.00 95.81 305 GLY A O 1
ATOM 2326 N N . ASP A 1 306 ? -9.334 6.524 21.797 1.00 96.69 306 ASP A N 1
ATOM 2327 C CA . ASP A 1 306 ? -9.147 6.743 23.237 1.00 96.69 306 ASP A CA 1
ATOM 2328 C C . ASP A 1 306 ? -10.334 7.500 23.852 1.00 96.69 306 ASP A C 1
ATOM 2330 O O . ASP A 1 306 ? -10.873 7.098 24.887 1.00 96.69 306 ASP A O 1
ATOM 2334 N N . ASN A 1 307 ? -10.817 8.548 23.174 1.00 96.56 307 ASN A N 1
ATOM 2335 C CA . ASN A 1 307 ? -12.002 9.297 23.602 1.00 96.56 307 ASN A CA 1
ATOM 2336 C C . ASN A 1 307 ? -13.266 8.427 23.634 1.00 96.56 307 ASN A C 1
ATOM 2338 O O . ASN A 1 307 ? -14.085 8.560 24.545 1.00 96.56 307 ASN A O 1
ATOM 2342 N N . LEU A 1 308 ? -13.442 7.536 22.653 1.00 95.19 308 LEU A N 1
ATOM 2343 C CA . LEU A 1 308 ? -14.578 6.617 22.627 1.00 95.19 308 LEU A CA 1
ATOM 2344 C C . LEU A 1 308 ? -14.510 5.610 23.781 1.00 95.19 308 LEU A C 1
ATOM 2346 O O . LEU A 1 308 ? -15.536 5.344 24.405 1.00 95.19 308 LEU A O 1
ATOM 2350 N N . SER A 1 309 ? -13.317 5.089 24.088 1.00 96.12 309 SER A N 1
ATOM 2351 C CA . SER A 1 309 ? -13.107 4.194 25.231 1.00 96.12 309 SER A CA 1
ATOM 2352 C C . SER A 1 309 ? -13.467 4.887 26.544 1.00 96.12 309 SER A C 1
ATOM 2354 O O . SER A 1 309 ? -14.288 4.371 27.297 1.00 96.12 309 SER A O 1
ATOM 2356 N N . ALA A 1 310 ? -12.947 6.098 26.771 1.00 95.31 310 ALA A N 1
ATOM 2357 C CA . ALA A 1 310 ? -13.265 6.884 27.962 1.00 95.31 310 ALA A CA 1
ATOM 2358 C C . ALA A 1 310 ? -14.768 7.206 28.068 1.00 95.31 310 ALA A C 1
ATOM 2360 O O . ALA A 1 310 ? -15.344 7.186 29.155 1.00 95.31 310 ALA A O 1
ATOM 2361 N N . GLY A 1 311 ? -15.432 7.476 26.938 1.00 96.25 311 GLY A N 1
ATOM 2362 C CA . GLY A 1 311 ? -16.885 7.640 26.887 1.00 96.25 311 GLY A CA 1
ATOM 2363 C C . GLY A 1 311 ? -17.648 6.372 27.288 1.00 96.25 311 GLY A C 1
ATOM 2364 O O . GLY A 1 311 ? -18.643 6.466 28.004 1.00 96.25 311 GLY A O 1
ATOM 2365 N N . GLY A 1 312 ? -17.172 5.197 26.864 1.00 95.88 312 GLY A N 1
ATOM 2366 C CA . GLY A 1 312 ? -17.722 3.901 27.268 1.00 95.88 312 GLY A CA 1
ATOM 2367 C C . GLY A 1 312 ? -17.560 3.627 28.764 1.00 95.88 312 GLY A C 1
ATOM 2368 O O . GLY A 1 312 ? -18.521 3.215 29.412 1.00 95.88 312 GLY A O 1
ATOM 2369 N N . ASP A 1 313 ? -16.389 3.928 29.324 1.00 96.94 313 ASP A N 1
ATOM 2370 C CA . ASP A 1 313 ? -16.120 3.772 30.758 1.00 96.94 313 ASP A CA 1
ATOM 2371 C C . ASP A 1 313 ? -17.022 4.684 31.604 1.00 96.94 313 ASP A C 1
ATOM 2373 O O . ASP A 1 313 ? -17.627 4.234 32.577 1.00 96.94 313 ASP A O 1
ATOM 2377 N N . ASN A 1 314 ? -17.197 5.943 31.187 1.00 96.50 314 ASN A N 1
ATOM 2378 C CA . ASN A 1 314 ? -18.109 6.880 31.850 1.00 96.50 314 ASN A CA 1
ATOM 2379 C C . ASN A 1 314 ? -19.573 6.419 31.788 1.00 96.50 314 ASN A C 1
ATOM 2381 O O . ASN A 1 314 ? -20.318 6.602 32.749 1.00 96.50 314 ASN A O 1
ATOM 2385 N N . LEU A 1 315 ? -20.001 5.836 30.663 1.00 95.81 315 LEU A N 1
ATOM 2386 C CA . LEU A 1 315 ? -21.359 5.314 30.521 1.00 95.81 315 LEU A CA 1
ATOM 2387 C C . LEU A 1 315 ? -21.599 4.119 31.451 1.00 95.81 315 LEU A C 1
ATOM 2389 O O . LEU A 1 315 ? -22.659 4.047 32.068 1.00 95.81 315 LEU A O 1
ATOM 2393 N N . ASN A 1 316 ? -20.623 3.214 31.568 1.00 95.88 316 ASN A N 1
ATOM 2394 C CA . ASN A 1 316 ? -20.699 2.091 32.502 1.00 95.88 316 ASN A CA 1
ATOM 2395 C C . ASN A 1 316 ? -20.789 2.583 33.949 1.00 95.88 316 ASN A C 1
ATOM 2397 O O . ASN A 1 316 ? -21.704 2.179 34.656 1.00 95.88 316 ASN A O 1
ATOM 2401 N N . ALA A 1 317 ? -19.922 3.519 34.349 1.00 94.88 317 ALA A N 1
ATOM 2402 C CA . ALA A 1 317 ? -19.963 4.104 35.689 1.00 94.88 317 ALA A CA 1
ATOM 2403 C C . ALA A 1 317 ? -21.323 4.761 35.993 1.00 94.88 317 ALA A C 1
ATOM 2405 O O . ALA A 1 317 ? -21.902 4.524 37.047 1.00 94.88 317 ALA A O 1
ATOM 2406 N N . GLY A 1 318 ? -21.888 5.519 35.045 1.00 95.88 318 GLY A N 1
ATOM 2407 C CA . GLY A 1 318 ? -23.227 6.092 35.206 1.00 95.88 318 GLY A CA 1
ATOM 2408 C C . GLY A 1 318 ? -24.347 5.044 35.276 1.00 95.88 318 GLY A C 1
ATOM 2409 O O . GLY A 1 318 ? -25.360 5.270 35.935 1.00 95.88 318 GLY A O 1
ATOM 2410 N N . GLY A 1 319 ? -24.179 3.899 34.609 1.00 96.12 319 GLY A N 1
ATOM 2411 C CA . GLY A 1 319 ? -25.083 2.754 34.728 1.00 96.12 319 GLY A CA 1
ATOM 2412 C C . GLY A 1 319 ? -25.025 2.101 36.110 1.00 96.12 319 GLY A C 1
ATOM 2413 O O . GLY A 1 319 ? -26.075 1.804 36.681 1.00 96.12 319 GLY A O 1
ATOM 2414 N N . ASP A 1 320 ? -23.821 1.940 36.660 1.00 97.19 320 ASP A N 1
ATOM 2415 C CA . ASP A 1 320 ? -23.604 1.412 38.010 1.00 97.19 320 ASP A CA 1
ATOM 2416 C C . ASP A 1 320 ? -24.194 2.352 39.075 1.00 97.19 320 ASP A C 1
ATOM 2418 O O . ASP A 1 320 ? -24.932 1.899 39.951 1.00 97.19 320 ASP A O 1
ATOM 2422 N N . ASP A 1 321 ? -23.967 3.666 38.950 1.00 97.44 321 ASP A N 1
ATOM 2423 C CA . ASP A 1 321 ? -24.548 4.686 39.838 1.00 97.44 321 ASP A CA 1
ATOM 2424 C C . ASP A 1 321 ? -26.085 4.667 39.803 1.00 97.44 321 ASP A C 1
ATOM 2426 O O . ASP A 1 321 ? -26.746 4.767 40.839 1.00 97.44 321 ASP A O 1
ATOM 2430 N N . LEU A 1 322 ? -26.677 4.516 38.612 1.00 96.19 322 LEU A N 1
ATOM 2431 C CA . LEU A 1 322 ? -28.130 4.423 38.462 1.00 96.19 322 LEU A CA 1
ATOM 2432 C C . LEU A 1 322 ? -28.686 3.147 39.106 1.00 96.19 322 LEU A C 1
ATOM 2434 O O . LEU A 1 322 ? -29.757 3.194 39.712 1.00 96.19 322 LEU A O 1
ATOM 2438 N N . SER A 1 323 ? -27.975 2.023 38.979 1.00 96.88 323 SER A N 1
ATOM 2439 C CA . SER A 1 323 ? -28.354 0.768 39.636 1.00 96.88 323 SER A CA 1
ATOM 2440 C C . SER A 1 323 ? -28.331 0.922 41.154 1.00 96.88 323 SER A C 1
ATOM 2442 O O . SER A 1 323 ? -29.317 0.589 41.804 1.00 96.88 323 SER A O 1
ATOM 2444 N N . ALA A 1 324 ? -27.255 1.494 41.703 1.00 95.19 324 ALA A N 1
ATOM 2445 C CA . ALA A 1 324 ? -27.127 1.738 43.137 1.00 95.19 324 ALA A CA 1
ATOM 2446 C C . ALA A 1 324 ? -28.241 2.659 43.664 1.00 95.19 324 ALA A C 1
ATOM 2448 O O . ALA A 1 324 ? -28.881 2.345 44.661 1.00 95.19 324 ALA A O 1
ATOM 2449 N N . GLY A 1 325 ? -28.551 3.747 42.950 1.00 96.19 325 GLY A N 1
ATOM 2450 C CA . GLY A 1 325 ? -29.666 4.624 43.317 1.00 96.19 325 GLY A CA 1
ATOM 2451 C C . GLY A 1 325 ? -31.038 3.937 43.249 1.00 96.19 325 GLY A C 1
ATOM 2452 O O . GLY A 1 325 ? -31.937 4.279 44.015 1.00 96.19 325 GLY A O 1
ATOM 2453 N N . GLY A 1 326 ? -31.214 2.963 42.350 1.00 96.81 326 GLY A N 1
ATOM 2454 C CA . GLY A 1 326 ? -32.411 2.120 42.298 1.00 96.81 326 GLY A CA 1
ATOM 2455 C C . GLY A 1 326 ? -32.528 1.183 43.502 1.00 96.81 326 GLY A C 1
ATOM 2456 O O . GLY A 1 326 ? -33.620 1.037 44.053 1.00 96.81 326 GLY A O 1
ATOM 2457 N N . ASP A 1 327 ? -31.413 0.597 43.934 1.00 97.38 327 ASP A N 1
ATOM 2458 C CA . ASP A 1 327 ? -31.353 -0.247 45.130 1.00 97.38 327 ASP A CA 1
ATOM 2459 C C . ASP A 1 327 ? -31.642 0.566 46.403 1.00 97.38 327 ASP A C 1
ATOM 2461 O O . ASP A 1 327 ? -32.463 0.146 47.220 1.00 97.38 327 ASP A O 1
ATOM 2465 N N . ASP A 1 328 ? -31.066 1.767 46.528 1.00 97.56 328 ASP A N 1
ATOM 2466 C CA . ASP A 1 328 ? -31.334 2.693 47.638 1.00 97.56 328 ASP A CA 1
ATOM 2467 C C . ASP A 1 328 ? -32.815 3.107 47.696 1.00 97.56 328 ASP A C 1
ATOM 2469 O O . ASP A 1 328 ? -33.412 3.178 48.772 1.00 97.56 328 ASP A O 1
ATOM 2473 N N . LEU A 1 329 ? -33.435 3.366 46.537 1.00 96.38 329 LEU A N 1
ATOM 2474 C CA . LEU A 1 329 ? -34.854 3.718 46.459 1.00 96.38 329 LEU A CA 1
ATOM 2475 C C . LEU A 1 329 ? -35.754 2.554 46.899 1.00 96.38 329 LEU A C 1
ATOM 2477 O O . LEU A 1 329 ? -36.740 2.782 47.599 1.00 96.38 329 LEU A O 1
ATOM 2481 N N . ASN A 1 330 ? -35.424 1.323 46.500 1.00 96.69 330 ASN 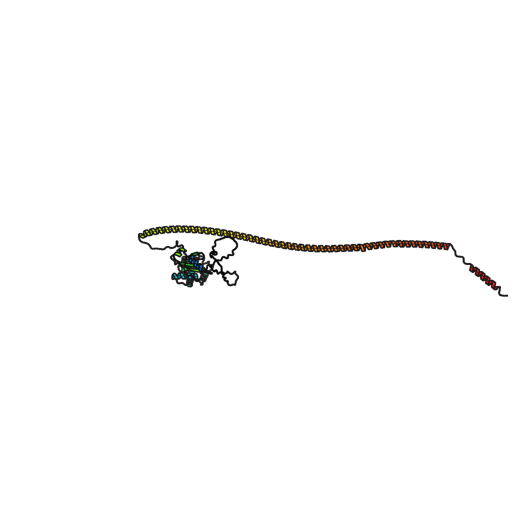A N 1
ATOM 2482 C CA . ASN A 1 330 ? -36.157 0.135 46.938 1.00 96.69 330 ASN A CA 1
ATOM 2483 C C . ASN A 1 330 ? -36.038 -0.052 48.453 1.00 96.69 330 ASN A C 1
ATOM 2485 O O . ASN A 1 330 ? -37.059 -0.220 49.112 1.00 96.69 330 ASN A O 1
ATOM 2489 N N . ALA A 1 331 ? -34.827 0.063 49.005 1.00 95.69 331 ALA A N 1
ATOM 2490 C CA . ALA A 1 331 ? -34.603 -0.038 50.445 1.00 95.69 331 ALA A CA 1
ATOM 2491 C C . ALA A 1 331 ? -35.404 1.018 51.226 1.00 95.69 331 ALA A C 1
ATOM 2493 O O . ALA A 1 331 ? -36.099 0.684 52.180 1.00 95.69 331 ALA A O 1
ATOM 2494 N N . GLY A 1 332 ? -35.397 2.277 50.775 1.00 96.50 332 GLY A N 1
ATOM 2495 C CA . GLY A 1 332 ? -36.211 3.326 51.395 1.00 96.50 332 GLY A CA 1
ATOM 2496 C C . GLY A 1 332 ? -37.724 3.091 51.267 1.00 96.50 332 GLY A C 1
ATOM 2497 O O . GLY A 1 332 ? -38.489 3.509 52.134 1.00 96.50 332 GLY A O 1
ATOM 2498 N N . GLY A 1 333 ? -38.171 2.422 50.200 1.00 96.88 333 GLY A N 1
ATOM 2499 C CA . GLY A 1 333 ? -39.559 1.984 50.044 1.00 96.88 333 GLY A CA 1
ATOM 2500 C C . GLY A 1 333 ? -39.948 0.885 51.035 1.00 96.88 333 GLY A C 1
ATOM 2501 O O . GLY A 1 333 ? -41.036 0.951 51.609 1.00 96.88 333 GLY A O 1
ATOM 2502 N N . ASP A 1 334 ? -39.057 -0.080 51.261 1.00 97.12 334 ASP A N 1
ATOM 2503 C CA . ASP A 1 334 ? -39.240 -1.149 52.248 1.00 97.12 334 ASP A CA 1
ATOM 2504 C C . ASP A 1 334 ? -39.280 -0.582 53.678 1.00 97.12 334 ASP A C 1
ATOM 2506 O O . ASP A 1 334 ? -40.191 -0.916 54.438 1.00 97.12 334 ASP A O 1
ATOM 2510 N N . ASP A 1 335 ? -38.368 0.338 54.016 1.00 97.50 335 ASP A N 1
ATOM 2511 C CA . ASP A 1 335 ? -38.347 1.034 55.312 1.00 97.50 335 ASP A CA 1
ATOM 2512 C C . ASP A 1 335 ? -39.651 1.811 55.552 1.00 97.50 335 ASP A C 1
ATOM 2514 O O . ASP A 1 335 ? -40.276 1.686 56.604 1.00 97.50 335 ASP A O 1
ATOM 2518 N N . LEU A 1 336 ? -40.122 2.567 54.551 1.00 96.06 336 LEU A N 1
ATOM 2519 C CA . LEU A 1 336 ? -41.378 3.315 54.655 1.00 96.06 336 LEU A CA 1
ATOM 2520 C C . LEU A 1 336 ? -42.593 2.391 54.835 1.00 96.06 336 LEU A C 1
ATOM 2522 O O . LEU A 1 336 ? -43.551 2.758 55.518 1.00 96.06 336 LEU A O 1
ATOM 2526 N N . SER A 1 337 ? -42.577 1.209 54.212 1.00 96.75 337 SER A N 1
ATOM 2527 C CA . SER A 1 337 ? -43.625 0.206 54.412 1.00 96.75 337 SER A CA 1
ATOM 2528 C C . SER A 1 337 ? -43.620 -0.316 55.847 1.00 96.75 337 SER A C 1
ATOM 2530 O O . SER A 1 337 ? -44.686 -0.404 56.452 1.00 96.75 337 SER A O 1
ATOM 2532 N N . ALA A 1 338 ? -42.440 -0.617 56.399 1.00 95.38 338 ALA A N 1
ATOM 2533 C CA . ALA A 1 338 ? -42.295 -1.083 57.776 1.00 95.38 338 ALA A CA 1
ATOM 2534 C C . ALA A 1 338 ? -42.750 -0.022 58.794 1.00 95.38 338 ALA A C 1
ATOM 2536 O O . ALA A 1 338 ? -43.533 -0.333 59.688 1.00 95.38 338 ALA A O 1
ATOM 2537 N N . A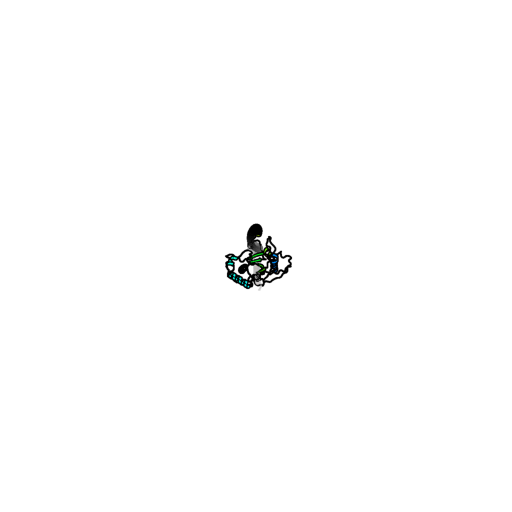SP A 1 339 ? -42.358 1.242 58.606 1.00 95.00 339 ASP A N 1
ATOM 2538 C CA . ASP A 1 339 ? -42.824 2.361 59.439 1.00 95.00 339 ASP A CA 1
ATOM 2539 C C . ASP A 1 339 ? -44.357 2.523 59.382 1.00 95.00 339 ASP A C 1
ATOM 2541 O O . ASP A 1 339 ? -45.000 2.883 60.371 1.00 95.00 339 ASP A O 1
ATOM 2545 N N . GLY A 1 340 ? -44.961 2.265 58.216 1.00 96.19 340 GLY A N 1
ATOM 2546 C CA . GLY A 1 340 ? -46.413 2.262 58.041 1.00 96.19 340 GLY A CA 1
ATOM 2547 C C . GLY A 1 340 ? -47.109 1.156 58.840 1.00 96.19 340 GLY A C 1
ATOM 2548 O O . GLY A 1 340 ? -48.142 1.417 59.465 1.00 96.19 340 GLY A O 1
ATOM 2549 N N . ASP A 1 341 ? -46.532 -0.046 58.854 1.00 96.06 341 ASP A N 1
ATOM 2550 C CA . ASP A 1 341 ? -47.026 -1.179 59.642 1.00 96.06 341 ASP A CA 1
ATOM 2551 C C . ASP A 1 341 ? -46.904 -0.901 61.151 1.00 96.06 341 ASP A C 1
ATOM 2553 O O . ASP A 1 341 ? -47.871 -1.098 61.893 1.00 96.06 341 ASP A O 1
ATOM 2557 N N . ASP A 1 342 ? -45.768 -0.356 61.599 1.00 96.12 342 ASP A N 1
ATOM 2558 C CA . ASP A 1 342 ? -45.538 0.038 62.996 1.00 96.12 342 ASP A CA 1
ATOM 2559 C C . ASP A 1 342 ? -46.515 1.134 63.449 1.00 96.12 342 ASP A C 1
ATOM 2561 O O . ASP A 1 342 ? -47.072 1.074 64.551 1.00 96.12 342 ASP A O 1
ATOM 2565 N N . LEU A 1 343 ? -46.777 2.128 62.593 1.00 95.12 343 LEU A N 1
ATOM 2566 C CA . LEU A 1 343 ? -47.757 3.176 62.878 1.00 95.12 343 LEU A CA 1
ATOM 2567 C C . LEU A 1 343 ? -49.178 2.608 62.988 1.00 95.12 343 LEU A C 1
ATOM 2569 O O . LEU A 1 343 ? -49.940 3.040 63.857 1.00 95.12 343 LEU A O 1
ATOM 2573 N N . SER A 1 344 ? -49.538 1.649 62.129 1.00 95.44 344 SER A N 1
ATOM 2574 C CA . SER A 1 344 ? -50.829 0.960 62.209 1.00 95.44 344 SER A CA 1
ATOM 2575 C C . SER A 1 344 ? -50.957 0.193 63.525 1.00 95.44 344 SER A C 1
ATOM 2577 O O . SER A 1 344 ? -51.963 0.346 64.214 1.00 95.44 344 SER A O 1
ATOM 2579 N N . ALA A 1 345 ? -49.925 -0.564 63.909 1.00 94.50 345 ALA A N 1
ATOM 2580 C CA . ALA A 1 345 ? -49.902 -1.312 65.163 1.00 94.50 345 ALA A CA 1
ATOM 2581 C C . ALA A 1 345 ? -50.021 -0.389 66.388 1.00 94.50 345 ALA A C 1
ATOM 2583 O O . ALA A 1 345 ? -50.829 -0.643 67.277 1.00 94.50 345 ALA A O 1
ATOM 2584 N N . GLY A 1 346 ? -49.296 0.735 66.408 1.00 94.81 346 GLY A N 1
ATOM 2585 C CA . GLY A 1 346 ? -49.425 1.732 67.473 1.00 94.81 346 GLY A CA 1
ATOM 2586 C C . GLY A 1 346 ? -50.818 2.375 67.539 1.00 94.81 346 GLY A C 1
ATOM 2587 O O . GLY A 1 346 ? -51.298 2.707 68.624 1.00 94.81 346 GLY A O 1
ATOM 2588 N N . GLY A 1 347 ? -51.491 2.539 66.395 1.00 95.50 347 GLY A N 1
ATOM 2589 C CA . GLY A 1 347 ? -52.890 2.968 66.336 1.00 95.50 347 GLY A CA 1
ATOM 2590 C C . GLY A 1 347 ? -53.852 1.943 66.943 1.00 95.50 347 GLY A C 1
ATOM 2591 O O . GLY A 1 347 ? -54.759 2.324 67.687 1.00 95.50 347 GLY A O 1
ATOM 2592 N N . ASP A 1 348 ? -53.628 0.657 66.674 1.00 95.75 348 ASP A N 1
ATOM 2593 C CA . ASP A 1 348 ? -54.400 -0.440 67.262 1.00 95.75 348 ASP A CA 1
ATOM 2594 C C . ASP A 1 348 ? -54.182 -0.533 68.782 1.00 95.75 348 ASP A C 1
ATOM 2596 O O . ASP A 1 348 ? -55.156 -0.633 69.531 1.00 95.75 348 ASP A O 1
ATOM 2600 N N . ASP A 1 349 ? -52.939 -0.394 69.255 1.00 95.19 349 ASP A N 1
ATOM 2601 C CA . ASP A 1 349 ? -52.602 -0.359 70.686 1.00 95.19 349 ASP A CA 1
ATOM 2602 C C . ASP A 1 349 ? -53.255 0.834 71.406 1.00 95.19 349 ASP A C 1
ATOM 2604 O O . ASP A 1 349 ? -53.772 0.695 72.517 1.00 95.19 349 ASP A O 1
ATOM 2608 N N . LEU A 1 350 ? -53.264 2.017 70.778 1.00 93.56 350 LEU A N 1
ATOM 2609 C CA . LEU A 1 350 ? -53.940 3.200 71.320 1.00 93.56 350 LEU A CA 1
ATOM 2610 C C . LEU A 1 350 ? -55.455 2.997 71.426 1.00 93.56 350 LEU A C 1
ATOM 2612 O O . LEU A 1 350 ? -56.046 3.397 72.431 1.00 93.56 350 LEU A O 1
ATOM 2616 N N . ASN A 1 351 ? -56.078 2.382 70.418 1.00 93.25 351 ASN A N 1
ATOM 2617 C CA . ASN A 1 351 ? -57.498 2.036 70.471 1.00 93.25 351 ASN A CA 1
ATOM 2618 C C . ASN A 1 351 ? -57.778 1.038 71.600 1.00 93.25 351 ASN A C 1
ATOM 2620 O O . ASN A 1 351 ? -58.672 1.283 72.405 1.00 93.25 351 ASN A O 1
ATOM 2624 N N . ALA A 1 352 ? -56.976 -0.025 71.714 1.00 91.75 352 ALA A N 1
ATOM 2625 C CA . ALA A 1 352 ? -57.116 -1.021 72.775 1.00 91.75 352 ALA A CA 1
ATOM 2626 C C . ALA A 1 352 ? -56.971 -0.400 74.175 1.00 91.75 352 ALA A C 1
ATOM 2628 O O . ALA A 1 352 ? -57.799 -0.641 75.048 1.00 91.75 352 ALA A O 1
ATOM 2629 N N . GLY A 1 353 ? -55.977 0.470 74.384 1.00 91.31 353 GLY A N 1
ATOM 2630 C CA . GLY A 1 353 ? -55.820 1.198 75.645 1.00 91.31 353 GLY A CA 1
ATOM 2631 C C . GLY A 1 353 ? -56.981 2.157 75.942 1.00 91.31 353 GLY A C 1
ATOM 2632 O O . GLY A 1 353 ? -57.353 2.339 77.101 1.00 91.31 353 GLY A O 1
ATOM 2633 N N . GLY A 1 354 ? -57.575 2.763 74.909 1.00 90.56 354 GLY A N 1
ATOM 2634 C CA . GLY A 1 354 ? -58.795 3.563 75.033 1.00 90.56 354 GLY A CA 1
ATOM 2635 C C . GLY A 1 354 ? -60.003 2.733 75.473 1.00 90.56 354 GLY A C 1
ATOM 2636 O O . GLY A 1 354 ? -60.737 3.155 76.370 1.00 90.56 354 GLY A O 1
ATOM 2637 N N . ASP A 1 355 ? -60.172 1.545 74.893 1.00 89.50 355 ASP A N 1
ATOM 2638 C CA . ASP A 1 355 ? -61.219 0.594 75.271 1.00 89.50 355 ASP A CA 1
ATOM 2639 C C . ASP A 1 355 ? -61.026 0.092 76.713 1.00 89.50 355 ASP A C 1
ATOM 2641 O O . ASP A 1 355 ? -61.976 0.112 77.498 1.00 89.50 355 ASP A O 1
ATOM 2645 N N . ASP A 1 356 ? -59.797 -0.261 77.105 1.00 86.88 356 ASP A N 1
ATOM 2646 C CA . ASP A 1 356 ? -59.454 -0.692 78.469 1.00 86.88 356 ASP A CA 1
ATOM 2647 C C . ASP A 1 356 ? -59.715 0.405 79.512 1.00 86.88 356 ASP A C 1
ATOM 2649 O O . ASP A 1 356 ? -60.231 0.129 80.597 1.00 86.88 356 ASP A O 1
ATOM 2653 N N . LEU A 1 357 ? -59.384 1.664 79.204 1.00 84.56 357 LEU A N 1
ATOM 2654 C CA . LEU A 1 357 ? -59.686 2.797 80.084 1.00 84.56 357 LEU A CA 1
ATOM 2655 C C . LEU A 1 357 ? -61.192 3.007 80.250 1.00 84.56 357 LEU A C 1
ATOM 2657 O O . LEU A 1 357 ? -61.641 3.346 81.346 1.00 84.56 357 LEU A O 1
ATOM 2661 N N . ASN A 1 358 ? -61.958 2.825 79.175 1.00 79.88 358 ASN A N 1
ATOM 2662 C CA . ASN A 1 358 ? -63.403 2.993 79.202 1.00 79.88 358 ASN A CA 1
ATOM 2663 C C . ASN A 1 358 ? -64.087 1.869 79.995 1.00 79.88 358 ASN A C 1
ATOM 2665 O O . ASN A 1 358 ? -64.930 2.164 80.834 1.00 79.88 358 ASN A O 1
ATOM 2669 N N . VAL A 1 359 ? -63.692 0.611 79.768 1.00 79.38 359 VAL A N 1
ATOM 2670 C CA . VAL A 1 359 ? -64.258 -0.558 80.458 1.00 79.38 359 VAL A CA 1
ATOM 2671 C C . VAL A 1 359 ? -63.710 -0.673 81.878 1.00 79.38 359 VAL A C 1
ATOM 2673 O O . VAL A 1 359 ? -64.458 -0.573 82.833 1.00 79.38 359 VAL A O 1
ATOM 2676 N N . GLY A 1 360 ? -62.402 -0.851 82.057 1.00 75.62 360 GLY A N 1
ATOM 2677 C CA . GLY A 1 360 ? -61.824 -1.088 83.382 1.00 75.62 360 GLY A CA 1
ATOM 2678 C C . GLY A 1 360 ? -61.854 0.159 84.256 1.00 75.62 360 GLY A C 1
ATOM 2679 O O . GLY A 1 360 ? -62.424 0.157 85.338 1.00 75.62 360 GLY A O 1
ATOM 2680 N N . GLY A 1 361 ? -61.275 1.260 83.774 1.00 74.69 361 GLY A N 1
ATOM 2681 C CA . GLY A 1 361 ? -61.181 2.490 84.562 1.00 74.69 361 GLY A CA 1
ATOM 2682 C C . GLY A 1 361 ? -62.547 3.107 84.859 1.00 74.69 361 GLY A C 1
ATOM 2683 O O . GLY A 1 361 ? -62.839 3.426 86.009 1.00 74.69 361 GLY A O 1
ATOM 2684 N N . GLY A 1 362 ? -63.373 3.279 83.825 1.00 77.56 362 GLY A N 1
ATOM 2685 C CA . GLY A 1 362 ? -64.709 3.863 83.938 1.00 77.56 362 GLY A CA 1
ATOM 2686 C C . GLY A 1 362 ? -65.658 3.030 84.797 1.00 77.56 362 GLY A C 1
ATOM 2687 O O . GLY A 1 362 ? -66.253 3.573 85.733 1.00 77.56 362 GLY A O 1
ATOM 2688 N N . ASP A 1 363 ? -65.764 1.727 84.521 1.00 79.62 363 ASP A N 1
ATOM 2689 C CA . ASP A 1 363 ? -66.695 0.862 85.250 1.00 79.62 363 ASP A CA 1
ATOM 2690 C C . ASP A 1 363 ? -66.228 0.621 86.694 1.00 79.62 363 ASP A C 1
ATOM 2692 O O . ASP A 1 363 ? -67.060 0.681 87.598 1.00 79.62 363 ASP A O 1
ATOM 2696 N N . ASP A 1 364 ? -64.922 0.450 86.956 1.00 79.38 364 ASP A N 1
ATOM 2697 C CA . ASP A 1 364 ? -64.406 0.287 88.327 1.00 79.38 364 ASP A CA 1
ATOM 2698 C C . ASP A 1 364 ? -64.611 1.557 89.167 1.00 79.38 364 ASP A C 1
ATOM 2700 O O . ASP A 1 364 ? -64.969 1.479 90.344 1.00 79.38 364 ASP A O 1
ATOM 2704 N N . LEU A 1 365 ? -64.407 2.745 88.579 1.00 78.50 365 LEU A N 1
ATOM 2705 C CA . LEU A 1 365 ? -64.690 4.021 89.248 1.00 78.50 365 LEU A CA 1
ATOM 2706 C C . LEU A 1 365 ? -66.182 4.178 89.550 1.00 78.50 365 LEU A C 1
ATOM 2708 O O . LEU A 1 365 ? -66.530 4.659 90.630 1.00 78.50 365 LEU A O 1
ATOM 2712 N N . SER A 1 366 ? -67.054 3.773 88.621 1.00 82.31 366 SER A N 1
ATOM 2713 C CA . SER A 1 366 ? -68.501 3.776 88.846 1.00 82.31 366 SER A CA 1
ATOM 2714 C C . SER A 1 366 ? -68.880 2.817 89.974 1.00 82.31 366 SER A C 1
ATOM 2716 O O . SER A 1 366 ? -69.544 3.230 90.919 1.00 82.31 366 SER A O 1
ATOM 2718 N N . ALA A 1 367 ? -68.395 1.574 89.925 1.00 79.62 367 ALA A N 1
ATOM 2719 C CA . ALA A 1 367 ? -68.668 0.554 90.931 1.00 79.62 367 ALA A CA 1
ATOM 2720 C C . ALA A 1 367 ? -68.152 0.960 92.320 1.00 79.62 367 ALA A C 1
ATOM 2722 O O . ALA A 1 367 ? -68.872 0.839 93.305 1.00 79.62 367 ALA A O 1
ATOM 2723 N N . GLY A 1 368 ? -66.941 1.517 92.410 1.00 80.81 368 GLY A N 1
ATOM 2724 C CA . GLY A 1 368 ? -66.404 2.041 93.666 1.00 80.81 368 GLY A CA 1
ATOM 2725 C C . GLY A 1 368 ? -67.194 3.238 94.208 1.00 80.81 368 GLY A C 1
ATOM 2726 O O . GLY A 1 368 ? -67.309 3.402 95.422 1.00 80.81 368 GLY A O 1
ATOM 2727 N N . GLY A 1 369 ? -67.757 4.071 93.326 1.00 84.94 369 GLY A N 1
ATOM 2728 C CA . GLY A 1 369 ? -68.685 5.139 93.699 1.00 84.94 369 GLY A CA 1
ATOM 2729 C C . GLY A 1 369 ? -70.002 4.600 94.262 1.00 84.94 369 GLY A C 1
ATOM 2730 O O . GLY A 1 369 ? -70.465 5.087 95.296 1.00 84.94 369 GLY A O 1
ATOM 2731 N N . ASP A 1 370 ? -70.562 3.570 93.627 1.00 85.00 370 ASP A N 1
ATOM 2732 C CA . ASP A 1 370 ? -71.773 2.882 94.084 1.00 85.00 370 ASP A CA 1
ATOM 2733 C C . ASP A 1 370 ? -71.544 2.189 95.440 1.00 85.00 370 ASP A C 1
ATOM 2735 O O . ASP A 1 370 ? -72.345 2.361 96.360 1.00 85.00 370 ASP A O 1
ATOM 2739 N N . ASP A 1 371 ? -70.414 1.492 95.611 1.00 83.25 371 ASP A N 1
ATOM 2740 C CA . ASP A 1 371 ? -70.006 0.864 96.876 1.00 83.25 371 ASP A CA 1
ATOM 2741 C C . ASP A 1 371 ? -69.820 1.898 97.993 1.00 83.25 371 ASP A C 1
ATOM 2743 O O . ASP A 1 371 ? -70.260 1.686 99.125 1.00 83.25 371 ASP A O 1
ATOM 2747 N N . LEU A 1 372 ? -69.186 3.039 97.695 1.00 81.38 372 LEU A N 1
ATOM 2748 C CA . LEU A 1 372 ? -69.019 4.125 98.661 1.00 81.38 372 LEU A CA 1
ATOM 2749 C C . LEU A 1 372 ? -70.372 4.724 99.063 1.00 81.38 372 LEU A C 1
ATOM 2751 O O . LEU A 1 372 ? -70.569 5.039 100.237 1.00 81.38 372 LEU A O 1
ATOM 2755 N N . SER A 1 373 ? -71.298 4.873 98.111 1.00 83.75 373 SER A N 1
ATOM 2756 C CA . SER A 1 373 ? -72.663 5.325 98.393 1.00 83.75 373 SER A CA 1
ATOM 2757 C C . SER A 1 373 ? -73.386 4.334 99.303 1.00 83.75 373 SER A C 1
ATOM 2759 O O . SER A 1 373 ? -73.905 4.732 100.342 1.00 83.75 373 SER A O 1
ATOM 2761 N N . ALA A 1 374 ? -73.350 3.040 98.97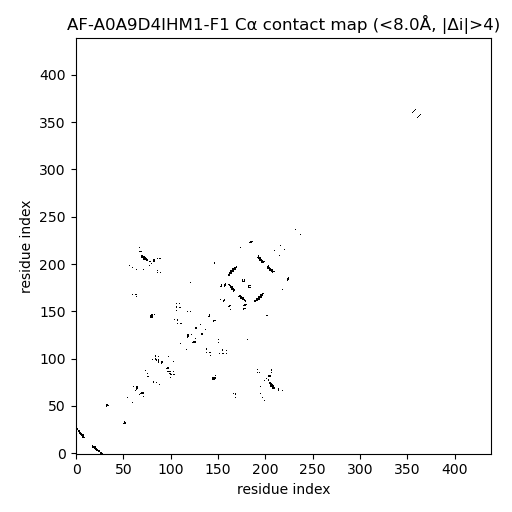2 1.00 80.19 374 ALA A N 1
ATOM 2762 C CA . ALA A 1 374 ? -73.970 1.988 99.773 1.00 80.19 374 ALA A CA 1
ATOM 2763 C C . ALA A 1 374 ? -73.367 1.900 101.187 1.00 80.19 374 ALA A C 1
ATOM 2765 O O . ALA A 1 374 ? -74.090 1.792 102.176 1.00 80.19 374 ALA A O 1
ATOM 2766 N N . GLY A 1 375 ? -72.041 2.015 101.304 1.00 77.69 375 GLY A N 1
ATOM 2767 C CA . GLY A 1 375 ? -71.346 2.081 102.588 1.00 77.69 375 GLY A CA 1
ATOM 2768 C C . GLY A 1 375 ? -71.623 3.362 103.383 1.00 77.69 375 GLY A C 1
ATOM 2769 O O . GLY A 1 375 ? -71.388 3.382 104.586 1.00 77.69 375 GLY A O 1
ATOM 2770 N N . GLY A 1 376 ? -72.115 4.428 102.745 1.00 80.62 376 GLY A N 1
ATOM 2771 C CA . GLY A 1 376 ? -72.637 5.621 103.416 1.00 80.62 376 GLY A CA 1
ATOM 2772 C C . GLY A 1 376 ? -74.075 5.452 103.914 1.00 80.62 376 GLY A C 1
ATOM 2773 O O . GLY A 1 376 ? -74.431 6.019 104.948 1.00 80.62 376 GLY A O 1
ATOM 2774 N N . ASP A 1 377 ? -74.880 4.644 103.223 1.00 82.38 377 ASP A N 1
ATOM 2775 C CA . ASP A 1 377 ? -76.255 4.325 103.616 1.00 82.38 377 ASP A CA 1
ATOM 2776 C C . ASP A 1 377 ? -76.316 3.354 104.811 1.00 82.38 377 ASP A C 1
ATOM 2778 O O . ASP A 1 377 ? -77.218 3.465 105.638 1.00 82.38 377 ASP A O 1
ATOM 2782 N N . ASP A 1 378 ? -75.340 2.454 104.964 1.00 82.06 378 ASP A N 1
ATOM 2783 C CA . ASP A 1 378 ? -75.294 1.466 106.058 1.00 82.06 378 ASP A CA 1
ATOM 2784 C C . ASP A 1 378 ? -75.160 2.098 107.471 1.00 82.06 378 ASP A C 1
ATOM 2786 O O . ASP A 1 378 ? -75.958 1.775 108.352 1.00 82.06 378 ASP A O 1
ATOM 2790 N N . PRO A 1 379 ? -74.271 3.082 107.726 1.00 75.94 379 PRO A N 1
ATOM 2791 C CA . PRO A 1 379 ? -74.259 3.836 108.980 1.00 75.94 379 PRO A CA 1
ATOM 2792 C C . PRO A 1 379 ? -75.538 4.635 109.231 1.00 75.94 379 PRO A C 1
ATOM 2794 O O . PRO A 1 379 ? -75.909 4.818 110.390 1.00 75.94 379 PRO A O 1
ATOM 2797 N N . ASN A 1 380 ? -76.201 5.122 108.175 1.00 76.88 380 ASN A N 1
ATOM 2798 C CA . ASN A 1 380 ? -77.489 5.801 108.316 1.00 76.88 380 ASN A CA 1
ATOM 2799 C C . ASN A 1 380 ? -78.562 4.803 108.764 1.00 76.88 380 ASN A C 1
ATOM 2801 O O . ASN A 1 380 ? -79.255 5.073 109.738 1.00 76.88 380 ASN A O 1
ATOM 2805 N N . ALA A 1 381 ? -78.625 3.625 108.135 1.00 75.25 381 ALA A N 1
ATOM 2806 C CA . ALA A 1 381 ? -79.524 2.545 108.535 1.00 75.25 381 ALA A CA 1
ATOM 2807 C C . ALA A 1 381 ? -79.244 2.066 109.970 1.00 75.25 381 ALA A C 1
ATOM 2809 O O . ALA A 1 381 ? -80.163 1.945 110.773 1.00 75.25 381 ALA A O 1
ATOM 2810 N N . GLY A 1 382 ? -77.973 1.879 110.339 1.00 75.75 382 GLY A N 1
ATOM 2811 C CA . GLY A 1 382 ? -77.586 1.551 111.712 1.00 75.75 382 GLY A CA 1
ATOM 2812 C C . GLY A 1 382 ? -77.919 2.664 112.713 1.00 75.75 382 GLY A C 1
ATOM 2813 O O . GLY A 1 382 ? -78.269 2.383 113.857 1.00 75.75 382 GLY A O 1
ATOM 2814 N N . GLY A 1 383 ? -77.840 3.931 112.301 1.00 83.00 383 GLY A N 1
ATOM 2815 C CA . GLY A 1 383 ? -78.293 5.076 113.090 1.00 83.00 383 GLY A CA 1
ATOM 2816 C C . GLY A 1 383 ? -79.808 5.082 113.298 1.00 83.00 383 GLY A C 1
ATOM 2817 O O . GLY A 1 383 ? -80.263 5.317 114.418 1.00 83.00 383 GLY A O 1
ATOM 2818 N N . ASP A 1 384 ? -80.574 4.771 112.253 1.00 82.75 384 ASP A N 1
ATOM 2819 C CA . ASP A 1 384 ? -82.029 4.624 112.315 1.00 82.75 384 ASP A CA 1
ATOM 2820 C C . ASP A 1 384 ? -82.434 3.455 113.229 1.00 82.75 384 ASP A C 1
ATOM 2822 O O . ASP A 1 384 ? -83.318 3.623 114.070 1.00 82.75 384 ASP A O 1
ATOM 2826 N N . ASP A 1 385 ? -81.742 2.314 113.147 1.00 81.00 385 ASP A N 1
ATOM 2827 C CA . ASP A 1 385 ? -81.940 1.155 114.029 1.00 81.00 385 ASP A CA 1
ATOM 2828 C C . ASP A 1 385 ? -81.603 1.479 115.492 1.00 81.00 385 ASP A C 1
ATOM 2830 O O . ASP A 1 385 ? -82.340 1.101 116.405 1.00 81.00 385 ASP A O 1
ATOM 2834 N N . LEU A 1 386 ? -80.506 2.204 115.742 1.00 80.25 386 LEU A N 1
ATOM 2835 C CA . LEU A 1 386 ? -80.151 2.664 117.088 1.00 80.25 386 LEU A CA 1
ATOM 2836 C C . LEU A 1 386 ? -81.202 3.625 117.647 1.00 80.25 386 LEU A C 1
ATOM 2838 O O . LEU A 1 386 ? -81.553 3.524 118.820 1.00 80.25 386 LEU A O 1
ATOM 2842 N N . ASN A 1 387 ? -81.718 4.531 116.817 1.00 86.38 387 ASN A N 1
ATOM 2843 C CA . ASN A 1 387 ? -82.785 5.449 117.201 1.00 86.38 387 ASN A CA 1
ATOM 2844 C C . ASN A 1 387 ? -84.092 4.691 117.494 1.00 86.38 387 ASN A C 1
ATOM 2846 O O . ASN A 1 387 ? -84.753 4.965 118.492 1.00 86.38 387 ASN A O 1
ATOM 2850 N N . ALA A 1 388 ? -84.439 3.688 116.681 1.00 84.69 388 ALA A N 1
ATOM 2851 C CA . ALA A 1 388 ? -85.565 2.790 116.938 1.00 84.69 388 ALA A CA 1
ATOM 2852 C C . ALA A 1 388 ? -85.403 2.037 118.268 1.00 84.69 388 ALA A C 1
ATOM 2854 O O . ALA A 1 388 ? -86.327 2.007 119.079 1.00 84.69 388 ALA A O 1
ATOM 2855 N N . GLY A 1 389 ? -84.209 1.502 118.531 1.00 85.06 389 GLY A N 1
ATOM 2856 C CA . GLY A 1 389 ? -83.884 0.856 119.799 1.00 85.06 389 GLY A CA 1
ATOM 2857 C C . GLY A 1 389 ? -83.970 1.801 121.001 1.00 85.06 389 GLY A C 1
ATOM 2858 O O . GLY A 1 389 ? -84.429 1.381 122.059 1.00 85.06 389 GLY A O 1
ATOM 2859 N N . ASP A 1 390 ? -83.575 3.069 120.852 1.00 88.31 390 ASP A N 1
ATOM 2860 C CA . ASP A 1 390 ? -83.719 4.096 121.895 1.00 88.31 390 ASP A CA 1
ATOM 2861 C C . ASP A 1 390 ? -85.198 4.397 122.192 1.00 88.31 390 ASP A C 1
ATOM 2863 O O . ASP A 1 390 ? -85.586 4.494 123.357 1.00 88.31 390 ASP A O 1
ATOM 2867 N N . TYR A 1 391 ? -86.056 4.444 121.163 1.00 88.00 391 TYR A N 1
ATOM 2868 C CA . TYR A 1 391 ? -87.507 4.547 121.353 1.00 88.00 391 TYR A CA 1
ATOM 2869 C C . TYR A 1 391 ? -88.091 3.332 122.079 1.00 88.00 391 TYR A C 1
ATOM 2871 O O . TYR A 1 391 ? -88.887 3.515 122.999 1.00 88.00 391 TYR A O 1
ATOM 2879 N N . ASP A 1 392 ? -87.688 2.113 121.712 1.00 87.75 392 ASP A N 1
ATOM 2880 C CA . ASP A 1 392 ? -88.132 0.887 122.388 1.00 87.75 392 ASP A CA 1
ATOM 2881 C C . ASP A 1 392 ? -87.667 0.850 123.853 1.00 87.75 392 ASP A C 1
ATOM 2883 O O . ASP A 1 392 ? -88.431 0.487 124.748 1.00 87.75 392 ASP A O 1
ATOM 2887 N N . LEU A 1 393 ? -86.423 1.262 124.120 1.00 86.06 393 LEU A N 1
ATOM 2888 C CA . LEU A 1 393 ? -85.883 1.402 125.474 1.00 86.06 393 LEU A CA 1
ATOM 2889 C C . LEU A 1 393 ? -86.655 2.445 126.280 1.00 86.06 393 LEU A C 1
ATOM 2891 O O . LEU A 1 393 ? -87.014 2.172 127.424 1.00 86.06 393 LEU A O 1
ATOM 2895 N N . SER A 1 394 ? -86.933 3.611 125.696 1.00 88.69 394 SER A N 1
ATOM 2896 C CA . SER A 1 394 ? -87.751 4.647 126.329 1.00 88.69 394 SER A CA 1
ATOM 2897 C C . SER A 1 394 ? -89.146 4.119 126.653 1.00 88.69 394 SER A C 1
ATOM 2899 O O . SER A 1 394 ? -89.604 4.285 127.779 1.00 88.69 394 SER A O 1
ATOM 2901 N N . ALA A 1 395 ? -89.794 3.435 125.707 1.00 87.25 395 ALA A N 1
ATOM 2902 C CA . ALA A 1 395 ? -91.110 2.838 125.913 1.00 87.25 395 ALA A CA 1
ATOM 2903 C C . ALA A 1 395 ? -91.086 1.778 127.025 1.00 87.25 395 ALA A C 1
ATOM 2905 O O . ALA A 1 395 ? -91.945 1.782 127.898 1.00 87.25 395 ALA A O 1
ATOM 2906 N N . GLY A 1 396 ? -90.065 0.918 127.058 1.00 86.31 396 GLY A N 1
ATOM 2907 C CA . GLY A 1 396 ? -89.896 -0.065 128.128 1.00 86.31 396 GLY A CA 1
ATOM 2908 C C . GLY A 1 396 ? -89.627 0.567 129.498 1.00 86.31 396 GLY A C 1
ATOM 2909 O O . GLY A 1 396 ? -90.066 0.038 130.517 1.00 86.31 396 GLY A O 1
ATOM 2910 N N . VAL A 1 397 ? -88.924 1.702 129.552 1.00 87.62 397 VAL A N 1
ATOM 2911 C CA . VAL A 1 397 ? -88.753 2.483 130.789 1.00 87.62 397 VAL A CA 1
ATOM 2912 C C . VAL A 1 397 ? -90.080 3.090 131.236 1.00 87.62 397 VAL A C 1
ATOM 2914 O O . VAL A 1 397 ? -90.371 3.069 132.431 1.00 87.62 397 VAL A O 1
ATOM 2917 N N . ASP A 1 398 ? -90.887 3.598 130.307 1.00 88.00 398 ASP A N 1
ATOM 2918 C CA . ASP A 1 398 ? -92.224 4.112 130.604 1.00 88.00 398 ASP A CA 1
ATOM 2919 C C . ASP A 1 398 ? -93.145 3.000 131.131 1.00 88.00 398 ASP A C 1
ATOM 2921 O O . ASP A 1 398 ? -93.807 3.203 132.148 1.00 88.00 398 ASP A O 1
ATOM 2925 N N . ASP A 1 399 ? -93.114 1.808 130.525 1.00 86.31 399 ASP A N 1
ATOM 2926 C CA . ASP A 1 399 ? -93.834 0.622 131.008 1.00 86.31 399 ASP A CA 1
ATOM 2927 C C . ASP A 1 399 ? -93.354 0.197 132.404 1.00 86.31 399 ASP A C 1
ATOM 2929 O O . ASP A 1 399 ? -94.166 -0.036 133.294 1.00 86.31 399 ASP A O 1
ATOM 2933 N N . LEU A 1 400 ? -92.038 0.149 132.649 1.00 83.88 400 LEU A N 1
ATOM 2934 C CA . LEU A 1 400 ? -91.490 -0.175 133.974 1.00 83.88 400 LEU A CA 1
ATOM 2935 C C . LEU A 1 400 ? -91.865 0.864 135.034 1.00 83.88 400 LEU A C 1
ATOM 2937 O O . LEU A 1 400 ? -92.086 0.510 136.194 1.00 83.88 400 LEU A O 1
ATOM 2941 N N . ASN A 1 401 ? -91.915 2.142 134.660 1.00 84.38 401 ASN A N 1
ATOM 2942 C CA . ASN A 1 401 ? -92.396 3.195 135.545 1.00 84.38 401 ASN A CA 1
ATOM 2943 C C . ASN A 1 401 ? -93.893 3.018 135.827 1.00 84.38 401 ASN A C 1
ATOM 2945 O O . ASN A 1 401 ? -94.292 3.138 136.982 1.00 84.38 401 ASN A O 1
ATOM 2949 N N . ALA A 1 402 ? -94.696 2.669 134.818 1.00 80.44 402 ALA A N 1
ATOM 2950 C CA . ALA A 1 402 ? -96.117 2.373 134.982 1.00 80.44 402 ALA A CA 1
ATOM 2951 C C . ALA A 1 402 ? -96.350 1.150 135.889 1.00 80.44 402 ALA A C 1
ATOM 2953 O O . ALA A 1 402 ? -97.143 1.228 136.824 1.00 80.44 402 ALA A O 1
ATOM 2954 N N . ASP A 1 403 ? -95.601 0.062 135.696 1.00 79.94 403 ASP A N 1
ATOM 2955 C CA . ASP A 1 403 ? -95.629 -1.122 136.564 1.00 79.94 403 ASP A CA 1
ATOM 2956 C C . ASP A 1 403 ? -95.187 -0.780 137.998 1.00 79.94 403 ASP A C 1
ATOM 2958 O O . ASP A 1 403 ? -95.742 -1.280 138.980 1.00 79.94 403 ASP A O 1
ATOM 2962 N N . GLY A 1 404 ? -94.178 0.082 138.145 1.00 77.06 404 GLY A N 1
ATOM 2963 C CA . GLY A 1 404 ? -93.728 0.596 139.437 1.00 77.06 404 GLY A CA 1
ATOM 2964 C C . GLY A 1 404 ? -94.802 1.426 140.144 1.00 77.06 404 GLY A C 1
ATOM 2965 O O . GLY A 1 404 ? -94.998 1.271 141.354 1.00 77.06 404 GLY A O 1
ATOM 2966 N N . ASP A 1 405 ? -95.521 2.260 139.395 1.00 75.88 405 ASP A N 1
ATOM 2967 C CA . ASP A 1 405 ? -96.659 3.031 139.888 1.00 75.88 405 ASP A CA 1
ATOM 2968 C C . ASP A 1 405 ? -97.821 2.110 140.291 1.00 75.88 405 ASP A C 1
ATOM 2970 O O . ASP A 1 405 ? -98.380 2.294 141.373 1.00 75.88 405 ASP A O 1
ATOM 2974 N N . ASP A 1 406 ? -98.117 1.064 139.516 1.00 69.88 406 ASP A N 1
ATOM 2975 C CA . ASP A 1 406 ? -99.121 0.042 139.848 1.00 69.88 406 ASP A CA 1
ATOM 2976 C C . ASP A 1 406 ? -98.754 -0.735 141.127 1.00 69.88 406 ASP A C 1
ATOM 2978 O O . ASP A 1 406 ? -99.595 -0.948 142.010 1.00 69.88 406 ASP A O 1
ATOM 2982 N N . LEU A 1 407 ? -97.479 -1.107 141.293 1.00 64.06 407 LEU A N 1
ATOM 2983 C CA . LEU A 1 407 ? -96.979 -1.750 142.514 1.00 64.06 407 LEU A CA 1
ATOM 2984 C C . LEU A 1 407 ? -97.059 -0.828 143.738 1.00 64.06 407 LEU A C 1
ATOM 2986 O O . LEU A 1 407 ? -97.324 -1.298 144.848 1.00 64.06 407 LEU A O 1
ATOM 2990 N N . ASN A 1 408 ? -96.839 0.474 143.555 1.00 64.56 408 ASN A N 1
ATOM 2991 C CA . ASN A 1 408 ? -96.953 1.468 144.620 1.00 64.56 408 ASN A CA 1
ATOM 2992 C C . ASN A 1 408 ? -98.423 1.837 144.918 1.00 64.56 408 ASN A C 1
ATOM 2994 O O . ASN A 1 408 ? -98.735 2.279 146.026 1.00 64.56 408 ASN A O 1
ATOM 2998 N N . ALA A 1 409 ? -99.331 1.627 143.959 1.00 62.97 409 ALA A N 1
ATOM 2999 C CA . ALA A 1 409 ? -100.751 1.960 144.064 1.00 62.97 409 ALA A CA 1
ATOM 3000 C C . ALA A 1 409 ? -101.611 0.910 144.797 1.00 62.97 409 ALA A C 1
ATOM 3002 O O . ALA A 1 409 ? -102.649 1.282 145.338 1.00 62.97 409 ALA A O 1
ATOM 3003 N N . GLY A 1 410 ? -101.180 -0.353 144.902 1.00 51.19 410 GLY A N 1
ATOM 3004 C CA . GLY A 1 410 ? -101.714 -1.342 145.849 1.00 51.19 410 GLY A CA 1
ATOM 3005 C C . GLY A 1 410 ? -103.169 -1.812 145.650 1.00 51.19 410 GLY A C 1
ATOM 3006 O O . GLY A 1 410 ? -104.115 -1.151 146.063 1.00 51.19 410 GLY A O 1
ATOM 3007 N N . ASP A 1 411 ? -103.344 -3.059 145.198 1.00 54.97 411 ASP A N 1
ATOM 3008 C CA . ASP A 1 411 ? -104.559 -3.859 145.440 1.00 54.97 411 ASP A CA 1
ATOM 3009 C C . ASP A 1 411 ? -104.196 -5.346 145.599 1.00 54.97 411 ASP A C 1
ATOM 3011 O O . ASP A 1 411 ? -104.448 -6.195 144.743 1.00 54.97 411 ASP A O 1
ATOM 3015 N N . LEU A 1 412 ? -103.560 -5.691 146.727 1.00 55.06 412 LEU A N 1
ATOM 3016 C CA . LEU A 1 412 ? -103.632 -7.064 147.227 1.00 55.06 412 LEU A CA 1
ATOM 3017 C C . LEU A 1 412 ? -105.059 -7.273 147.736 1.00 55.06 412 LEU A C 1
ATOM 3019 O O . LEU A 1 412 ? -105.338 -7.076 148.923 1.00 55.06 412 LEU A O 1
ATOM 3023 N N . GLY A 1 413 ? -105.949 -7.641 146.811 1.00 50.47 413 GLY A N 1
ATOM 3024 C CA . GLY A 1 413 ? -107.333 -7.994 147.085 1.00 50.47 413 GLY A CA 1
ATOM 3025 C C . GLY A 1 413 ? -107.429 -8.827 148.363 1.00 50.47 413 GLY A C 1
ATOM 3026 O O . GLY A 1 413 ? -106.780 -9.864 148.516 1.00 50.47 413 GLY A O 1
ATOM 3027 N N . SER A 1 414 ? -108.193 -8.307 149.319 1.00 56.16 414 SER A N 1
ATOM 3028 C CA . SER A 1 414 ? -108.340 -8.863 150.665 1.00 56.16 414 SER A CA 1
ATOM 3029 C C . SER A 1 414 ? -108.695 -10.359 150.614 1.00 56.16 414 SER A C 1
ATOM 3031 O O . SER A 1 414 ? -109.555 -10.736 149.816 1.00 56.16 414 SER A O 1
ATOM 3033 N N . PRO A 1 415 ? -108.091 -11.224 151.455 1.00 61.22 415 PRO A N 1
ATOM 3034 C CA . PRO A 1 415 ? -108.376 -12.654 151.422 1.00 61.22 415 PRO A CA 1
ATOM 3035 C C . PRO A 1 415 ? -109.862 -12.911 151.693 1.00 61.22 415 PRO A C 1
ATOM 3037 O O . PRO A 1 415 ? -110.418 -12.425 152.682 1.00 61.22 415 PRO A O 1
ATOM 3040 N N . ASP A 1 416 ? -110.491 -13.678 150.801 1.00 62.12 416 ASP A N 1
ATOM 3041 C CA . ASP A 1 416 ? -111.896 -14.064 150.879 1.00 62.12 416 ASP A CA 1
ATOM 3042 C C . ASP A 1 416 ? -112.184 -14.772 152.216 1.00 62.12 416 ASP A C 1
ATOM 3044 O O . ASP A 1 416 ? -111.674 -15.849 152.526 1.00 62.12 416 ASP A O 1
ATOM 3048 N N . THR A 1 417 ? -113.000 -14.127 153.049 1.00 63.16 417 THR A N 1
ATOM 3049 C CA . THR A 1 417 ? -113.362 -14.594 154.397 1.00 63.16 417 THR A CA 1
ATOM 3050 C C . THR A 1 417 ? -114.531 -15.592 154.389 1.00 63.16 417 THR A C 1
ATOM 3052 O O . THR A 1 417 ? -115.003 -16.016 155.455 1.00 63.16 417 THR A O 1
ATOM 3055 N N . SER A 1 418 ? -114.991 -16.006 153.202 1.00 64.69 418 SER A N 1
ATOM 3056 C CA . SER A 1 418 ? -116.101 -16.945 153.010 1.00 64.69 418 SER A CA 1
ATOM 3057 C C . SER A 1 418 ? -115.836 -18.335 153.619 1.00 64.69 418 SER A C 1
ATOM 3059 O O . SER A 1 418 ? -116.733 -18.923 154.237 1.00 64.69 418 SER A O 1
ATOM 3061 N N . ASP A 1 419 ? -114.591 -18.820 153.585 1.00 63.84 419 ASP A N 1
ATOM 3062 C CA . ASP A 1 419 ? -114.220 -20.140 154.121 1.00 63.84 419 ASP A CA 1
ATOM 3063 C C . ASP A 1 419 ? -114.176 -20.195 155.660 1.00 63.84 419 ASP A C 1
ATOM 3065 O O . ASP A 1 419 ? -114.538 -21.208 156.273 1.00 63.84 419 ASP A O 1
ATOM 3069 N N . ILE A 1 420 ? -113.829 -19.083 156.320 1.00 63.56 420 ILE A N 1
ATOM 3070 C CA . ILE A 1 420 ? -113.804 -18.990 157.792 1.00 63.56 420 ILE A CA 1
ATOM 3071 C C . ILE A 1 420 ? -115.232 -19.037 158.359 1.00 63.56 420 ILE A C 1
ATOM 3073 O O . ILE A 1 420 ? -115.479 -19.636 159.413 1.00 63.56 420 ILE A O 1
ATOM 3077 N N . THR A 1 421 ? -116.194 -18.449 157.643 1.00 68.19 421 THR A N 1
ATOM 3078 C CA . THR A 1 421 ? -117.610 -18.435 158.039 1.00 68.19 421 THR A CA 1
ATOM 3079 C C . THR A 1 421 ? -118.239 -19.826 157.894 1.00 68.19 421 THR A C 1
ATOM 3081 O O . THR A 1 421 ? -118.882 -20.311 158.830 1.00 68.19 421 THR A O 1
ATOM 3084 N N . ARG A 1 422 ? -117.937 -20.543 156.799 1.00 66.25 422 ARG A N 1
ATOM 3085 C CA . ARG A 1 422 ? -118.381 -21.931 156.566 1.00 66.25 422 ARG A CA 1
ATOM 3086 C C . ARG A 1 422 ? -117.872 -22.925 157.611 1.00 66.25 422 ARG A C 1
ATOM 3088 O O . ARG A 1 422 ? -118.614 -23.815 158.031 1.00 66.25 422 ARG A O 1
ATOM 3095 N N . PHE A 1 423 ? -116.633 -22.774 158.083 1.00 69.88 423 PHE A N 1
ATOM 3096 C CA . PHE A 1 423 ? -116.092 -23.654 159.125 1.00 69.88 423 PHE A CA 1
ATOM 3097 C C . PHE A 1 423 ? -116.810 -23.463 160.475 1.00 69.88 423 PHE A C 1
ATOM 3099 O O . PHE A 1 423 ? -117.069 -24.434 161.192 1.00 69.88 423 PHE A O 1
ATOM 3106 N N . ARG A 1 424 ? -117.207 -22.225 160.805 1.00 68.50 424 ARG A N 1
ATOM 3107 C CA . ARG A 1 424 ? -117.957 -21.900 162.033 1.00 68.50 424 ARG A CA 1
ATOM 3108 C C . ARG A 1 424 ? -119.346 -22.541 162.052 1.00 68.50 424 ARG A C 1
ATOM 3110 O O . ARG A 1 424 ? -119.743 -23.106 163.074 1.00 68.50 424 ARG A O 1
ATOM 3117 N N . GLU A 1 425 ? -120.047 -22.511 160.921 1.00 69.44 425 GLU A N 1
ATOM 3118 C CA . GLU A 1 425 ? -121.365 -23.137 160.761 1.00 69.44 425 GLU A CA 1
ATOM 3119 C C . GLU A 1 425 ? -121.280 -24.671 160.783 1.00 69.44 425 GLU A C 1
ATOM 3121 O O . GLU A 1 425 ? -122.105 -25.331 161.419 1.00 69.44 425 GLU A O 1
ATOM 3126 N N . MET A 1 426 ? -120.223 -25.260 160.208 1.00 67.25 426 MET A N 1
ATOM 3127 C CA . MET A 1 426 ? -119.996 -26.711 160.250 1.00 67.25 426 MET A CA 1
ATOM 3128 C C . MET A 1 426 ? -119.710 -27.229 161.675 1.00 67.25 426 MET A C 1
ATOM 3130 O O . MET A 1 426 ? -120.150 -28.325 162.045 1.00 67.25 426 MET A O 1
ATOM 3134 N N . VAL A 1 427 ? -119.016 -26.443 162.510 1.00 69.06 427 VAL A N 1
ATOM 3135 C CA . VAL A 1 427 ? -118.773 -26.780 163.925 1.00 69.06 427 VAL A CA 1
ATOM 3136 C C . VAL A 1 427 ? -120.055 -26.659 164.761 1.00 69.06 427 VAL A C 1
ATOM 3138 O O . VAL A 1 427 ? -120.310 -27.527 165.600 1.00 69.06 427 VAL A O 1
ATOM 3141 N N . GLN A 1 428 ? -120.907 -25.654 164.515 1.00 63.88 428 GLN A N 1
ATOM 3142 C CA . GLN A 1 428 ? -122.208 -25.542 165.194 1.00 63.88 428 GLN A CA 1
ATOM 3143 C C . GLN A 1 428 ? -123.191 -26.647 164.776 1.00 63.88 428 GLN A C 1
ATOM 3145 O O . GLN A 1 428 ? -123.863 -27.224 165.635 1.00 63.88 428 GLN A O 1
ATOM 3150 N N . PHE A 1 429 ? -123.207 -27.034 163.497 1.00 66.19 429 PHE A N 1
ATOM 3151 C CA . PHE A 1 429 ? -124.043 -28.130 163.000 1.00 66.19 429 PHE A CA 1
ATOM 3152 C C . PHE A 1 429 ? -123.656 -29.491 163.611 1.00 66.19 429 PHE A C 1
ATOM 3154 O O . PHE A 1 429 ? -124.526 -30.274 163.996 1.00 66.19 429 PHE A O 1
ATOM 3161 N N . LYS A 1 430 ? -122.354 -29.768 163.802 1.00 61.94 430 LYS A N 1
ATOM 3162 C CA . LYS A 1 430 ? -121.897 -30.989 164.499 1.00 61.94 430 LYS A CA 1
ATOM 3163 C C . LYS A 1 430 ? -122.187 -30.982 166.007 1.00 61.94 430 LYS A C 1
ATOM 3165 O O . LYS A 1 430 ? -122.326 -32.058 166.587 1.00 61.94 430 LYS A O 1
ATOM 3170 N N . ARG A 1 431 ? -122.307 -29.811 166.646 1.00 58.91 431 ARG A N 1
ATOM 3171 C CA . ARG A 1 431 ? -122.622 -29.695 168.083 1.00 58.91 431 ARG A CA 1
ATOM 3172 C C . ARG A 1 431 ? -124.113 -29.917 168.372 1.00 58.91 431 ARG A C 1
ATOM 3174 O O . ARG A 1 431 ? -124.427 -30.625 169.323 1.00 58.91 431 ARG A O 1
ATOM 3181 N N . ASN A 1 432 ? -125.005 -29.428 167.507 1.00 59.94 432 ASN A N 1
ATOM 3182 C CA . ASN A 1 432 ? -126.462 -29.596 167.645 1.00 59.94 432 ASN A CA 1
ATOM 3183 C C . ASN A 1 432 ? -126.975 -31.002 167.278 1.00 59.94 432 ASN A C 1
ATOM 3185 O O . ASN A 1 432 ? -128.099 -31.356 167.622 1.00 59.94 432 ASN A O 1
ATOM 3189 N N . ARG A 1 433 ? -126.155 -31.837 166.623 1.00 56.94 433 ARG A N 1
ATOM 3190 C CA . ARG A 1 433 ? -126.519 -33.223 166.279 1.00 56.94 433 ARG A CA 1
ATOM 3191 C C . ARG A 1 433 ? -126.283 -34.233 167.415 1.00 56.94 433 ARG A C 1
ATOM 3193 O O . ARG A 1 433 ? -126.800 -35.337 167.343 1.00 56.94 433 ARG A O 1
ATOM 3200 N N . ARG A 1 434 ? -125.550 -33.879 168.483 1.00 55.72 434 ARG A N 1
ATOM 3201 C CA . ARG A 1 434 ? -125.375 -34.755 169.667 1.00 55.72 434 ARG A CA 1
ATOM 3202 C C . ARG A 1 434 ? -126.509 -34.666 170.693 1.00 55.72 434 ARG A C 1
ATOM 3204 O O . ARG A 1 434 ? -126.529 -35.472 171.610 1.00 55.72 434 ARG A O 1
ATOM 3211 N N . THR A 1 435 ? -127.432 -33.716 170.563 1.00 56.75 435 THR A N 1
ATOM 3212 C CA . THR A 1 435 ? -128.517 -33.503 171.538 1.00 56.75 435 THR A CA 1
ATOM 3213 C C . THR A 1 435 ? -129.852 -34.131 171.134 1.00 56.75 435 THR A C 1
ATOM 3215 O O . THR A 1 435 ? -130.820 -33.961 171.865 1.00 56.75 435 THR A O 1
ATOM 3218 N N . HIS A 1 436 ? -129.931 -34.842 169.999 1.00 53.38 436 HIS A N 1
ATOM 3219 C CA . HIS A 1 436 ? -131.201 -35.364 169.471 1.00 53.38 436 HIS A CA 1
ATOM 3220 C C . HIS A 1 436 ? -131.278 -36.880 169.222 1.00 53.38 436 HIS A C 1
ATOM 3222 O O . HIS A 1 436 ? -132.329 -37.335 168.784 1.00 53.38 436 HIS A O 1
ATOM 3228 N N . ASP A 1 437 ? -130.250 -37.655 169.587 1.00 47.50 437 ASP A N 1
ATOM 3229 C CA . ASP A 1 437 ? -130.327 -39.121 169.651 1.00 47.50 437 ASP A CA 1
ATOM 3230 C C . ASP A 1 437 ? -130.122 -39.581 171.109 1.00 47.50 437 ASP A C 1
ATOM 3232 O O . ASP A 1 437 ? -129.016 -39.493 171.645 1.00 47.50 437 ASP A O 1
ATOM 3236 N N . SER A 1 438 ? -131.207 -40.092 171.703 1.00 41.72 438 SER A N 1
ATOM 3237 C CA . SER A 1 438 ? -131.422 -40.717 173.029 1.00 41.72 438 SER A CA 1
ATOM 3238 C C . SER A 1 438 ? -131.716 -39.807 174.239 1.00 41.72 438 SER A C 1
ATOM 3240 O O . SER A 1 438 ? -130.874 -38.998 174.619 1.00 41.72 438 SER A O 1
ATOM 3242 N N . LEU A 1 439 ? -132.856 -39.844 174.953 1.00 39.19 439 LEU A N 1
ATOM 3243 C CA . LEU A 1 439 ? -134.054 -40.723 175.010 1.00 39.19 439 LEU A CA 1
ATOM 3244 C C . LEU A 1 439 ? -133.860 -42.239 174.876 1.00 39.19 439 LEU A C 1
ATOM 3246 O O . LEU A 1 439 ? -133.718 -42.733 173.737 1.00 39.19 439 LEU A O 1
#

Sequence (439 aa):
MYKIKYRVPESARAGQSARSEEKWYHISNLTQYTCTSTGASNKKRLHRKQYCIATTKSSQLENLRSEFGLPVVMDPIGNGNCQFAAVSYHLRQYGIHRSEETLRQDVITFLRQTPVLGNMICGANWWNSLLEQPRNYLSRMSTEYEYCDQITLQAMSQLYNMQILIVSTRNSATSLISPDGSSCLSSRYPLIILGHYPEGAGEHNVALGYNRHVLERIVDISAQVTWETDPPTSDDDLNVGGDDLSDGGDDLSAGGDDLNAGGDNLSAGGDDLSAGGDDLSAGGDHLSDGGDHLNVGGDDVSAGGDNLSAGGDNLNAGGDDLSAGGDDLNAGGDDLSADGDDLSAGGDDLNAGGDDLNVGGGDDLSAGGDDLSAGGDDPNAGGDDLNAGDYDLSAGVDDLNADGDDLNAGDLGSPDTSDITRFREMVQFKRNRRTHDSL

Organism: Dreissena polymorpha (NCBI:txid45954)

Secondary structure (DSSP, 8-state):
----EEEPPPPS-SS----EEE-----S-GGGSS---------SS-----------HHHHHHHHHHTS---EEE---SSTTHHHHHHHHHHHHTT----HHHHHHHHHHHHHH-TTHHHHHS-TTTTTTSSS-HHHHHHHHTSTTPPP-HHHHHHHHHHTT-EEEEEETTTTEEEEE-TT--SS--TTS-EEEEEEEEETTEEEEEEE---HHHHHHHTTTTSS-PPP-PPP-STHHHHHHHHHHHHHHHHHHHHHHHHHHHHHHHHHHHHHHHHHHHHHHHHHHHHHHHHHHHHHHHHHHHHHHHHHHHHHHHHHHHHHHHHHHHHHHHHHHHHHHHHHHHHHHHHHHHHHHHHHIIIIIIHHHHHHHHHHHHHHHHHHHHHHHHHHHHHHHHHHHHHHHHHHHHHHH-------THHHHHHHHHHHHHHHTTSSS--